Protein AF-A0AAW1BPX9-F1 (afdb_monomer)

Solvent-accessible surface area (backbone atoms only — not comparable to full-atom values): 22161 Å² total; per-residue (Å²): 129,84,81,80,60,75,76,47,54,71,71,83,64,81,52,61,73,59,30,77,48,71,52,81,85,52,36,34,40,36,27,14,49,63,5,38,34,37,35,29,34,58,86,75,47,42,78,75,45,79,39,86,69,39,95,27,29,25,38,22,58,24,65,33,71,86,65,45,40,34,40,38,28,12,66,64,17,35,40,36,34,30,33,58,80,83,67,44,79,72,47,77,46,79,65,88,46,56,37,56,42,42,42,52,23,76,74,51,56,38,35,37,40,31,40,64,34,34,36,40,33,30,36,62,89,77,72,41,76,78,46,71,52,77,51,94,54,46,59,52,36,76,45,61,78,45,68,51,35,35,39,43,30,14,69,39,33,44,42,37,32,30,35,64,84,80,68,42,77,52,27,74,41,78,77,46,95,36,31,32,37,24,64,44,71,51,76,53,99,89,43,36,38,40,37,43,30,17,52,76,10,39,39,37,34,28,44,45,53,78,96,53,45,67,51,74,61,48,78,73,49,76,47,79,68,87,43,72,45,71,74,67,84,87,85,77,90,72,86,75,81,80,82,82,75,90,82,83,87,81,90,85,88,82,90,78,90,83,84,90,81,85,92,70,95,67,76,76,53,83,54,75,80,86,81,88,68,83,85,80,49,79,50,56,57,34,47,49,50,16,52,50,38,29,49,51,9,50,51,44,22,77,75,66,71,36,61,68,43,31,54,48,15,48,51,55,14,48,53,40,34,50,54,30,48,75,71,42,88,60,81,79,61,52,59,62,55,51,51,58,51,48,52,53,52,49,58,55,48,60,57,49,74,76,60,82,73,91,71,79,56,64,59,55,53,47,50,52,53,51,50,51,52,53,53,55,53,59,58,71,73,52,80,87,79,126

Radius of gyration: 31.34 Å; Cα contacts (8 Å, |Δi|>4): 703; chains: 1; bounding box: 91×61×62 Å

InterPro domains:
  IPR001680 WD40 repeat [PF00400] (10-41)
  IPR001680 WD40 repeat [PF00400] (45-83)
  IPR001680 WD40 repeat [PF00400] (168-207)
  IPR001680 WD40 repeat [PS50082] (10-50)
  IPR001680 WD40 repeat [PS50082] (51-92)
  IPR001680 WD40 repeat [SM00320] (3-41)
  IPR001680 WD40 repeat [SM00320] (44-83)
  IPR001680 WD40 repeat [SM00320] (126-163)
  IPR001680 WD40 repeat [SM00320] (166-207)
  IPR005349 TMEM14 family [PF03647] (285-373)
  IPR015943 WD40/YVTN repeat-like-containing domain superfamily [G3DSA:2.130.10.10] (2-98)
  IPR015943 WD40/YVTN repeat-like-containing domain superfamily [G3DSA:2.130.10.10] (99-257)
  IPR019775 WD40 repeat, conserved site [PS00678] (70-84)
  IPR019775 WD40 repeat, conserved site [PS00678] (194-208)
  IPR036322 WD40-repeat-containing domain superfamily [SSF50978] (10-208)
  IPR044890 TMEM14 superfamily [G3DSA:1.10.10.1740] (268-384)
  IPR051959 PAK1 Kinase Regulator [PTHR44675] (1-264)

Mean predicted aligned error: 17.83 Å

Nearest PDB structures (foldseek):
  8ova-assembly1_A7  TM=8.352E-01  e=1.140E-14  Trypanosoma brucei brucei
  4aow-assembly3_C  TM=8.154E-01  e=1.416E-14  Homo sapiens
  4aow-assembly2_B  TM=8.249E-01  e=2.870E-14  Homo sapiens
  8b2l-assembly1_Q1  TM=8.430E-01  e=6.355E-13  Nicotiana tabacum
  8r57-assembly1_g  TM=8.385E-01  e=1.601E-12  Triticum aestivum

Foldseek 3Di:
DPDFDFQDWPFPDPADFQEWDDDPQFWIWTFGQCQKIFIAGNNNRDTPDIDNHDPGGWQEKEAANVNQWIWTFGPNQKIWIAGPVVRGTDDIDRNVAGWRYKYAANVRQWIWTHGFQKIFIAGPVVRDTQDIAGDPGGWQDKDDLHNFWIWTFHQDQWIWIAGNNVRDTLEIDRNGPGGWHEKDWDDDPNWIKIWTAAQQQKIWIWTADPVRNSDDTHTPDMDGRVHGDHYDDDDDDDPDPDDDDDDDDDDDDDDDDDDDDDDDDTDIDTDGDDDDDPDPDPLVVLLVVLVVLQVQLVVCCVVPVDPVSNVRSLVVSLVSNVVSVVVDPDPVSVVVSVVSLVVVLVVVVVVVVVVPDDDDCVVVSVVSVVVVVVVVVVVVPDDPPD

Secondary structure (DSSP, 8-state):
--------B----SS-EEEEEEETTTEEEEEETTSEEEEEETTTTEEEEEEE--SS-EEEEEE-TTSSEEEEEETTSEEEEEETTTTEEEEEEE-SS-EEEEEE-SSSSEEEEEETTEEEEEETTT-SEEEEEE-SSPEEEEEESSSSEEEEEESSSEEEEEETTT--EEEEEE--SS-EEEEEEEEETTEEEEEEEETTSEEEEEEE-GGGTTSPPEEEEEEE-SS--------------------------------------PPP-B-----------HHHHHHHHHHHHHHHHHHHHHHH--HHHHHHHHHHHHHHHHHHHHH---GGGHHHHHHHHHHHHHHHHHHHHTT----SHHHHHHHHHHHHHHHHHHHHSS----

Organism: Crotalus adamanteus (NCBI:txid8729)

pLDDT: mean 74.21, std 21.33, range [24.06, 95.44]

Sequence (386 aa):
MKKKVEHGALVHHNGTVTCLEFYGSAHLLSGAEDGLICIWNTKKWECLKSIQAHKGHVTSLSIHPSGKLALSVGTDKTLRTWNLVEGRSAFIKNIKQNAHLVKWSPSGEIYVVAIANKVDIYDLETASISGTIATEKRISSIKFITASILAITGDEEFVRLFDCESQKCLCEFKAHENRIKALYNFKMEGLHILVTASSDGYIKAWNLDIDKIENAPSLLCEVNTKARLTCLAVWLKRDFETEQIPVEATTSSSQVHEAEQPSLKKKKIYLCNCSCIREMGLDWIGFGYAALVASGGIIGYAKAGSVPSLAAGLLFGGIAGLGAYQLSQDPKNIWLSLIASGTLAGIMGMRFYNSGKIMPAGLIAGASLMMVGRLGLKMYDKPHNG

Structure (mmCIF, N/CA/C/O backbone):
data_AF-A0AAW1BPX9-F1
#
_entry.id   AF-A0AAW1BPX9-F1
#
loop_
_atom_site.group_PDB
_atom_site.id
_atom_site.type_symbol
_atom_site.label_atom_id
_atom_site.label_alt_id
_atom_site.label_comp_id
_atom_site.label_asym_id
_atom_site.label_entity_id
_atom_site.label_seq_id
_atom_site.pdbx_PDB_ins_code
_atom_site.Cartn_x
_atom_site.Cartn_y
_atom_site.Cartn_z
_atom_site.occupancy
_atom_site.B_iso_or_equiv
_atom_site.auth_seq_id
_atom_site.auth_comp_id
_atom_site.auth_asym_id
_atom_site.auth_atom_id
_atom_site.pdbx_PDB_model_num
ATOM 1 N N . MET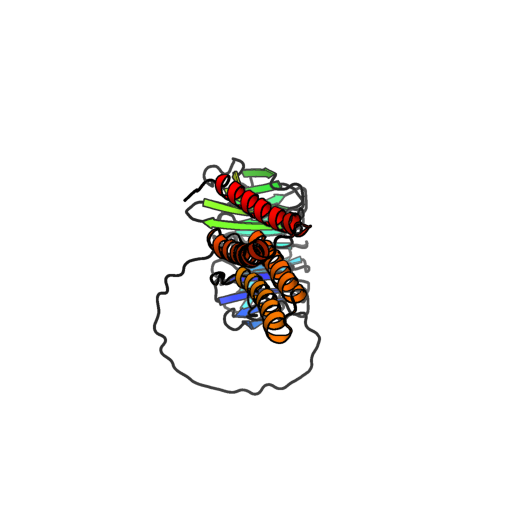 A 1 1 ? -25.949 -15.698 -5.576 1.00 45.28 1 MET A N 1
ATOM 2 C CA . MET A 1 1 ? -24.476 -15.526 -5.624 1.00 45.28 1 MET A CA 1
ATOM 3 C C . MET A 1 1 ? -24.144 -14.590 -6.773 1.00 45.28 1 MET A C 1
ATOM 5 O O . MET A 1 1 ? -24.598 -14.848 -7.881 1.00 45.28 1 MET A O 1
ATOM 9 N N . LYS A 1 2 ? -23.429 -13.487 -6.514 1.00 54.00 2 LYS A N 1
ATOM 10 C CA . LYS A 1 2 ? -23.003 -12.543 -7.560 1.00 54.00 2 LYS A CA 1
ATOM 11 C C . LYS A 1 2 ? -22.206 -13.302 -8.621 1.00 54.00 2 LYS A C 1
ATOM 13 O O . LYS A 1 2 ? -21.286 -14.043 -8.273 1.00 54.00 2 LYS A O 1
ATOM 18 N N . LYS A 1 3 ? -22.575 -13.144 -9.895 1.00 50.31 3 LYS A N 1
ATOM 19 C CA . LYS A 1 3 ? -21.809 -13.700 -11.012 1.00 50.31 3 LYS A CA 1
ATOM 20 C C . LYS A 1 3 ? -20.440 -13.025 -10.970 1.00 50.31 3 LYS A C 1
ATOM 22 O O . LYS A 1 3 ? -20.345 -11.826 -11.213 1.00 50.31 3 LYS A O 1
ATOM 27 N N . LYS A 1 4 ? -19.405 -13.766 -10.566 1.00 60.31 4 LYS A N 1
ATOM 28 C CA . LYS A 1 4 ? -18.024 -13.290 -10.661 1.00 60.31 4 LYS A CA 1
ATOM 29 C C . LYS A 1 4 ? -17.745 -13.095 -12.145 1.00 60.31 4 LYS A C 1
ATOM 31 O O . LYS A 1 4 ? -17.754 -14.064 -12.898 1.00 60.31 4 LYS A O 1
ATOM 36 N N . VAL A 1 5 ? -17.606 -11.843 -12.561 1.00 68.56 5 VAL A N 1
ATOM 37 C CA . VAL A 1 5 ? -17.165 -11.512 -13.912 1.00 68.56 5 VAL A CA 1
ATOM 38 C C . VAL A 1 5 ? -15.663 -11.314 -13.824 1.00 68.56 5 VAL A C 1
ATOM 40 O O . VAL A 1 5 ? -15.184 -10.393 -13.166 1.00 68.56 5 VAL A O 1
ATOM 43 N N . GLU A 1 6 ? -14.928 -12.240 -14.425 1.00 68.88 6 GLU A N 1
ATOM 44 C CA . GLU A 1 6 ? -13.486 -12.121 -14.583 1.00 68.88 6 GLU A CA 1
ATOM 45 C C . GLU A 1 6 ? -13.222 -11.131 -15.714 1.00 68.88 6 GLU A C 1
ATOM 47 O O . GLU A 1 6 ? -13.611 -11.366 -16.856 1.00 68.88 6 GLU A O 1
ATOM 52 N N . HIS A 1 7 ? -12.599 -9.999 -15.390 1.00 66.75 7 HIS A N 1
ATOM 53 C CA . HIS A 1 7 ? -12.263 -8.989 -16.394 1.00 66.75 7 HIS A CA 1
ATOM 54 C C . HIS A 1 7 ? -10.943 -9.286 -17.114 1.00 66.75 7 HIS A C 1
ATOM 56 O O . HIS A 1 7 ? -10.757 -8.852 -18.245 1.00 66.75 7 HIS A O 1
ATOM 62 N N . GLY A 1 8 ? -10.036 -10.031 -16.477 1.00 68.81 8 GLY A N 1
ATOM 63 C CA . GLY A 1 8 ? -8.743 -10.383 -17.048 1.00 68.81 8 GLY A CA 1
ATOM 64 C C . GLY A 1 8 ? -7.849 -11.124 -16.058 1.00 68.81 8 GLY A C 1
ATOM 65 O O . GLY A 1 8 ? -8.150 -11.208 -14.864 1.00 68.81 8 GLY A O 1
ATOM 66 N N . ALA A 1 9 ? -6.740 -11.659 -16.568 1.00 73.88 9 ALA A N 1
ATOM 67 C CA . ALA A 1 9 ? -5.716 -12.334 -15.782 1.00 73.88 9 ALA A CA 1
ATOM 68 C C . ALA A 1 9 ? -4.321 -11.838 -16.186 1.00 73.88 9 ALA A C 1
ATOM 70 O O . ALA A 1 9 ? -4.004 -11.727 -17.369 1.00 73.88 9 ALA A O 1
ATOM 71 N N . LEU A 1 10 ? -3.464 -11.588 -15.195 1.00 79.62 10 LEU A N 1
ATOM 72 C CA . LEU A 1 10 ? -2.087 -11.136 -15.406 1.00 79.62 10 LEU A CA 1
ATOM 73 C C . LEU A 1 10 ? -1.172 -12.353 -15.619 1.00 79.62 10 LEU A C 1
ATOM 75 O O . LEU A 1 10 ? -0.554 -12.845 -14.679 1.00 79.62 10 LEU A O 1
ATOM 79 N N . VAL A 1 11 ? -1.118 -12.887 -16.842 1.00 78.06 11 VAL A N 1
ATOM 80 C CA . VAL A 1 11 ? -0.435 -14.169 -17.143 1.00 78.06 11 VAL A CA 1
ATOM 81 C C . VAL A 1 11 ? 0.934 -13.992 -17.830 1.00 78.06 11 VAL A C 1
ATOM 83 O O . VAL A 1 11 ? 1.431 -14.897 -18.501 1.00 78.06 11 VAL A O 1
ATOM 86 N N . HIS A 1 12 ? 1.557 -12.818 -17.718 1.00 81.19 12 HIS A N 1
ATOM 87 C CA . HIS A 1 12 ? 2.850 -12.560 -18.368 1.00 81.19 12 HIS A CA 1
ATOM 88 C C . HIS A 1 12 ? 4.053 -12.925 -17.485 1.00 81.19 12 HIS A C 1
ATOM 90 O O . HIS A 1 12 ? 5.090 -13.317 -18.009 1.00 81.19 12 HIS A O 1
ATOM 96 N N . HIS A 1 13 ? 3.901 -12.866 -16.160 1.00 83.69 13 HIS A N 1
ATOM 97 C CA . HIS A 1 13 ? 4.993 -13.116 -15.220 1.00 83.69 13 HIS A CA 1
ATOM 98 C C . HIS A 1 13 ? 5.325 -14.602 -15.049 1.00 83.69 13 HIS A C 1
ATOM 100 O O . HIS A 1 13 ? 4.438 -15.461 -15.028 1.00 83.69 13 HIS A O 1
ATOM 106 N N . ASN A 1 14 ? 6.613 -14.890 -14.862 1.00 83.62 14 ASN A N 1
ATOM 107 C CA . ASN A 1 14 ? 7.152 -16.215 -14.554 1.00 83.62 14 ASN A CA 1
ATOM 108 C C . ASN A 1 14 ? 7.578 -16.307 -13.076 1.00 83.62 14 ASN A C 1
ATOM 110 O O . ASN A 1 14 ? 8.709 -16.652 -12.749 1.00 83.62 14 ASN A O 1
ATOM 114 N N . GLY A 1 15 ? 6.670 -15.938 -12.172 1.00 83.75 15 GLY A N 1
ATOM 115 C CA . GLY A 1 15 ? 6.912 -15.870 -10.730 1.00 83.75 15 GLY A CA 1
ATOM 116 C C . GLY A 1 15 ? 5.669 -15.396 -9.984 1.00 83.75 15 GLY A C 1
ATOM 117 O O . GLY A 1 15 ? 4.621 -15.174 -10.601 1.00 83.75 15 GLY A O 1
ATOM 118 N N . THR A 1 16 ? 5.748 -15.253 -8.659 1.00 88.62 16 THR A N 1
ATOM 119 C CA . THR A 1 16 ? 4.649 -14.612 -7.928 1.00 88.62 16 THR A CA 1
ATOM 120 C C . THR A 1 16 ? 4.703 -13.097 -8.115 1.00 88.62 16 THR A C 1
ATOM 122 O O . THR A 1 16 ? 5.776 -12.494 -8.147 1.00 88.62 16 THR A O 1
ATOM 125 N N . VAL A 1 17 ? 3.530 -12.485 -8.294 1.00 90.94 17 VAL A N 1
ATOM 126 C CA . VAL A 1 17 ? 3.399 -11.027 -8.359 1.00 90.94 17 VAL A CA 1
ATOM 127 C C . VAL A 1 17 ? 3.481 -10.497 -6.935 1.00 90.94 17 VAL A C 1
ATOM 129 O O . VAL A 1 17 ? 2.647 -10.831 -6.094 1.00 90.94 17 VAL A O 1
ATOM 132 N N . THR A 1 18 ? 4.500 -9.695 -6.669 1.00 90.62 18 THR A N 1
ATOM 133 C CA . THR A 1 18 ? 4.816 -9.168 -5.339 1.00 90.62 18 THR A CA 1
ATOM 134 C C . THR A 1 18 ? 4.149 -7.821 -5.099 1.00 90.62 18 THR A C 1
ATOM 136 O O . THR A 1 18 ? 3.750 -7.521 -3.975 1.00 90.62 18 THR A O 1
ATOM 139 N N . CYS A 1 19 ? 3.996 -7.010 -6.147 1.00 89.69 19 CYS A N 1
ATOM 140 C CA . CYS A 1 19 ? 3.431 -5.674 -6.052 1.00 89.69 19 CYS A CA 1
ATOM 141 C C . CYS A 1 19 ? 2.568 -5.320 -7.268 1.00 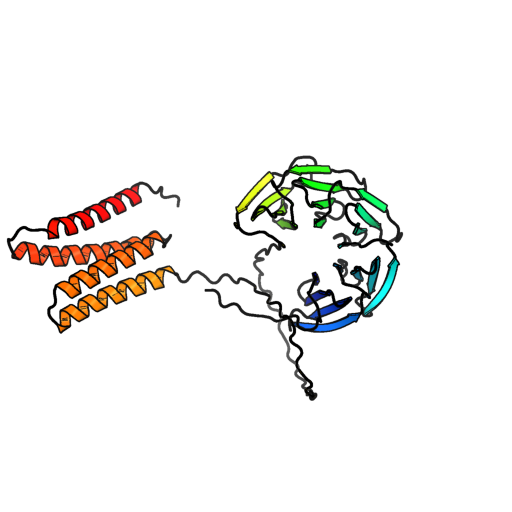89.69 19 CYS A C 1
ATOM 143 O O . CYS A 1 19 ? 2.812 -5.750 -8.397 1.00 89.69 19 CYS A O 1
ATOM 145 N N . LEU A 1 20 ? 1.533 -4.523 -7.005 1.00 92.69 20 LEU A N 1
ATOM 146 C CA . LEU A 1 20 ? 0.581 -4.016 -7.986 1.00 92.69 20 LEU A CA 1
ATOM 147 C C . LEU A 1 20 ? 0.293 -2.553 -7.680 1.00 92.69 20 LEU A C 1
ATOM 149 O O . LEU A 1 20 ? 0.054 -2.200 -6.522 1.00 92.69 20 LEU A O 1
ATOM 153 N N . GLU A 1 21 ? 0.276 -1.717 -8.711 1.00 92.00 21 GLU A N 1
ATOM 154 C CA . GLU A 1 21 ? -0.088 -0.316 -8.557 1.00 92.00 21 GLU A CA 1
ATOM 155 C C . GLU A 1 21 ? -0.784 0.246 -9.788 1.00 92.00 21 GLU A C 1
ATOM 157 O O . GLU A 1 21 ? -0.287 0.168 -10.911 1.00 92.00 21 GLU A O 1
ATOM 162 N N . PHE A 1 22 ? -1.959 0.820 -9.555 1.00 90.69 22 PHE A N 1
ATOM 163 C CA . PHE A 1 22 ? -2.747 1.469 -10.588 1.00 90.69 22 PHE A CA 1
ATOM 164 C C . PHE A 1 22 ? -2.294 2.913 -10.781 1.00 90.69 22 PHE A C 1
ATOM 166 O O . PHE A 1 22 ? -2.054 3.633 -9.813 1.00 90.69 22 PHE A O 1
ATOM 173 N N . TYR A 1 23 ? -2.270 3.345 -12.037 1.00 89.12 23 TYR A N 1
ATOM 174 C CA . TYR A 1 23 ? -2.193 4.746 -12.413 1.00 89.12 23 TYR A CA 1
ATOM 175 C C . TYR A 1 23 ? -3.489 5.153 -13.114 1.00 89.12 23 TYR A C 1
ATOM 177 O O . TYR A 1 23 ? -3.772 4.758 -14.252 1.00 89.12 23 TYR A O 1
ATOM 185 N N . GLY A 1 24 ? -4.300 5.928 -12.394 1.00 85.31 24 GLY A N 1
ATOM 186 C CA . GLY A 1 24 ? -5.636 6.306 -12.837 1.00 85.31 24 GLY A CA 1
ATOM 187 C C . GLY A 1 24 ? -6.516 5.086 -13.123 1.00 85.31 24 GLY A C 1
ATOM 188 O O . GLY A 1 24 ? -6.440 4.063 -12.444 1.00 85.31 24 GLY A O 1
ATOM 189 N N . SER A 1 25 ? -7.367 5.205 -14.140 1.00 82.62 25 SER A N 1
ATOM 190 C CA . SER A 1 25 ? -8.276 4.138 -14.566 1.00 82.62 25 SER A CA 1
ATOM 191 C C . SER A 1 25 ? -7.754 3.313 -15.738 1.00 82.62 25 SER A C 1
ATOM 193 O O . SER A 1 25 ? -8.426 2.351 -16.095 1.00 82.62 25 SER A O 1
ATOM 195 N N . ALA A 1 26 ? -6.615 3.681 -16.342 1.00 85.19 26 ALA A N 1
ATOM 196 C CA . ALA A 1 26 ? -6.167 3.179 -17.648 1.00 85.19 26 ALA A CA 1
ATOM 197 C C . ALA A 1 26 ? -4.941 2.253 -17.588 1.00 85.19 26 ALA A C 1
ATOM 199 O O . ALA A 1 26 ? -4.795 1.376 -18.443 1.00 85.19 26 ALA A O 1
ATOM 200 N N . HIS A 1 27 ? -4.066 2.436 -16.596 1.00 89.94 27 HIS A N 1
ATOM 201 C CA . HIS A 1 27 ? -2.799 1.715 -16.523 1.00 89.94 27 HIS A CA 1
ATOM 202 C C . HIS A 1 27 ? -2.617 1.016 -15.179 1.00 89.94 27 HIS A C 1
ATOM 204 O O . HIS A 1 27 ? -2.964 1.546 -14.124 1.00 89.94 27 HIS A O 1
ATOM 210 N N . LEU A 1 28 ? -2.046 -0.182 -15.227 1.00 92.06 28 LEU A N 1
ATOM 211 C CA . LEU A 1 28 ? -1.626 -0.946 -14.058 1.00 92.06 28 LEU A CA 1
ATOM 212 C C . LEU A 1 28 ? -0.174 -1.367 -14.253 1.00 92.06 28 LEU A C 1
ATOM 214 O O . LEU A 1 28 ? 0.184 -1.876 -15.312 1.00 92.06 28 LEU A O 1
ATOM 218 N N . LEU A 1 29 ? 0.650 -1.193 -13.229 1.00 93.12 29 LEU A N 1
ATOM 219 C CA . LEU A 1 29 ? 1.997 -1.742 -13.183 1.00 93.12 29 LEU A CA 1
ATOM 220 C C . LEU A 1 29 ? 2.025 -2.924 -12.220 1.00 93.12 29 LEU A C 1
ATOM 222 O O . LEU A 1 29 ? 1.485 -2.858 -11.114 1.00 93.12 29 LEU A O 1
ATOM 226 N N . SER A 1 30 ? 2.672 -4.003 -12.642 1.00 93.69 30 SER A N 1
ATOM 227 C CA . SER A 1 30 ? 2.916 -5.181 -11.815 1.00 93.69 30 SER A CA 1
ATOM 228 C C . SER A 1 30 ? 4.402 -5.479 -11.739 1.00 93.69 30 SER A C 1
ATOM 230 O O . SER A 1 30 ? 5.089 -5.458 -12.758 1.00 93.69 30 SER A O 1
ATOM 232 N N . GLY A 1 31 ? 4.887 -5.774 -10.538 1.00 93.19 31 GLY A N 1
ATOM 233 C CA . GLY A 1 31 ? 6.228 -6.300 -10.304 1.00 93.19 31 GLY A CA 1
ATOM 234 C C . GLY A 1 31 ? 6.151 -7.718 -9.756 1.00 93.19 31 GLY A C 1
ATOM 235 O O . GLY A 1 31 ? 5.226 -8.056 -9.012 1.00 93.19 31 GLY A O 1
ATOM 236 N N . ALA A 1 32 ? 7.108 -8.558 -10.138 1.00 93.56 32 ALA A N 1
ATOM 237 C CA . ALA A 1 32 ? 7.127 -9.956 -9.730 1.00 93.56 32 ALA A CA 1
ATOM 238 C C . ALA A 1 32 ? 8.528 -10.452 -9.349 1.00 93.56 32 ALA A C 1
ATOM 240 O O . ALA A 1 32 ? 9.547 -9.763 -9.480 1.00 93.56 32 ALA A O 1
ATOM 241 N N . GLU A 1 33 ? 8.569 -11.685 -8.848 1.00 93.19 33 GLU A N 1
ATOM 242 C CA . GLU A 1 33 ? 9.803 -12.382 -8.470 1.00 93.19 33 GLU A CA 1
ATOM 243 C C . GLU A 1 33 ? 10.730 -12.680 -9.656 1.00 93.19 33 GLU A C 1
ATOM 245 O O . GLU A 1 33 ? 11.930 -12.847 -9.459 1.00 93.19 33 GLU A O 1
ATOM 250 N N . ASP A 1 34 ? 10.216 -12.691 -10.884 1.00 90.69 34 ASP A N 1
ATOM 251 C CA . ASP A 1 34 ? 11.021 -12.839 -12.105 1.00 90.69 34 ASP A CA 1
ATOM 252 C C . ASP A 1 34 ? 11.902 -11.608 -12.414 1.00 90.69 34 ASP A C 1
ATOM 254 O O . ASP A 1 34 ? 12.701 -11.626 -13.352 1.00 90.69 34 ASP A O 1
ATOM 258 N N . GLY A 1 35 ? 11.777 -10.536 -11.624 1.00 91.19 35 GLY A N 1
ATOM 259 C CA . GLY A 1 35 ? 12.506 -9.285 -11.827 1.00 91.19 35 GLY A CA 1
ATOM 260 C C . GLY A 1 35 ? 11.918 -8.410 -12.935 1.00 91.19 35 GLY A C 1
ATOM 261 O O . GLY A 1 35 ? 12.483 -7.354 -13.242 1.00 91.19 35 GLY A O 1
ATOM 262 N N . LEU A 1 36 ? 10.790 -8.817 -13.526 1.00 93.12 36 LEU A N 1
ATOM 263 C CA . LEU A 1 36 ? 10.079 -8.055 -14.542 1.00 93.12 36 LEU A CA 1
ATOM 264 C C . LEU A 1 36 ? 9.118 -7.057 -13.900 1.00 93.12 36 LEU A C 1
ATOM 266 O O . LEU A 1 36 ? 8.450 -7.341 -12.902 1.00 93.12 36 LEU A O 1
ATOM 270 N N . ILE A 1 37 ? 8.997 -5.902 -14.547 1.00 93.50 37 ILE A N 1
ATOM 271 C CA . ILE A 1 37 ? 7.864 -4.995 -14.383 1.00 93.50 37 ILE A CA 1
ATOM 272 C C . ILE A 1 37 ? 7.052 -5.045 -15.671 1.00 93.50 37 ILE A C 1
ATOM 274 O O . ILE A 1 37 ? 7.592 -4.810 -16.753 1.00 93.50 37 ILE A O 1
ATOM 278 N N . CYS A 1 38 ? 5.762 -5.347 -15.562 1.00 91.81 38 CYS A N 1
ATOM 279 C CA . CYS A 1 38 ? 4.840 -5.309 -16.692 1.00 91.81 38 CYS A CA 1
ATOM 280 C C . CYS A 1 38 ? 3.884 -4.124 -16.558 1.00 91.81 38 CYS A C 1
ATOM 282 O O . CYS A 1 38 ? 3.359 -3.850 -15.478 1.00 91.81 38 CYS A O 1
ATOM 284 N N . ILE A 1 39 ? 3.658 -3.433 -17.672 1.00 91.94 39 ILE A N 1
ATOM 285 C CA . ILE A 1 39 ? 2.689 -2.349 -17.810 1.00 91.94 39 ILE A CA 1
ATOM 286 C C . ILE A 1 39 ? 1.475 -2.909 -18.541 1.00 91.94 39 ILE A C 1
ATOM 288 O O . ILE A 1 39 ? 1.597 -3.451 -19.638 1.00 91.94 39 ILE A O 1
ATOM 292 N N . TRP A 1 40 ? 0.302 -2.739 -17.950 1.00 91.25 40 TRP A N 1
ATOM 293 C CA . TRP A 1 40 ? -0.959 -3.283 -18.431 1.00 91.25 40 TRP A CA 1
ATOM 294 C C . TRP A 1 40 ? -1.932 -2.170 -18.787 1.00 91.25 40 TRP A C 1
ATOM 296 O O . TRP A 1 40 ? -1.989 -1.137 -18.114 1.00 91.25 40 TRP A O 1
ATOM 306 N N . ASN A 1 41 ? -2.736 -2.406 -19.818 1.00 89.50 41 ASN A N 1
ATOM 307 C CA . ASN A 1 41 ? -3.921 -1.609 -20.106 1.00 89.50 41 ASN A CA 1
ATOM 308 C C . ASN A 1 41 ? -5.111 -2.187 -19.334 1.00 89.50 41 ASN A C 1
ATOM 310 O O . ASN A 1 41 ? -5.493 -3.328 -19.566 1.00 89.50 41 ASN A O 1
ATOM 314 N N . THR A 1 42 ? -5.735 -1.419 -18.451 1.00 87.25 42 THR A N 1
ATOM 315 C CA . THR A 1 42 ? -6.857 -1.881 -17.607 1.00 87.25 42 THR A CA 1
ATOM 316 C C . THR A 1 42 ? -8.174 -2.060 -18.368 1.00 87.25 42 THR A C 1
ATOM 318 O O . THR A 1 42 ? -9.074 -2.727 -17.863 1.00 87.25 42 THR A O 1
ATOM 321 N N . LYS A 1 43 ? -8.321 -1.481 -19.570 1.00 85.62 43 LYS A N 1
ATOM 322 C CA . LYS A 1 43 ? -9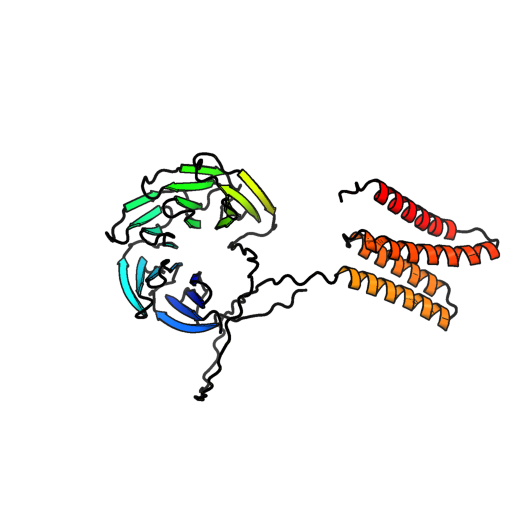.541 -1.635 -20.383 1.00 85.62 43 LYS A CA 1
ATOM 323 C C . LYS A 1 43 ? -9.614 -3.015 -21.033 1.00 85.62 43 LYS A C 1
ATOM 325 O O . LYS A 1 43 ? -10.671 -3.635 -21.027 1.00 85.62 43 LYS A O 1
ATOM 330 N N . LYS A 1 44 ? -8.492 -3.474 -21.597 1.00 84.31 44 LYS A N 1
ATOM 331 C CA . LYS A 1 44 ? -8.385 -4.761 -22.307 1.00 84.31 44 LYS A CA 1
ATOM 332 C C . LYS A 1 44 ? -7.641 -5.845 -21.520 1.00 84.31 44 LYS A C 1
ATOM 334 O O . LYS A 1 44 ? -7.656 -6.998 -21.922 1.00 84.31 44 LYS A O 1
ATOM 339 N N . TRP A 1 45 ? -6.997 -5.480 -20.410 1.00 85.88 45 TRP A N 1
ATOM 340 C CA . TRP A 1 45 ? -6.111 -6.344 -19.617 1.00 85.88 45 TRP A CA 1
ATOM 341 C C . TRP A 1 45 ? -4.959 -6.960 -20.419 1.00 85.88 45 TRP A C 1
ATOM 343 O O . TRP A 1 45 ? -4.476 -8.049 -20.120 1.00 85.88 45 TRP A O 1
ATOM 353 N N . GLU A 1 46 ? -4.481 -6.220 -21.416 1.00 86.62 46 GLU A N 1
ATOM 354 C CA . GLU A 1 46 ? -3.353 -6.599 -22.263 1.00 86.62 46 GLU A CA 1
ATOM 355 C C . GLU A 1 46 ? -2.043 -6.038 -21.695 1.00 86.62 46 GLU A C 1
ATOM 357 O O . GLU A 1 46 ? -1.998 -4.909 -21.190 1.00 86.62 46 GLU A O 1
ATOM 362 N N . CYS A 1 47 ? -0.970 -6.829 -21.781 1.00 89.19 47 CYS A N 1
ATOM 363 C CA . CYS A 1 47 ? 0.375 -6.378 -21.434 1.00 89.19 47 CYS A CA 1
ATOM 364 C C . CYS A 1 47 ? 0.890 -5.481 -22.563 1.00 89.19 47 CYS A C 1
ATOM 366 O O . CYS A 1 47 ? 1.110 -5.947 -23.677 1.00 89.19 47 CYS A O 1
ATOM 368 N N . LEU A 1 48 ? 1.071 -4.195 -22.273 1.00 88.31 48 LEU A N 1
ATOM 369 C CA . LEU A 1 48 ? 1.593 -3.218 -23.226 1.00 88.31 48 LEU A CA 1
ATOM 370 C C . LEU A 1 48 ? 3.110 -3.330 -23.357 1.00 88.31 48 LEU A C 1
ATOM 372 O O . LEU A 1 48 ? 3.661 -3.193 -24.447 1.00 88.31 48 LEU A O 1
ATOM 376 N N . LYS A 1 49 ? 3.797 -3.529 -22.229 1.00 88.31 49 LYS A N 1
ATOM 377 C CA . LYS A 1 49 ? 5.257 -3.568 -22.183 1.00 88.31 49 LYS A CA 1
ATOM 378 C C . LYS A 1 49 ? 5.736 -4.389 -20.997 1.0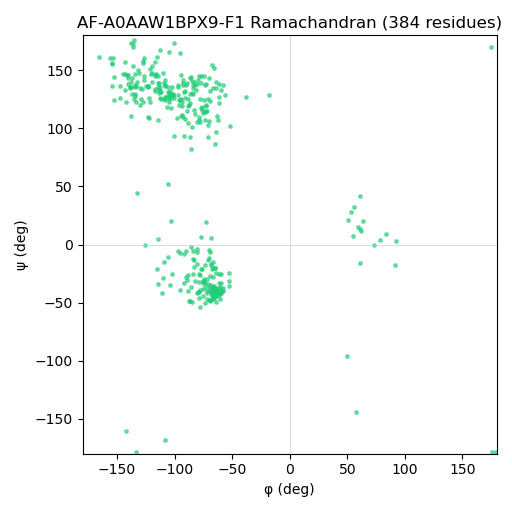0 88.31 49 LYS A C 1
ATOM 380 O O . LYS A 1 49 ? 5.252 -4.197 -19.883 1.00 88.31 49 LYS A O 1
ATOM 385 N N . SER A 1 50 ? 6.732 -5.236 -21.225 1.00 90.69 50 SER A N 1
ATOM 386 C CA . SER A 1 50 ? 7.509 -5.889 -20.175 1.00 90.69 50 SER A CA 1
ATOM 387 C C . SER A 1 50 ? 8.913 -5.291 -20.130 1.00 90.69 50 SER A C 1
ATOM 389 O O . SER A 1 50 ? 9.533 -5.005 -21.155 1.00 90.69 50 SER A O 1
ATOM 391 N N . ILE A 1 51 ? 9.395 -5.022 -18.921 1.00 90.69 51 ILE A N 1
ATOM 392 C CA . ILE A 1 51 ? 10.670 -4.355 -18.670 1.00 90.69 51 ILE A CA 1
ATOM 393 C C . ILE A 1 51 ? 11.462 -5.227 -17.701 1.00 90.69 51 ILE A C 1
ATOM 395 O O . ILE A 1 51 ? 10.997 -5.487 -16.590 1.00 90.69 51 ILE A O 1
ATOM 399 N N . GLN A 1 52 ? 12.669 -5.652 -18.094 1.00 90.56 52 GLN A N 1
ATOM 400 C CA . GLN A 1 52 ? 13.600 -6.309 -17.174 1.00 90.56 52 GLN A CA 1
ATOM 401 C C . GLN A 1 52 ? 14.136 -5.277 -16.190 1.00 90.56 52 GLN A C 1
ATOM 403 O O . GLN A 1 52 ? 15.112 -4.570 -16.455 1.00 90.56 52 GLN A O 1
ATOM 408 N N . ALA A 1 53 ? 13.450 -5.169 -15.059 1.00 89.38 53 ALA A N 1
ATOM 409 C CA . ALA A 1 53 ? 13.687 -4.099 -14.124 1.00 89.38 53 ALA A CA 1
ATOM 410 C C . ALA A 1 53 ? 14.836 -4.422 -13.185 1.00 89.38 53 ALA A C 1
ATOM 412 O O . ALA A 1 53 ? 15.748 -3.617 -13.042 1.00 89.38 53 ALA A O 1
ATOM 413 N N . HIS A 1 54 ? 14.818 -5.605 -12.586 1.00 92.12 54 HIS A N 1
ATOM 414 C CA . HIS A 1 54 ? 15.795 -6.027 -11.592 1.00 92.12 54 HIS A CA 1
ATOM 415 C C . HIS A 1 54 ? 16.411 -7.371 -11.979 1.00 92.12 54 HIS A C 1
ATOM 417 O O . HIS A 1 54 ? 15.836 -8.140 -12.751 1.00 92.12 54 HIS A O 1
ATOM 423 N N . LYS A 1 55 ? 17.617 -7.643 -11.465 1.00 91.56 55 LYS A N 1
ATOM 424 C CA . LYS A 1 55 ? 18.232 -8.982 -11.583 1.00 91.56 55 LYS A CA 1
ATOM 425 C C . LYS A 1 55 ? 17.646 -9.967 -10.568 1.00 91.56 55 LYS A C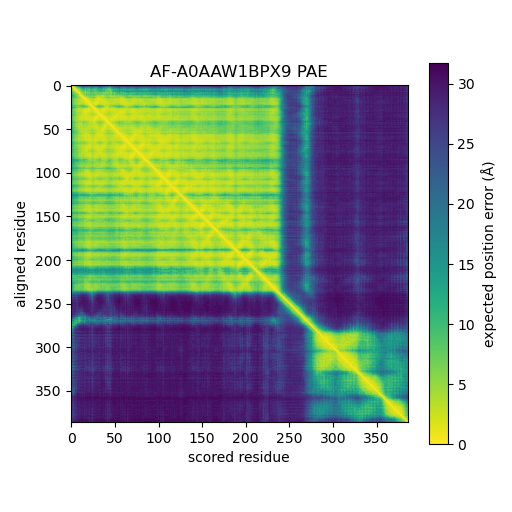 1
ATOM 427 O O . LYS A 1 55 ? 17.704 -11.170 -10.782 1.00 91.56 55 LYS A O 1
ATOM 432 N N . GLY A 1 56 ? 17.137 -9.443 -9.455 1.00 90.81 56 GLY A N 1
ATOM 433 C CA . GLY A 1 56 ? 16.409 -10.190 -8.435 1.00 90.81 56 GLY A CA 1
ATOM 434 C C . GLY A 1 56 ? 14.919 -9.858 -8.446 1.00 90.81 56 GLY A C 1
ATOM 435 O O . GLY A 1 56 ? 14.426 -9.179 -9.343 1.00 90.81 56 GLY A O 1
ATOM 436 N N . HIS A 1 57 ? 14.218 -10.303 -7.408 1.00 93.06 57 HIS A N 1
ATOM 437 C CA . HIS A 1 57 ? 12.784 -10.086 -7.235 1.00 93.06 57 HIS A CA 1
ATOM 438 C C . HIS A 1 57 ? 12.481 -8.598 -7.084 1.00 93.06 57 HIS A C 1
ATOM 440 O O . HIS A 1 57 ? 13.135 -7.919 -6.286 1.00 93.06 57 HIS A O 1
ATOM 446 N N . VAL A 1 58 ? 11.463 -8.106 -7.788 1.00 94.81 58 VAL A N 1
ATOM 447 C CA . VAL A 1 58 ? 10.901 -6.780 -7.508 1.00 94.81 58 VAL A CA 1
ATOM 448 C C . VAL A 1 58 ? 10.148 -6.885 -6.186 1.00 94.81 58 VAL A C 1
ATOM 450 O O . VAL A 1 58 ? 9.300 -7.757 -6.032 1.00 94.81 58 VAL A O 1
ATOM 453 N N . THR A 1 59 ? 10.463 -6.048 -5.204 1.00 93.88 59 THR A N 1
ATOM 454 C CA . THR A 1 59 ? 9.805 -6.082 -3.887 1.00 93.88 59 THR A CA 1
ATOM 455 C C . THR A 1 59 ? 8.657 -5.089 -3.815 1.00 93.88 59 THR A C 1
ATOM 457 O O . THR A 1 59 ? 7.611 -5.385 -3.244 1.00 93.88 59 THR A O 1
ATOM 460 N N . SER A 1 60 ? 8.830 -3.910 -4.409 1.00 94.62 60 SER A N 1
ATOM 461 C CA . SER A 1 60 ? 7.845 -2.839 -4.352 1.00 94.62 60 SER A CA 1
ATOM 462 C C . SER A 1 60 ? 7.965 -1.905 -5.547 1.00 94.62 60 SER A C 1
ATOM 464 O O . SER A 1 60 ? 9.023 -1.794 -6.173 1.00 94.62 60 SER A O 1
ATOM 466 N N . LEU A 1 61 ? 6.851 -1.249 -5.853 1.00 95.44 61 LEU A N 1
ATOM 467 C CA . LEU A 1 61 ? 6.699 -0.325 -6.962 1.00 95.44 61 LEU A CA 1
ATOM 468 C C . LEU A 1 61 ? 5.896 0.896 -6.493 1.00 95.44 61 LEU A C 1
ATOM 470 O O . LEU A 1 61 ? 4.959 0.765 -5.690 1.00 95.44 61 LEU A O 1
ATOM 474 N N . SER A 1 62 ? 6.317 2.072 -6.960 1.00 95.38 62 SER A N 1
ATOM 475 C CA . SER A 1 62 ? 5.602 3.330 -6.770 1.00 95.38 62 SER A CA 1
ATOM 476 C C . SER A 1 62 ? 5.579 4.158 -8.052 1.00 95.38 62 SER A C 1
ATOM 478 O O . SER A 1 62 ? 6.631 4.460 -8.608 1.00 95.38 62 SER A O 1
ATOM 480 N N . ILE A 1 63 ? 4.410 4.620 -8.473 1.00 94.75 63 ILE A N 1
ATOM 481 C CA . ILE A 1 63 ? 4.234 5.530 -9.609 1.00 94.75 63 ILE A CA 1
ATOM 482 C C . ILE A 1 63 ? 4.228 6.972 -9.100 1.00 94.75 63 ILE A C 1
ATOM 484 O O . ILE A 1 63 ? 3.640 7.267 -8.061 1.00 94.75 63 ILE A O 1
ATOM 488 N N . HIS A 1 64 ? 4.910 7.863 -9.817 1.00 93.94 64 HIS A N 1
ATOM 489 C CA . HIS A 1 64 ? 4.885 9.296 -9.531 1.00 93.94 64 HIS A CA 1
ATOM 490 C C . HIS A 1 64 ? 3.503 9.877 -9.876 1.00 93.94 64 HIS A C 1
ATOM 492 O O . HIS A 1 64 ? 2.936 9.477 -10.896 1.00 93.94 64 HIS A O 1
ATOM 498 N N . PRO A 1 65 ? 2.965 10.844 -9.111 1.00 91.12 65 PRO A N 1
ATOM 499 C CA . PRO A 1 65 ? 1.664 11.460 -9.400 1.00 91.12 65 PRO A CA 1
ATOM 500 C C . PRO A 1 65 ? 1.518 12.009 -10.832 1.00 91.12 65 PRO A C 1
ATOM 502 O O . PRO A 1 65 ? 0.435 11.946 -11.412 1.00 91.12 65 PRO A O 1
ATOM 505 N N . SER A 1 66 ? 2.611 12.472 -11.451 1.00 90.44 66 SER A N 1
ATOM 506 C CA . SER A 1 66 ? 2.626 12.932 -12.850 1.00 90.44 66 SER A CA 1
ATOM 507 C C . SER A 1 66 ? 2.413 11.820 -13.882 1.00 90.44 66 SER A C 1
ATOM 509 O O . SER A 1 66 ? 2.152 12.119 -15.044 1.00 90.44 66 SER A O 1
ATOM 511 N N . GLY A 1 67 ? 2.581 10.550 -13.502 1.00 88.56 67 GLY A N 1
ATOM 512 C CA . GLY A 1 67 ? 2.523 9.394 -14.403 1.00 88.56 67 GLY A CA 1
ATOM 513 C C . GLY A 1 67 ? 3.722 9.232 -15.332 1.00 88.56 67 GLY A C 1
ATOM 514 O O . GLY A 1 67 ? 3.765 8.283 -16.109 1.00 88.56 67 GLY A O 1
ATOM 515 N N . LYS A 1 68 ? 4.706 10.134 -15.274 1.00 90.69 68 LYS A N 1
ATOM 516 C CA . LYS A 1 68 ? 5.884 10.098 -16.156 1.00 90.69 68 LYS A CA 1
ATOM 517 C C . LYS A 1 68 ? 7.017 9.249 -15.596 1.00 90.69 68 LYS A C 1
ATOM 519 O O . LYS A 1 68 ? 7.828 8.733 -16.360 1.00 90.69 68 LYS A O 1
ATOM 524 N N . LEU A 1 69 ? 7.077 9.111 -14.274 1.00 92.81 69 LEU A N 1
ATOM 525 C CA . LEU A 1 69 ? 8.127 8.384 -13.572 1.00 92.81 69 LEU A CA 1
ATOM 526 C C . LEU A 1 69 ? 7.541 7.235 -12.752 1.00 92.81 69 LEU A C 1
ATOM 528 O O . LEU A 1 69 ? 6.456 7.350 -12.183 1.00 92.81 69 LEU A O 1
ATOM 532 N N . ALA A 1 70 ? 8.294 6.147 -12.643 1.00 94.38 70 ALA A N 1
ATOM 533 C CA . ALA A 1 70 ? 8.041 5.086 -11.676 1.00 94.38 70 ALA A CA 1
ATOM 534 C C . ALA A 1 70 ? 9.323 4.740 -10.921 1.00 94.38 70 ALA A C 1
ATOM 536 O O . ALA A 1 70 ? 10.421 4.810 -11.468 1.00 94.38 70 ALA A O 1
ATOM 537 N N . LEU A 1 71 ? 9.174 4.344 -9.665 1.00 95.12 71 LEU A N 1
ATOM 538 C CA . LEU A 1 71 ? 10.231 3.802 -8.831 1.00 95.12 71 LEU A CA 1
ATOM 539 C C . LEU A 1 71 ? 9.996 2.319 -8.612 1.00 95.12 71 LEU A C 1
ATOM 541 O O . LEU A 1 71 ? 8.874 1.880 -8.351 1.00 95.12 71 LEU A O 1
ATOM 545 N N . SER A 1 72 ? 11.077 1.558 -8.665 1.00 95.12 72 SER A N 1
ATOM 546 C CA . SER A 1 72 ? 11.078 0.155 -8.298 1.00 95.12 72 SER A CA 1
ATOM 547 C C . SER A 1 72 ? 12.267 -0.175 -7.422 1.00 95.12 72 SER A C 1
ATOM 549 O O . SER A 1 72 ? 13.360 0.382 -7.558 1.00 95.12 72 SER A O 1
ATOM 551 N N . VAL A 1 73 ? 12.038 -1.117 -6.522 1.00 95.06 73 VAL A N 1
ATOM 552 C CA . VAL A 1 73 ? 13.057 -1.659 -5.636 1.00 95.06 73 VAL A CA 1
ATOM 553 C C . VAL A 1 73 ? 13.060 -3.170 -5.779 1.00 95.06 73 VAL A C 1
ATOM 555 O O . VAL A 1 73 ? 12.002 -3.782 -5.947 1.00 95.06 73 VAL A O 1
ATOM 558 N N . GLY A 1 74 ? 14.244 -3.771 -5.687 1.00 93.56 74 GLY A N 1
ATOM 559 C CA . GLY A 1 74 ? 14.390 -5.218 -5.724 1.00 93.56 74 GLY A CA 1
ATOM 560 C C . GLY A 1 74 ? 15.358 -5.784 -4.692 1.00 93.56 74 GLY A C 1
ATOM 561 O O . GLY A 1 74 ? 16.096 -5.072 -4.007 1.00 93.56 74 GLY A O 1
ATOM 562 N N . THR A 1 75 ? 15.388 -7.114 -4.615 1.00 93.12 75 THR A N 1
ATOM 563 C CA . THR A 1 75 ? 16.344 -7.868 -3.785 1.00 93.12 75 THR A CA 1
ATOM 564 C C . THR A 1 75 ? 17.784 -7.780 -4.295 1.00 93.12 75 THR A C 1
ATOM 566 O O . THR A 1 75 ? 18.708 -8.205 -3.606 1.00 93.12 75 THR A O 1
ATOM 569 N N . ASP A 1 76 ? 17.994 -7.170 -5.466 1.00 91.75 76 ASP A N 1
ATOM 570 C CA . ASP A 1 76 ? 19.312 -6.829 -6.005 1.00 91.75 76 ASP A CA 1
ATOM 571 C C . ASP A 1 76 ? 19.944 -5.587 -5.349 1.00 91.75 76 ASP A C 1
ATOM 573 O O . ASP A 1 76 ? 21.013 -5.152 -5.776 1.00 91.75 76 ASP A O 1
ATOM 577 N N . LYS A 1 77 ? 19.313 -5.043 -4.294 1.00 93.31 77 LYS A N 1
ATOM 578 C CA . LYS A 1 77 ? 19.777 -3.883 -3.510 1.00 93.31 77 LYS A CA 1
ATOM 579 C C . LYS A 1 77 ? 19.845 -2.595 -4.330 1.00 93.31 77 LYS A C 1
ATOM 581 O O . LYS A 1 77 ? 20.545 -1.654 -3.950 1.00 93.31 77 LYS A O 1
ATOM 586 N N . THR A 1 78 ? 19.124 -2.542 -5.449 1.00 94.19 78 THR A N 1
ATOM 587 C CA . THR A 1 78 ? 19.033 -1.346 -6.283 1.00 94.19 78 THR A CA 1
ATOM 588 C C . THR A 1 78 ? 17.661 -0.694 -6.170 1.00 94.19 78 THR A C 1
ATOM 590 O O . THR A 1 78 ? 16.633 -1.369 -6.103 1.00 94.19 78 THR A O 1
ATOM 593 N N . LEU A 1 79 ? 17.663 0.635 -6.160 1.00 94.44 79 LEU A N 1
ATOM 594 C CA . LEU A 1 79 ? 16.506 1.470 -6.449 1.00 94.44 79 LEU A CA 1
ATOM 595 C C . LEU A 1 79 ? 16.658 1.973 -7.875 1.00 94.44 79 LEU A C 1
ATOM 597 O O . LEU A 1 79 ? 17.712 2.498 -8.246 1.00 94.44 79 LEU A O 1
ATOM 601 N N . ARG A 1 80 ? 15.614 1.796 -8.675 1.00 94.06 80 ARG A N 1
ATOM 602 C CA . ARG A 1 80 ? 15.601 2.201 -10.075 1.00 94.06 80 ARG A CA 1
ATOM 603 C C . ARG A 1 80 ? 14.455 3.156 -10.331 1.00 94.06 80 ARG A C 1
ATOM 605 O O . ARG A 1 80 ? 13.330 2.911 -9.899 1.00 94.06 80 ARG A O 1
ATOM 612 N N . THR A 1 81 ? 14.757 4.206 -11.078 1.00 93.50 81 THR A N 1
ATOM 613 C CA . THR A 1 81 ? 13.783 5.155 -11.603 1.00 93.50 81 THR A CA 1
ATOM 614 C C . THR A 1 81 ? 13.579 4.872 -13.080 1.00 93.50 81 THR A C 1
ATOM 616 O O . THR A 1 81 ? 14.540 4.746 -13.841 1.00 93.50 81 THR A O 1
ATOM 619 N N . TRP A 1 82 ? 12.324 4.795 -13.494 1.00 93.62 82 TRP A N 1
ATOM 620 C CA . TRP A 1 82 ? 11.899 4.505 -14.854 1.00 93.62 82 TRP A CA 1
ATOM 621 C C . TRP A 1 82 ? 11.214 5.722 -15.441 1.00 93.62 82 TRP A C 1
ATOM 623 O O . TRP A 1 82 ? 10.294 6.261 -14.829 1.00 93.62 82 TRP A O 1
ATOM 633 N N . ASN A 1 83 ? 11.629 6.118 -16.639 1.00 92.00 83 ASN A N 1
ATOM 634 C CA . ASN A 1 83 ? 10.865 7.042 -17.458 1.00 92.00 83 ASN A CA 1
ATOM 635 C C . ASN A 1 83 ? 9.795 6.230 -18.195 1.00 92.00 83 ASN A C 1
ATOM 637 O O . ASN A 1 83 ? 10.125 5.398 -19.042 1.00 92.00 83 ASN A O 1
ATOM 641 N N . LEU A 1 84 ? 8.525 6.442 -17.854 1.00 88.44 84 LEU A N 1
ATOM 642 C CA . LEU A 1 84 ? 7.385 5.737 -18.445 1.00 88.44 84 LEU A CA 1
ATOM 643 C C . LEU A 1 84 ? 7.027 6.258 -19.844 1.00 88.44 84 LEU A C 1
ATOM 645 O O . LEU A 1 84 ? 6.425 5.517 -20.614 1.00 88.44 84 LEU A O 1
ATOM 649 N N . VAL A 1 85 ? 7.436 7.483 -20.196 1.00 87.00 85 VAL A N 1
ATOM 650 C CA . VAL A 1 85 ? 7.200 8.077 -21.524 1.00 87.00 85 VAL A CA 1
ATOM 651 C C . VAL A 1 85 ? 8.115 7.434 -22.565 1.00 87.00 85 VAL A C 1
ATOM 653 O O . VAL A 1 85 ? 7.658 6.953 -23.595 1.00 87.00 85 VAL A O 1
ATOM 656 N N . GLU A 1 86 ? 9.414 7.366 -22.272 1.00 84.31 86 GLU A N 1
ATOM 657 C CA . GLU A 1 86 ? 10.400 6.714 -23.149 1.00 84.31 86 GLU A CA 1
ATOM 658 C C . GLU A 1 86 ? 10.452 5.192 -22.935 1.00 84.31 86 GLU A C 1
ATOM 660 O O . GLU A 1 86 ? 10.950 4.427 -23.766 1.00 84.31 86 GLU A O 1
ATOM 665 N N . GLY A 1 87 ? 9.951 4.736 -21.786 1.00 82.25 87 GLY A N 1
ATOM 666 C CA . GLY A 1 87 ? 9.985 3.349 -21.347 1.00 82.25 87 GLY A CA 1
ATOM 667 C C . GLY A 1 87 ? 11.408 2.813 -21.184 1.00 82.25 87 GLY A C 1
ATOM 668 O O . GLY A 1 87 ? 11.671 1.685 -21.615 1.00 82.25 87 GLY A O 1
ATOM 669 N N . ARG A 1 88 ? 12.309 3.621 -20.610 1.00 87.44 88 ARG A N 1
ATOM 670 C CA . ARG A 1 88 ? 13.720 3.303 -20.319 1.00 87.44 88 ARG A CA 1
ATOM 671 C C . ARG A 1 88 ? 14.051 3.588 -18.850 1.00 87.44 88 ARG A C 1
ATOM 673 O O . ARG A 1 88 ? 13.370 4.374 -18.191 1.00 87.44 88 ARG A O 1
ATOM 680 N N . SER A 1 89 ? 15.098 2.947 -18.327 1.00 90.38 89 SER A N 1
ATOM 681 C CA . SER A 1 89 ? 15.627 3.267 -16.995 1.00 90.38 89 SER A CA 1
ATOM 682 C C . SER A 1 89 ? 16.292 4.642 -17.025 1.00 90.38 89 SER A C 1
ATOM 684 O O . SER A 1 89 ? 17.211 4.848 -17.814 1.00 90.38 89 SER A O 1
ATOM 686 N N . ALA A 1 90 ? 15.848 5.553 -16.165 1.00 89.00 90 ALA A N 1
ATOM 687 C CA . ALA A 1 90 ? 16.411 6.893 -16.042 1.00 89.00 90 ALA A CA 1
ATOM 688 C C . ALA A 1 90 ? 17.604 6.912 -15.077 1.00 89.00 90 ALA A C 1
ATOM 690 O O . ALA A 1 90 ? 18.667 7.423 -15.410 1.00 89.00 90 ALA A O 1
ATOM 691 N N . PHE A 1 91 ? 17.446 6.322 -13.889 1.00 90.12 91 PHE A N 1
ATOM 692 C CA . PHE A 1 91 ? 18.463 6.368 -12.838 1.00 90.12 91 PHE A CA 1
ATOM 693 C C . PHE A 1 91 ? 18.512 5.064 -12.042 1.00 90.12 91 PHE A C 1
ATOM 695 O O . PHE A 1 91 ? 17.487 4.409 -11.847 1.00 90.12 91 PHE A O 1
ATOM 702 N N . ILE A 1 92 ? 19.705 4.679 -11.582 1.00 92.25 92 ILE A N 1
ATOM 703 C CA . ILE A 1 92 ? 19.929 3.471 -10.781 1.00 92.25 92 ILE A CA 1
ATOM 704 C C . ILE A 1 92 ? 20.821 3.836 -9.596 1.00 92.25 92 ILE A C 1
ATOM 706 O O . ILE A 1 92 ? 21.952 4.284 -9.777 1.00 92.25 92 ILE A O 1
ATOM 710 N N . LYS A 1 93 ? 20.332 3.589 -8.380 1.00 91.44 93 LYS A N 1
ATOM 711 C CA . LYS A 1 93 ? 21.058 3.810 -7.125 1.00 91.44 93 LYS A CA 1
ATOM 712 C C . LYS A 1 93 ? 21.254 2.491 -6.394 1.00 91.44 93 LYS A C 1
ATOM 714 O O . LYS A 1 93 ? 20.308 1.724 -6.222 1.00 91.44 93 LYS A O 1
ATOM 719 N N . ASN A 1 94 ? 22.474 2.226 -5.935 1.00 91.94 94 ASN A N 1
ATOM 720 C CA . ASN A 1 94 ? 22.762 1.067 -5.096 1.00 91.94 94 ASN A CA 1
ATOM 721 C C . ASN A 1 94 ? 22.580 1.439 -3.618 1.00 91.94 94 ASN A C 1
ATOM 723 O O . ASN A 1 94 ? 23.320 2.266 -3.088 1.00 91.94 94 ASN A O 1
ATOM 727 N N . ILE A 1 95 ? 21.601 0.816 -2.966 1.00 88.75 95 ILE A N 1
ATOM 728 C CA . ILE A 1 95 ? 21.215 1.071 -1.571 1.00 88.75 95 ILE A CA 1
ATOM 729 C C . ILE A 1 95 ? 21.993 0.161 -0.599 1.00 88.75 95 ILE A C 1
ATOM 731 O O . ILE A 1 95 ? 21.914 0.321 0.615 1.00 88.75 95 ILE A O 1
ATOM 735 N N . LYS A 1 96 ? 22.805 -0.785 -1.103 1.00 88.75 96 LYS A N 1
ATOM 736 C CA . LYS A 1 96 ? 23.624 -1.765 -0.348 1.00 88.75 96 LYS A CA 1
ATOM 737 C C . LYS A 1 96 ? 22.837 -2.738 0.547 1.00 88.75 96 LYS A C 1
ATOM 739 O O . LYS A 1 96 ? 23.376 -3.778 0.933 1.00 88.75 96 LYS A O 1
ATOM 744 N N . GLN A 1 97 ? 21.573 -2.451 0.837 1.00 89.31 97 GLN A N 1
ATOM 745 C CA . GLN A 1 97 ? 20.650 -3.273 1.612 1.00 89.31 97 GLN A CA 1
ATOM 746 C C . GLN A 1 97 ? 19.351 -3.518 0.838 1.00 89.31 97 GLN A C 1
ATOM 748 O O . GLN A 1 97 ? 19.027 -2.807 -0.113 1.00 89.31 97 GLN A O 1
ATOM 753 N N . ASN A 1 98 ? 18.612 -4.550 1.247 1.00 90.00 98 ASN A N 1
ATOM 754 C CA . ASN A 1 98 ? 17.350 -4.908 0.612 1.00 90.00 98 ASN A CA 1
ATOM 755 C C . ASN A 1 98 ? 16.253 -3.964 1.105 1.00 90.00 98 ASN A C 1
ATOM 757 O O . ASN A 1 98 ? 15.790 -4.075 2.245 1.00 90.00 98 ASN A O 1
ATOM 761 N N . ALA A 1 99 ? 15.817 -3.058 0.237 1.00 92.19 99 ALA A N 1
ATOM 762 C CA . ALA A 1 99 ? 14.614 -2.286 0.481 1.00 92.19 99 ALA A CA 1
ATOM 763 C C . ALA A 1 99 ? 13.371 -3.127 0.130 1.00 92.19 99 ALA A C 1
ATOM 765 O O . ALA A 1 99 ? 13.364 -3.934 -0.805 1.00 92.19 99 ALA A O 1
ATOM 766 N N . HIS A 1 100 ? 12.326 -2.986 0.939 1.00 91.31 100 HIS A N 1
ATOM 767 C CA . HIS A 1 100 ? 11.119 -3.813 0.846 1.00 91.31 100 HIS A CA 1
ATOM 768 C C . HIS A 1 100 ? 9.878 -3.012 0.461 1.00 91.31 100 HIS A C 1
ATOM 770 O O . HIS A 1 100 ? 8.926 -3.598 -0.043 1.00 91.31 100 HIS A O 1
ATOM 776 N N . LEU A 1 101 ? 9.886 -1.692 0.659 1.00 93.75 101 LEU A N 1
ATOM 777 C CA . LEU A 1 101 ? 8.808 -0.796 0.253 1.00 93.75 101 LEU A CA 1
ATOM 778 C C . LEU A 1 101 ? 9.390 0.470 -0.364 1.00 93.75 101 LEU A C 1
ATOM 780 O O . LEU A 1 101 ? 10.407 0.984 0.104 1.00 93.75 101 LEU A O 1
ATOM 784 N N . VAL A 1 102 ? 8.711 0.979 -1.386 1.00 95.25 102 VAL A N 1
ATOM 785 C CA . VAL A 1 102 ? 8.941 2.314 -1.933 1.00 95.25 102 VAL A CA 1
ATOM 786 C C . VAL A 1 102 ? 7.600 2.995 -2.154 1.00 95.25 102 VAL A C 1
ATOM 788 O O . VAL A 1 102 ? 6.664 2.361 -2.654 1.00 95.25 102 VAL A O 1
ATOM 791 N N . LYS A 1 103 ? 7.490 4.268 -1.766 1.00 95.06 103 LYS A N 1
ATOM 792 C CA . LYS A 1 103 ? 6.303 5.086 -2.031 1.00 95.06 103 LYS A CA 1
ATOM 793 C C . LYS A 1 103 ? 6.649 6.533 -2.353 1.00 95.06 103 LYS A C 1
ATOM 795 O O . LYS A 1 103 ? 7.418 7.161 -1.639 1.00 95.06 103 LYS A O 1
ATOM 800 N N . TRP A 1 104 ? 6.044 7.047 -3.415 1.00 95.00 104 TRP A N 1
ATOM 801 C CA . TRP A 1 104 ? 6.013 8.464 -3.754 1.00 95.00 104 TRP A CA 1
ATOM 802 C C . TRP A 1 104 ? 5.062 9.219 -2.835 1.00 95.00 104 TRP A C 1
ATOM 804 O O . TRP A 1 104 ? 4.008 8.688 -2.466 1.00 95.00 104 TRP A O 1
ATOM 814 N N . SER A 1 105 ? 5.413 10.463 -2.510 1.00 93.94 105 SER A N 1
ATOM 815 C CA . SER A 1 105 ? 4.451 11.385 -1.923 1.00 93.94 105 SER A CA 1
ATOM 816 C C . SER A 1 105 ? 3.365 11.747 -2.943 1.00 93.94 105 SER A C 1
ATOM 818 O O . SER A 1 105 ? 3.608 11.733 -4.154 1.00 93.94 105 SER A O 1
ATOM 820 N N . PRO A 1 106 ? 2.164 12.121 -2.475 1.00 90.69 106 PRO A N 1
ATOM 821 C CA . PRO A 1 106 ? 1.118 12.654 -3.338 1.00 90.69 106 PRO A CA 1
ATOM 822 C C . PRO A 1 106 ? 1.508 13.958 -4.051 1.00 90.69 106 PRO A C 1
ATOM 824 O O . PRO A 1 106 ? 0.958 14.225 -5.115 1.00 90.69 106 PRO A O 1
ATOM 827 N N . SER A 1 107 ? 2.439 14.751 -3.495 1.00 91.00 107 SER A N 1
ATOM 828 C CA . SER A 1 107 ? 2.984 15.944 -4.168 1.00 91.00 107 SER A CA 1
ATOM 829 C C . SER A 1 107 ? 3.966 15.580 -5.282 1.00 91.00 107 SER A C 1
ATOM 831 O O . SER A 1 107 ? 4.030 16.259 -6.301 1.00 91.00 107 SER A O 1
ATOM 833 N N . GLY A 1 108 ? 4.692 14.468 -5.128 1.00 90.25 108 GLY A N 1
ATOM 834 C CA . GLY A 1 108 ? 5.697 14.014 -6.083 1.00 90.25 108 GLY A CA 1
ATOM 835 C C . GLY A 1 108 ? 7.070 14.672 -5.918 1.00 90.25 108 GLY A C 1
ATOM 836 O O . GLY A 1 108 ? 7.926 14.472 -6.776 1.00 90.25 108 GLY A O 1
ATOM 837 N N . GLU A 1 109 ? 7.283 15.436 -4.850 1.00 91.06 109 GLU A N 1
ATOM 838 C CA . GLU A 1 109 ? 8.571 16.073 -4.528 1.00 91.06 109 GLU A CA 1
ATOM 839 C C . GLU A 1 109 ? 9.486 15.121 -3.755 1.00 91.06 109 GLU A C 1
ATOM 841 O O . GLU A 1 109 ? 10.685 15.060 -4.000 1.00 91.06 109 GLU A O 1
ATOM 846 N N . ILE A 1 110 ? 8.904 14.304 -2.873 1.00 93.50 110 ILE A N 1
ATOM 847 C CA . ILE A 1 110 ? 9.644 13.356 -2.042 1.00 93.50 110 ILE A CA 1
ATOM 848 C C . ILE A 1 110 ? 9.199 11.924 -2.314 1.00 93.50 110 ILE A C 1
ATOM 850 O O . ILE A 1 110 ? 8.056 11.641 -2.691 1.00 93.50 110 ILE A O 1
ATOM 854 N N . TYR A 1 111 ? 10.099 10.987 -2.065 1.00 94.25 111 TYR A N 1
ATOM 855 C CA . TYR A 1 111 ? 9.778 9.570 -2.030 1.00 94.25 111 TYR A CA 1
ATOM 856 C C . TYR A 1 111 ? 10.452 8.903 -0.844 1.00 94.25 111 TYR A C 1
ATOM 858 O O . TYR A 1 111 ? 11.488 9.325 -0.340 1.00 94.25 111 TYR A O 1
ATOM 866 N N . VAL A 1 112 ? 9.833 7.827 -0.392 1.00 95.25 112 VAL A N 1
ATOM 867 C CA . VAL A 1 112 ? 10.221 7.109 0.808 1.00 95.25 112 VAL A CA 1
ATOM 868 C C . VAL A 1 112 ? 10.640 5.701 0.437 1.00 95.25 112 VAL A C 1
ATOM 870 O O . VAL A 1 112 ? 9.938 5.009 -0.307 1.00 95.25 112 VAL A O 1
ATOM 873 N N . VAL A 1 113 ? 11.769 5.262 0.987 1.00 95.06 113 VAL A N 1
ATOM 874 C CA . VAL A 1 113 ? 12.290 3.905 0.830 1.00 95.06 113 VAL A CA 1
ATOM 875 C C . VAL A 1 113 ? 12.429 3.258 2.201 1.00 95.06 113 VAL A C 1
ATOM 877 O O . VAL A 1 113 ? 13.141 3.756 3.068 1.00 95.06 113 VAL A O 1
ATOM 880 N N . ALA A 1 114 ? 11.776 2.114 2.393 1.00 94.69 114 ALA A N 1
ATOM 881 C CA . ALA A 1 114 ? 11.870 1.356 3.635 1.00 94.69 114 ALA A CA 1
ATOM 882 C C . ALA A 1 114 ? 12.916 0.242 3.525 1.00 94.69 114 ALA A C 1
ATOM 884 O O . ALA A 1 114 ? 12.821 -0.652 2.672 1.00 94.69 114 ALA A O 1
ATOM 885 N N . ILE A 1 115 ? 13.879 0.248 4.442 1.00 93.12 115 ILE A N 1
ATOM 886 C CA . ILE A 1 115 ? 14.961 -0.729 4.567 1.00 93.12 115 ILE A CA 1
ATOM 887 C C . ILE A 1 115 ? 14.880 -1.343 5.965 1.00 93.12 115 ILE A C 1
ATOM 889 O O . ILE A 1 115 ? 15.193 -0.695 6.955 1.00 93.12 115 ILE A O 1
ATOM 893 N N . ALA A 1 116 ? 14.465 -2.609 6.053 1.00 89.31 116 ALA A N 1
ATOM 894 C CA . ALA A 1 116 ? 14.221 -3.317 7.314 1.00 89.31 116 ALA A CA 1
ATOM 895 C C . ALA A 1 116 ? 13.324 -2.545 8.316 1.00 89.31 116 ALA A C 1
ATOM 897 O O . ALA A 1 116 ? 12.100 -2.640 8.234 1.00 89.31 116 ALA A O 1
ATOM 898 N N . ASN A 1 117 ? 13.923 -1.822 9.262 1.00 90.94 117 ASN A N 1
ATOM 899 C CA . ASN A 1 117 ? 13.268 -1.014 10.295 1.00 90.94 117 ASN A CA 1
ATOM 900 C C . ASN A 1 117 ? 13.533 0.498 10.151 1.00 90.94 117 ASN A C 1
ATOM 902 O O . ASN A 1 117 ? 13.141 1.285 11.011 1.00 90.94 117 ASN A O 1
ATOM 906 N N . LYS A 1 118 ? 14.214 0.909 9.081 1.00 93.25 118 LYS A N 1
ATOM 907 C CA . LYS A 1 118 ? 14.513 2.303 8.757 1.00 93.25 118 LYS A CA 1
ATOM 908 C C . LYS A 1 118 ? 13.720 2.746 7.539 1.00 93.25 118 LYS A C 1
ATOM 910 O O . LYS A 1 118 ? 13.470 1.960 6.623 1.00 93.25 118 LYS A O 1
ATOM 915 N N . VAL A 1 119 ? 13.356 4.014 7.533 1.00 94.94 119 VAL A N 1
ATOM 916 C CA . VAL A 1 119 ? 12.666 4.689 6.444 1.00 94.94 119 VAL A CA 1
ATOM 917 C C . VAL A 1 119 ? 13.512 5.874 6.037 1.00 94.94 119 VAL A C 1
ATOM 919 O O . VAL A 1 119 ? 13.617 6.839 6.788 1.00 94.94 119 VAL A O 1
ATOM 922 N N . ASP A 1 120 ? 14.116 5.789 4.861 1.00 94.06 120 ASP A N 1
ATOM 923 C CA . ASP A 1 120 ? 14.872 6.891 4.285 1.00 94.06 120 ASP A CA 1
ATOM 924 C C . ASP A 1 120 ? 13.930 7.733 3.424 1.00 94.06 120 ASP A C 1
ATOM 926 O O . ASP A 1 120 ? 13.248 7.215 2.530 1.00 94.06 120 ASP A O 1
ATOM 930 N N . ILE A 1 121 ? 13.893 9.028 3.710 1.00 94.56 121 ILE A N 1
ATOM 931 C CA . ILE A 1 121 ? 13.168 10.032 2.941 1.00 94.56 121 ILE A CA 1
ATOM 932 C C . ILE A 1 121 ? 14.160 10.631 1.953 1.00 94.56 121 ILE A C 1
ATOM 934 O O . ILE A 1 121 ? 15.239 11.093 2.329 1.00 94.56 121 ILE A O 1
ATOM 938 N N . TYR A 1 122 ? 13.798 10.593 0.682 1.00 92.81 122 TYR A N 1
ATOM 939 C CA . TYR A 1 122 ? 14.575 11.167 -0.396 1.00 92.81 122 TYR A CA 1
ATOM 940 C C . TYR A 1 122 ? 13.823 12.332 -1.001 1.00 92.81 122 TYR A C 1
ATOM 942 O O . TYR A 1 122 ? 12.621 12.249 -1.261 1.00 92.81 122 TYR A O 1
ATOM 950 N N . ASP A 1 123 ? 14.578 13.375 -1.286 1.00 91.38 123 ASP A N 1
ATOM 951 C CA . ASP A 1 123 ? 14.116 14.492 -2.082 1.00 91.38 123 ASP A CA 1
ATOM 952 C C . ASP A 1 123 ? 14.476 14.265 -3.562 1.00 91.38 123 ASP A C 1
ATOM 954 O O . ASP A 1 123 ? 15.543 13.725 -3.894 1.00 91.38 123 ASP A O 1
ATOM 958 N N . LEU A 1 124 ? 13.551 14.608 -4.457 1.00 87.62 124 LEU A N 1
ATOM 959 C CA . LEU A 1 124 ? 13.720 14.444 -5.897 1.00 87.62 124 LEU A CA 1
ATOM 960 C C . LEU A 1 124 ? 14.719 15.454 -6.464 1.00 87.62 124 LEU A C 1
ATOM 962 O O . LEU A 1 124 ? 15.517 15.071 -7.320 1.00 87.62 124 LEU A O 1
ATOM 966 N N . GLU A 1 125 ? 14.697 16.704 -5.998 1.00 85.75 125 GLU A N 1
ATOM 967 C CA . GLU A 1 125 ? 15.540 17.770 -6.551 1.00 85.75 125 GLU A CA 1
ATOM 968 C C . GLU A 1 125 ? 17.015 17.541 -6.225 1.00 85.75 125 GLU A C 1
ATOM 970 O O . GLU A 1 125 ? 17.876 17.564 -7.106 1.00 85.75 125 GLU A O 1
ATOM 975 N N . THR A 1 126 ? 17.311 17.252 -4.959 1.00 82.56 126 THR A N 1
ATOM 976 C CA . THR A 1 126 ? 18.689 17.030 -4.499 1.00 82.56 126 THR A CA 1
ATOM 977 C C . THR A 1 126 ? 19.191 15.602 -4.727 1.00 82.56 126 THR A C 1
ATOM 979 O O . THR A 1 126 ? 20.385 15.337 -4.567 1.00 82.56 126 THR A O 1
ATOM 982 N N . ALA A 1 127 ? 18.305 14.655 -5.065 1.00 80.38 127 ALA A N 1
ATOM 983 C CA . ALA A 1 127 ? 18.585 13.214 -5.165 1.00 80.38 127 ALA A CA 1
ATOM 984 C C . ALA A 1 127 ? 19.291 12.613 -3.922 1.00 80.38 127 ALA A C 1
ATOM 986 O O . ALA A 1 127 ? 19.924 11.539 -3.973 1.00 80.38 127 ALA A O 1
ATOM 987 N N . SER A 1 128 ? 19.171 13.304 -2.788 1.00 87.12 128 SER A N 1
ATOM 988 C CA . SER A 1 128 ? 19.855 13.029 -1.530 1.00 87.12 128 SER A CA 1
ATOM 989 C C . SER A 1 128 ? 18.862 12.576 -0.456 1.00 87.12 128 SER A C 1
ATOM 991 O O . SER A 1 128 ? 17.649 12.616 -0.657 1.00 87.12 128 SER A O 1
ATOM 993 N N . ILE A 1 129 ? 19.384 12.048 0.652 1.00 89.56 129 ILE A N 1
ATOM 994 C CA . ILE A 1 129 ? 18.558 11.644 1.794 1.00 89.56 129 ILE A CA 1
ATOM 995 C C . ILE A 1 129 ? 18.298 12.905 2.616 1.00 89.56 129 ILE A C 1
ATOM 997 O O . ILE A 1 129 ? 19.248 13.475 3.150 1.00 89.56 129 ILE A O 1
ATOM 1001 N N . SER A 1 130 ? 17.039 13.331 2.713 1.00 89.62 130 SER A N 1
ATOM 1002 C CA . SER A 1 130 ? 16.637 14.467 3.550 1.00 89.62 130 SER A CA 1
ATOM 1003 C C . SER A 1 130 ? 16.529 14.071 5.024 1.00 89.62 130 SER A C 1
ATOM 1005 O O . SER A 1 130 ? 16.832 14.867 5.911 1.00 89.62 130 SER A O 1
ATOM 1007 N N . GLY A 1 131 ? 16.152 12.820 5.295 1.00 89.06 131 GLY A N 1
ATOM 1008 C CA . GLY A 1 131 ? 15.994 12.303 6.647 1.00 89.06 131 GLY A CA 1
ATOM 1009 C C . GLY A 1 131 ? 15.889 10.789 6.714 1.00 89.06 131 GLY A C 1
ATOM 1010 O O . GLY A 1 131 ? 15.550 10.131 5.730 1.00 89.06 131 GLY A O 1
ATOM 1011 N N . THR A 1 132 ? 16.137 10.239 7.902 1.00 93.06 132 THR A N 1
ATOM 1012 C CA . THR A 1 132 ? 15.950 8.811 8.184 1.00 93.06 132 THR A CA 1
ATOM 1013 C C . THR A 1 132 ? 15.138 8.649 9.461 1.00 93.06 132 THR A C 1
ATOM 1015 O O . THR A 1 132 ? 15.573 9.043 10.540 1.00 93.06 132 THR A O 1
ATOM 1018 N N . ILE A 1 133 ? 13.982 7.998 9.351 1.00 93.06 133 ILE A N 1
ATOM 1019 C CA . ILE A 1 133 ? 13.144 7.617 10.490 1.00 93.06 133 ILE A CA 1
ATOM 1020 C C . ILE A 1 133 ? 13.469 6.166 10.848 1.00 93.06 133 ILE A C 1
ATOM 1022 O O . ILE A 1 133 ? 13.319 5.262 10.024 1.00 93.06 133 ILE A O 1
ATOM 1026 N N . ALA A 1 134 ? 13.925 5.926 12.075 1.00 91.81 134 ALA A N 1
ATOM 1027 C CA . ALA A 1 134 ? 14.191 4.584 12.583 1.00 91.81 134 ALA A CA 1
ATOM 1028 C C . ALA A 1 134 ? 13.055 4.122 13.503 1.00 91.81 134 ALA A C 1
ATOM 1030 O O . ALA A 1 134 ? 12.601 4.863 14.369 1.00 91.81 134 ALA A O 1
ATOM 1031 N N . THR A 1 135 ? 12.619 2.879 13.319 1.00 89.44 135 THR A N 1
ATOM 1032 C CA . THR A 1 135 ? 11.630 2.202 14.169 1.00 89.44 135 THR A CA 1
ATOM 1033 C C . THR A 1 135 ? 12.262 0.985 14.844 1.00 89.44 135 THR A C 1
ATOM 1035 O O . THR A 1 135 ? 13.279 0.465 14.374 1.00 89.44 135 THR A O 1
ATOM 1038 N N . GLU A 1 136 ? 11.701 0.538 15.967 1.00 86.62 136 GLU A N 1
ATOM 1039 C CA . GLU A 1 136 ? 12.267 -0.583 16.727 1.00 86.62 136 GLU A CA 1
ATOM 1040 C C . GLU A 1 136 ? 12.060 -1.915 16.007 1.00 86.62 136 GLU A C 1
ATOM 1042 O O . GLU A 1 136 ? 13.002 -2.699 15.853 1.00 86.62 136 GLU 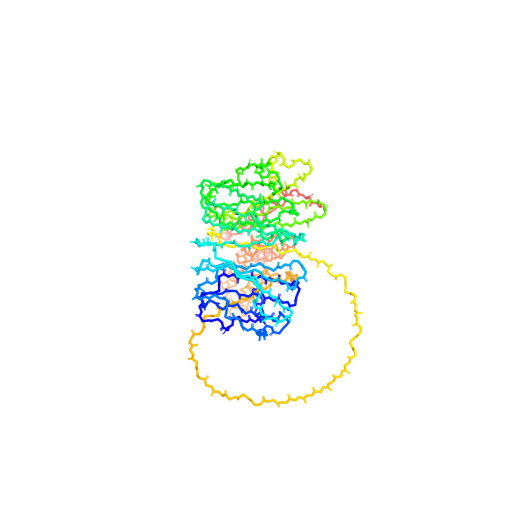A O 1
ATOM 1047 N N . LYS A 1 137 ? 10.841 -2.170 15.519 1.00 91.00 137 LYS A N 1
ATOM 1048 C CA . LYS A 1 137 ? 10.523 -3.395 14.780 1.00 91.00 137 LYS A CA 1
ATOM 1049 C C . LYS A 1 137 ? 10.488 -3.182 13.271 1.00 91.00 137 LYS A C 1
ATOM 1051 O O . LYS A 1 137 ? 10.594 -2.085 12.733 1.00 91.00 137 LYS A O 1
ATOM 1056 N N . ARG A 1 138 ? 10.343 -4.301 12.560 1.00 90.69 138 ARG A N 1
ATOM 1057 C CA . ARG A 1 138 ? 10.234 -4.329 11.104 1.00 90.69 138 ARG A CA 1
ATOM 1058 C C . ARG A 1 138 ? 8.968 -3.620 10.632 1.00 90.69 138 ARG A C 1
ATOM 1060 O O . ARG A 1 138 ? 7.886 -3.834 11.177 1.00 90.69 138 ARG A O 1
ATOM 1067 N N . ILE A 1 139 ? 9.108 -2.874 9.545 1.00 93.69 139 ILE A N 1
ATOM 1068 C CA . ILE A 1 139 ? 8.019 -2.144 8.905 1.00 93.69 139 ILE A CA 1
ATOM 1069 C C . ILE A 1 139 ? 7.246 -3.080 7.971 1.00 93.69 139 ILE A C 1
ATOM 1071 O O . ILE A 1 139 ? 7.819 -3.933 7.286 1.00 93.69 139 ILE A O 1
ATOM 1075 N N . SER A 1 140 ? 5.924 -2.947 7.973 1.00 91.62 140 SER A N 1
ATOM 1076 C CA . SER A 1 140 ? 5.005 -3.767 7.184 1.00 91.62 140 SER A CA 1
ATOM 1077 C C . SER A 1 140 ? 4.340 -2.965 6.073 1.00 91.62 140 SER A C 1
ATOM 1079 O O . SER A 1 140 ? 4.234 -3.467 4.956 1.00 91.62 140 SER A O 1
ATOM 1081 N N . SER A 1 141 ? 3.920 -1.728 6.350 1.00 91.44 141 SER A N 1
ATOM 1082 C CA . SER A 1 141 ? 3.253 -0.855 5.385 1.00 91.44 141 SER A CA 1
ATOM 1083 C C . SER A 1 141 ? 3.490 0.618 5.712 1.00 91.44 141 SER A C 1
ATOM 1085 O O . SER A 1 141 ? 3.509 1.020 6.876 1.00 91.44 141 SER A O 1
ATOM 1087 N N . ILE A 1 142 ? 3.613 1.423 4.656 1.00 94.25 142 ILE A N 1
ATOM 1088 C CA . ILE A 1 142 ? 3.786 2.876 4.710 1.00 94.25 142 ILE A CA 1
ATOM 1089 C C . ILE A 1 142 ? 2.765 3.517 3.768 1.00 94.25 142 ILE A C 1
ATOM 1091 O O . ILE A 1 142 ? 2.612 3.066 2.626 1.00 94.25 142 ILE A O 1
ATOM 1095 N N . LYS A 1 143 ? 2.083 4.574 4.220 1.00 94.12 143 LYS A N 1
ATOM 1096 C CA . LYS A 1 143 ? 1.243 5.423 3.361 1.00 94.12 143 LYS A CA 1
ATOM 1097 C C . LYS A 1 143 ? 1.372 6.886 3.736 1.00 94.12 143 LYS A C 1
ATOM 1099 O O . LYS A 1 143 ? 1.415 7.232 4.908 1.00 94.12 143 LYS A O 1
ATOM 1104 N N . PHE A 1 144 ? 1.342 7.733 2.722 1.00 93.56 144 PHE A N 1
ATOM 1105 C CA . PHE A 1 144 ? 1.185 9.165 2.901 1.00 93.56 144 PHE A CA 1
ATOM 1106 C C . PHE A 1 144 ? -0.278 9.499 3.175 1.00 93.56 144 PHE A C 1
ATOM 1108 O O . PHE A 1 144 ? -1.148 9.132 2.382 1.00 93.56 144 PHE A O 1
ATOM 1115 N N . ILE A 1 145 ? -0.542 10.192 4.282 1.00 90.56 145 ILE A N 1
ATOM 1116 C CA . ILE A 1 145 ? -1.863 10.770 4.569 1.00 90.56 145 ILE A CA 1
ATOM 1117 C C . ILE A 1 145 ? -2.029 12.065 3.774 1.00 90.56 145 ILE A C 1
ATOM 1119 O O . ILE A 1 145 ? -3.049 12.256 3.111 1.00 90.56 145 ILE A O 1
ATOM 1123 N N . THR A 1 146 ? -0.986 12.894 3.805 1.00 87.75 146 THR A N 1
ATOM 1124 C CA . THR A 1 146 ? -0.869 14.188 3.118 1.00 87.75 146 THR A CA 1
ATOM 1125 C C . THR A 1 146 ? 0.504 14.246 2.428 1.00 87.75 146 THR A C 1
ATOM 1127 O O . THR A 1 146 ? 1.256 13.275 2.482 1.00 87.75 146 THR A O 1
ATOM 1130 N N . ALA A 1 147 ? 0.851 15.349 1.759 1.00 86.94 147 ALA A N 1
ATOM 1131 C CA . ALA A 1 147 ? 2.161 15.522 1.122 1.00 86.94 147 ALA A CA 1
ATOM 1132 C C . ALA A 1 147 ? 3.344 15.385 2.107 1.00 86.94 147 ALA A C 1
ATOM 1134 O O . ALA A 1 147 ? 4.348 14.778 1.748 1.00 86.94 147 ALA A O 1
ATOM 1135 N N . SER A 1 148 ? 3.188 15.880 3.340 1.00 87.06 148 SER A N 1
ATOM 1136 C CA . SER A 1 148 ? 4.219 15.875 4.389 1.00 87.06 148 SER A CA 1
ATOM 1137 C C . SER A 1 148 ? 4.029 14.794 5.457 1.00 87.06 148 SER A C 1
ATOM 1139 O O . SER A 1 148 ? 4.995 14.370 6.080 1.00 87.06 148 SER A O 1
ATOM 1141 N N . ILE A 1 149 ? 2.797 14.324 5.680 1.00 91.69 149 ILE A N 1
ATOM 1142 C CA . ILE A 1 149 ? 2.489 13.406 6.785 1.00 91.69 149 ILE A CA 1
ATOM 1143 C C . ILE A 1 149 ? 2.525 11.953 6.312 1.00 91.69 149 ILE A C 1
ATOM 1145 O O . ILE A 1 149 ? 1.767 11.540 5.423 1.00 91.69 149 ILE A O 1
ATOM 1149 N N . LEU A 1 150 ? 3.343 11.154 6.991 1.00 94.12 150 LEU A N 1
ATOM 1150 C CA . LEU A 1 150 ? 3.578 9.745 6.724 1.00 94.12 150 LEU A CA 1
ATOM 1151 C C . LEU A 1 150 ? 3.022 8.865 7.847 1.00 94.12 150 LEU A C 1
ATOM 1153 O O . LEU A 1 150 ? 3.407 8.999 9.003 1.00 94.12 150 LEU A O 1
ATOM 1157 N N . ALA A 1 151 ? 2.172 7.902 7.504 1.00 93.94 151 ALA A N 1
ATOM 1158 C CA . ALA A 1 151 ? 1.751 6.838 8.406 1.00 93.94 151 ALA A CA 1
ATOM 1159 C C . ALA A 1 151 ? 2.645 5.606 8.227 1.00 93.94 151 ALA A C 1
ATOM 1161 O O . ALA A 1 151 ? 2.728 5.034 7.132 1.00 93.94 151 ALA A O 1
ATOM 1162 N N . ILE A 1 152 ? 3.281 5.173 9.315 1.00 94.56 152 ILE A N 1
ATOM 1163 C CA . ILE A 1 152 ? 4.137 3.988 9.368 1.00 94.56 152 ILE A CA 1
ATOM 1164 C C . ILE A 1 152 ? 3.483 2.942 10.266 1.00 94.56 152 ILE A C 1
ATOM 1166 O O . ILE A 1 152 ? 3.046 3.221 11.384 1.00 94.56 152 ILE A O 1
ATOM 1170 N N . THR A 1 153 ? 3.448 1.710 9.765 1.00 93.50 153 THR A N 1
ATOM 1171 C CA . THR A 1 153 ? 3.003 0.530 10.510 1.00 93.50 153 THR A CA 1
ATOM 1172 C C . THR A 1 153 ? 4.002 -0.601 10.355 1.00 93.50 153 THR A C 1
ATOM 1174 O O . THR A 1 153 ? 4.695 -0.704 9.339 1.00 93.50 153 THR A O 1
ATOM 1177 N N . GLY A 1 154 ? 4.086 -1.451 11.372 1.00 90.62 154 GLY A N 1
ATOM 1178 C CA . GLY A 1 154 ? 5.071 -2.521 11.427 1.00 90.62 154 GLY A CA 1
ATOM 1179 C C . GLY A 1 154 ? 4.537 -3.801 12.038 1.00 90.62 154 GLY A C 1
ATOM 1180 O O . GLY A 1 154 ? 3.334 -4.019 12.168 1.00 90.62 154 GLY A O 1
ATOM 1181 N N . ASP A 1 155 ? 5.468 -4.639 12.481 1.00 91.00 155 ASP A N 1
ATOM 1182 C CA . ASP A 1 155 ? 5.173 -5.792 13.330 1.00 91.00 155 ASP A CA 1
ATOM 1183 C C . ASP A 1 155 ? 4.811 -5.386 14.788 1.00 91.00 155 ASP A C 1
ATOM 1185 O O . ASP A 1 155 ? 4.874 -6.196 15.713 1.00 91.00 155 ASP A O 1
ATOM 1189 N N . GLU A 1 156 ? 4.425 -4.124 14.987 1.00 91.06 156 GLU A N 1
ATOM 1190 C CA . GLU A 1 156 ? 3.958 -3.523 16.236 1.00 91.06 156 GLU A CA 1
ATOM 1191 C C . GLU A 1 156 ? 2.437 -3.328 16.227 1.00 91.06 156 GLU A C 1
ATOM 1193 O O . GLU A 1 156 ? 1.774 -3.401 15.192 1.00 91.06 156 GLU A O 1
ATOM 1198 N N . GLU A 1 157 ? 1.912 -3.071 17.421 1.00 92.69 157 GLU A N 1
ATOM 1199 C CA . GLU A 1 157 ? 0.506 -2.772 17.720 1.00 92.69 157 GLU A CA 1
ATOM 1200 C C . GLU A 1 157 ? 0.127 -1.311 17.425 1.00 92.69 157 GLU A C 1
ATOM 1202 O O . GLU A 1 157 ? -1.054 -0.957 17.326 1.00 92.69 157 GLU A O 1
ATOM 1207 N N . PHE A 1 158 ? 1.146 -0.462 17.289 1.00 92.75 158 PHE A N 1
ATOM 1208 C CA . PHE A 1 158 ? 1.017 0.977 17.144 1.00 92.75 158 PHE A CA 1
ATOM 1209 C C . PHE A 1 158 ? 1.012 1.404 15.680 1.00 92.75 158 PHE A C 1
ATOM 1211 O O . PHE A 1 158 ? 1.714 0.849 14.828 1.00 92.75 158 PHE A O 1
ATOM 1218 N N . VAL A 1 159 ? 0.236 2.447 15.411 1.00 94.12 159 VAL A N 1
ATOM 1219 C CA . VAL A 1 159 ? 0.362 3.262 14.206 1.00 94.12 159 VAL A CA 1
ATOM 1220 C C . VAL A 1 159 ? 1.091 4.532 14.611 1.00 94.12 159 VAL A C 1
ATOM 1222 O O . VAL A 1 159 ? 0.693 5.190 15.574 1.00 94.12 159 VAL A O 1
ATOM 1225 N N . ARG A 1 160 ? 2.147 4.875 13.873 1.00 93.31 160 ARG A N 1
ATOM 1226 C CA . ARG A 1 160 ? 2.898 6.115 14.081 1.00 93.31 160 ARG A CA 1
ATOM 1227 C C . ARG A 1 160 ? 2.718 7.042 12.894 1.00 93.31 160 ARG A C 1
ATOM 1229 O O . ARG A 1 160 ? 2.868 6.615 11.746 1.00 93.31 160 ARG A O 1
ATOM 1236 N N . LEU A 1 161 ? 2.416 8.300 13.177 1.00 93.75 161 LEU A N 1
ATOM 1237 C CA . LEU A 1 161 ? 2.344 9.372 12.196 1.00 93.75 161 LEU A CA 1
ATOM 1238 C C . LEU A 1 161 ? 3.583 10.242 12.347 1.00 93.75 161 LEU A C 1
ATOM 1240 O O . LEU A 1 161 ? 3.866 10.741 13.433 1.00 93.75 161 LEU A O 1
ATOM 1244 N N . PHE A 1 162 ? 4.314 10.417 11.258 1.00 93.00 162 PHE A N 1
ATOM 1245 C CA . PHE A 1 162 ? 5.515 11.232 11.200 1.00 93.00 162 PHE A CA 1
ATOM 1246 C C . PHE A 1 162 ? 5.310 12.402 10.259 1.00 93.00 162 PHE A C 1
ATOM 1248 O O . PHE A 1 162 ? 4.648 12.273 9.229 1.00 93.00 162 PHE A O 1
ATOM 1255 N N . ASP A 1 163 ? 5.932 13.518 10.599 1.00 91.69 163 ASP A N 1
ATOM 1256 C CA . ASP A 1 163 ? 6.154 14.602 9.658 1.00 91.69 163 ASP A CA 1
ATOM 1257 C C . ASP A 1 163 ? 7.460 14.363 8.888 1.00 91.69 163 ASP A C 1
ATOM 1259 O O . ASP A 1 163 ? 8.502 14.083 9.486 1.00 91.69 163 ASP A O 1
ATOM 1263 N N . CYS A 1 164 ? 7.413 14.446 7.560 1.00 87.81 164 CYS A N 1
ATOM 1264 C CA . CYS A 1 164 ? 8.572 14.228 6.700 1.00 87.81 164 CYS A CA 1
ATOM 1265 C C . CYS A 1 164 ? 9.595 15.367 6.774 1.00 87.81 164 CYS A C 1
ATOM 1267 O O . CYS A 1 164 ? 10.782 15.101 6.598 1.00 87.81 164 CYS A O 1
ATOM 1269 N N . GLU A 1 165 ? 9.163 16.602 7.039 1.00 86.62 165 GLU A N 1
ATOM 1270 C CA . GLU A 1 165 ? 10.062 17.761 7.110 1.00 86.62 165 GLU A CA 1
ATOM 1271 C C . GLU A 1 165 ? 10.820 17.787 8.438 1.00 86.62 165 GLU A C 1
ATOM 1273 O O . GLU A 1 165 ? 12.052 17.802 8.465 1.00 86.62 165 GLU A O 1
ATOM 1278 N N . SER A 1 166 ? 10.091 17.737 9.556 1.00 84.44 166 SER A N 1
ATOM 1279 C CA . SER A 1 166 ? 10.695 17.795 10.890 1.00 84.44 166 SER A CA 1
ATOM 1280 C C . SER A 1 166 ? 11.217 16.453 11.406 1.00 84.44 166 SER A C 1
ATOM 1282 O O . SER A 1 166 ? 11.941 16.433 12.402 1.00 84.44 166 SER A O 1
ATOM 1284 N N . GLN A 1 167 ? 10.855 15.335 10.764 1.00 85.81 167 GLN A N 1
ATOM 1285 C CA . GLN A 1 167 ? 11.196 13.959 11.168 1.00 85.81 167 GLN A CA 1
ATOM 1286 C C . GLN A 1 167 ? 10.687 13.587 12.571 1.00 85.81 167 GLN A C 1
ATOM 1288 O O . GLN A 1 167 ? 11.111 12.587 13.157 1.00 85.81 167 GLN A O 1
ATOM 1293 N N . LYS A 1 168 ? 9.766 14.380 13.126 1.00 87.94 168 LYS A N 1
ATOM 1294 C CA . LYS A 1 168 ? 9.181 14.145 14.444 1.00 87.94 168 LYS A CA 1
ATOM 1295 C C . LYS A 1 168 ? 7.989 13.203 14.337 1.00 87.94 168 LYS A C 1
ATOM 1297 O O . LYS A 1 168 ? 7.210 13.257 13.385 1.00 87.94 168 LYS A O 1
ATOM 1302 N N . CYS A 1 169 ? 7.848 12.344 15.345 1.00 89.25 169 CYS A N 1
ATOM 1303 C CA . CYS A 1 169 ? 6.621 11.585 15.551 1.00 89.25 169 CYS A CA 1
ATOM 1304 C C . CYS A 1 169 ? 5.550 12.562 16.043 1.00 89.25 169 CYS A C 1
ATOM 1306 O O . CYS A 1 169 ? 5.702 13.147 17.113 1.00 89.25 169 CYS A O 1
ATOM 1308 N N . LEU A 1 170 ? 4.512 12.768 15.238 1.00 89.56 170 LEU A N 1
ATOM 1309 C CA . LEU A 1 170 ? 3.384 13.635 15.563 1.00 89.56 170 LEU A CA 1
ATOM 1310 C C . LEU A 1 170 ? 2.385 12.918 16.469 1.00 89.56 170 LEU A C 1
ATOM 1312 O O . LEU A 1 170 ? 1.860 13.504 17.407 1.00 89.56 170 LEU A O 1
ATOM 1316 N N . CYS A 1 171 ? 2.115 11.647 16.170 1.00 89.06 171 CYS A N 1
ATOM 1317 C CA . CYS A 1 171 ? 1.107 10.858 16.861 1.00 89.06 171 CYS A CA 1
ATOM 1318 C C . CYS A 1 171 ? 1.530 9.398 16.925 1.00 89.06 171 CYS A C 1
ATOM 1320 O O . CYS A 1 171 ? 1.949 8.815 15.922 1.00 89.06 171 CYS A O 1
ATOM 1322 N N . GLU A 1 172 ? 1.352 8.793 18.090 1.00 92.31 172 GLU A N 1
ATOM 1323 C CA . GLU A 1 172 ? 1.461 7.357 18.289 1.00 92.31 172 GLU A CA 1
ATOM 1324 C C . GLU A 1 172 ? 0.211 6.882 19.022 1.00 92.31 172 GLU A C 1
ATOM 1326 O O . GLU A 1 172 ? -0.129 7.386 20.092 1.00 92.31 172 GLU A O 1
ATOM 1331 N N . PHE A 1 173 ? -0.484 5.901 18.451 1.00 93.56 173 PHE A N 1
ATOM 1332 C CA . PHE A 1 173 ? -1.651 5.311 19.095 1.00 93.56 173 PHE A CA 1
ATOM 1333 C C . PHE A 1 173 ? -1.708 3.804 18.867 1.00 93.56 173 PHE A C 1
ATOM 1335 O O . PHE A 1 173 ? -1.310 3.281 17.820 1.00 93.56 173 PHE A O 1
ATOM 1342 N N . LYS A 1 174 ? -2.205 3.089 19.880 1.00 92.88 174 LYS A N 1
ATOM 1343 C CA . LYS A 1 174 ? -2.383 1.638 19.834 1.00 92.88 174 LYS A CA 1
ATOM 1344 C C . LYS A 1 174 ? -3.633 1.307 19.024 1.00 92.88 174 LYS A C 1
ATOM 1346 O O . LYS A 1 174 ? -4.749 1.485 19.506 1.00 92.88 174 LYS A O 1
ATOM 1351 N N . ALA A 1 175 ? -3.451 0.815 17.803 1.00 90.69 175 ALA A N 1
ATOM 1352 C CA . ALA A 1 175 ? -4.573 0.477 16.933 1.00 90.69 175 ALA A CA 1
ATOM 1353 C C . ALA A 1 175 ? -5.062 -0.964 17.155 1.00 90.69 175 ALA A C 1
ATOM 1355 O O . ALA A 1 175 ? -6.267 -1.234 17.174 1.00 90.69 175 ALA A O 1
ATOM 1356 N N . HIS A 1 176 ? -4.130 -1.899 17.341 1.00 91.88 176 HIS A N 1
ATOM 1357 C CA . HIS A 1 176 ? -4.399 -3.337 17.385 1.00 91.88 176 HIS A CA 1
ATOM 1358 C C . HIS A 1 176 ? -3.651 -4.021 18.535 1.00 91.88 176 HIS A C 1
ATOM 1360 O O . HIS A 1 176 ? -2.807 -3.411 19.176 1.00 91.88 176 HIS A O 1
ATOM 1366 N N . GLU A 1 177 ? -3.971 -5.287 18.809 1.00 90.00 177 GLU A N 1
ATOM 1367 C CA . GLU A 1 177 ? -3.247 -6.124 19.791 1.00 90.00 177 GLU A CA 1
ATOM 1368 C C . GLU A 1 177 ? -2.165 -6.991 19.139 1.00 90.00 177 GLU A C 1
ATOM 1370 O O . GLU A 1 177 ? -1.383 -7.661 19.804 1.00 90.00 177 GLU A O 1
ATOM 1375 N N . ASN A 1 178 ? -2.127 -7.000 17.810 1.00 91.19 178 ASN A N 1
ATOM 1376 C CA . ASN A 1 178 ? -1.144 -7.725 17.031 1.00 91.19 178 ASN A CA 1
ATOM 1377 C C . ASN A 1 178 ? -0.627 -6.826 15.907 1.00 91.19 178 ASN A C 1
ATOM 1379 O O . ASN A 1 178 ? -1.102 -5.710 15.696 1.00 91.19 178 ASN A O 1
ATOM 1383 N N . ARG A 1 179 ? 0.344 -7.337 15.155 1.00 91.88 179 ARG A N 1
ATOM 1384 C CA . ARG A 1 179 ? 0.955 -6.622 14.041 1.00 91.88 179 ARG A CA 1
ATOM 1385 C C . ARG A 1 179 ? -0.035 -6.196 12.966 1.00 91.88 179 ARG A C 1
ATOM 1387 O O . ARG A 1 179 ? -0.827 -6.998 12.451 1.00 91.88 179 ARG A O 1
ATOM 1394 N N . ILE A 1 180 ? 0.150 -4.970 12.513 1.00 94.00 180 ILE A N 1
ATOM 1395 C CA . ILE A 1 180 ? -0.602 -4.375 11.417 1.00 94.00 180 ILE A CA 1
ATOM 1396 C C . ILE A 1 180 ? 0.066 -4.777 10.101 1.00 94.00 180 ILE A C 1
ATOM 1398 O O . ILE A 1 180 ? 1.284 -4.685 9.953 1.00 94.00 180 ILE A O 1
ATOM 1402 N N . LYS A 1 181 ? -0.704 -5.285 9.135 1.00 91.69 181 LYS A N 1
ATOM 1403 C CA . LYS A 1 181 ? -0.168 -5.741 7.839 1.00 91.69 181 LYS A CA 1
ATOM 1404 C C . LYS A 1 181 ? -0.427 -4.789 6.696 1.00 91.69 181 LYS A C 1
ATOM 1406 O O . LYS A 1 181 ? 0.422 -4.683 5.817 1.00 91.69 181 LYS A O 1
ATOM 1411 N N . ALA A 1 182 ? -1.564 -4.113 6.704 1.00 90.75 182 ALA A N 1
ATOM 1412 C CA . ALA A 1 182 ? -1.903 -3.183 5.650 1.00 90.75 182 ALA A CA 1
ATOM 1413 C C . ALA A 1 182 ? -2.574 -1.948 6.230 1.00 90.75 182 ALA A C 1
ATOM 1415 O O . ALA A 1 182 ? -3.316 -2.015 7.211 1.00 90.75 182 ALA A O 1
ATOM 1416 N N . LEU A 1 183 ? -2.297 -0.826 5.582 1.00 93.62 183 LEU A N 1
ATOM 1417 C CA . LEU A 1 183 ? -2.835 0.472 5.926 1.00 93.62 183 LEU A CA 1
ATOM 1418 C C . LEU A 1 183 ? -3.308 1.146 4.641 1.00 93.62 183 LEU A C 1
ATOM 1420 O O . LEU A 1 183 ? -2.647 1.074 3.598 1.00 93.62 183 LEU A O 1
ATOM 1424 N N . TYR A 1 184 ? -4.477 1.764 4.713 1.00 92.62 184 TYR A N 1
ATOM 1425 C CA . TYR A 1 184 ? -5.092 2.468 3.601 1.00 92.62 184 TYR A CA 1
ATOM 1426 C C . TYR A 1 184 ? -5.700 3.767 4.110 1.00 92.62 184 TYR A C 1
ATOM 1428 O O . TYR A 1 184 ? -6.371 3.770 5.135 1.00 92.62 184 TYR A O 1
ATOM 1436 N N . ASN A 1 185 ? -5.483 4.864 3.399 1.00 92.19 185 ASN A N 1
ATOM 1437 C CA . ASN A 1 185 ? -6.052 6.160 3.733 1.00 92.19 185 ASN A CA 1
ATOM 1438 C C . ASN A 1 185 ? -6.926 6.663 2.585 1.00 92.19 185 ASN A C 1
ATOM 1440 O O . ASN A 1 185 ? -6.646 6.409 1.412 1.00 92.19 185 ASN A O 1
ATOM 1444 N N . PHE A 1 186 ? -7.975 7.398 2.924 1.00 89.50 186 PHE A N 1
ATOM 1445 C CA . PHE A 1 186 ? -8.773 8.139 1.957 1.00 89.50 186 PHE A CA 1
ATOM 1446 C C . PHE A 1 186 ? -9.431 9.346 2.624 1.00 89.50 186 PHE A C 1
ATOM 1448 O O . PHE A 1 186 ? -9.569 9.407 3.844 1.00 89.50 186 PHE A O 1
ATOM 1455 N N . LYS A 1 187 ? -9.844 10.311 1.805 1.00 87.62 187 LYS A N 1
ATOM 1456 C CA . LYS A 1 187 ? -10.594 11.486 2.248 1.00 87.62 187 LYS A CA 1
ATOM 1457 C C . LYS A 1 187 ? -12.055 11.342 1.828 1.00 87.62 187 LYS A C 1
ATOM 1459 O O . LYS A 1 187 ? -12.317 11.030 0.665 1.00 87.62 187 LYS A O 1
ATOM 1464 N N . MET A 1 188 ? -12.985 11.572 2.747 1.00 82.62 188 MET A N 1
ATOM 1465 C CA . MET A 1 188 ? -14.428 11.625 2.487 1.00 82.62 188 MET A CA 1
ATOM 1466 C C . MET A 1 188 ? -15.016 12.841 3.189 1.00 82.62 188 MET A C 1
ATOM 1468 O O . MET A 1 188 ? -14.783 13.011 4.375 1.00 82.62 188 MET A O 1
ATOM 1472 N N . GLU A 1 189 ? -15.751 13.688 2.464 1.00 80.75 189 GLU A N 1
ATOM 1473 C CA . GLU A 1 189 ? -16.510 14.812 3.052 1.00 80.75 189 GLU A CA 1
ATOM 1474 C C . GLU A 1 189 ? -15.675 15.759 3.945 1.00 80.75 189 GLU A C 1
ATOM 1476 O O . GLU A 1 189 ? -16.181 16.376 4.871 1.00 80.75 189 GLU A O 1
ATOM 1481 N N . GLY A 1 190 ? -14.369 15.876 3.677 1.00 78.00 190 GLY A N 1
ATOM 1482 C CA . GLY A 1 190 ? -13.447 16.676 4.494 1.00 78.00 190 GLY A CA 1
ATOM 1483 C C . GLY A 1 190 ? -12.764 15.907 5.629 1.00 78.00 190 GLY A C 1
ATOM 1484 O O . GLY A 1 190 ? -11.701 16.334 6.069 1.00 78.00 190 GLY A O 1
ATOM 1485 N N . LEU A 1 191 ? -13.282 14.741 6.014 1.00 83.31 191 LEU A N 1
ATOM 1486 C CA . LEU A 1 191 ? -12.695 13.840 7.007 1.00 83.31 191 LEU A CA 1
ATOM 1487 C C . LEU A 1 191 ? -11.584 12.992 6.381 1.00 83.31 191 LEU A C 1
ATOM 1489 O O . LEU A 1 191 ? -11.719 12.472 5.265 1.00 83.31 191 LEU A O 1
ATOM 1493 N N . HIS A 1 192 ? -10.483 12.827 7.110 1.00 89.31 192 HIS A N 1
ATOM 1494 C CA . HIS A 1 192 ? -9.392 11.944 6.716 1.00 89.31 192 HIS A CA 1
ATOM 1495 C C . HIS A 1 192 ? -9.548 10.614 7.443 1.00 89.31 192 HIS A C 1
ATOM 1497 O O . HIS A 1 192 ? -9.349 10.519 8.648 1.00 89.31 192 HIS A O 1
ATOM 1503 N N . ILE A 1 193 ? -9.908 9.567 6.704 1.00 91.69 193 ILE A N 1
ATOM 1504 C CA . ILE A 1 193 ? -10.142 8.247 7.281 1.00 91.69 193 ILE A CA 1
ATOM 1505 C C . ILE A 1 193 ? -8.928 7.365 7.025 1.00 91.69 193 ILE A C 1
ATOM 1507 O O . ILE A 1 193 ? -8.452 7.213 5.894 1.00 91.69 193 ILE A O 1
ATOM 1511 N N . LEU A 1 194 ? -8.449 6.751 8.099 1.00 93.62 194 LEU A N 1
ATOM 1512 C CA . LEU A 1 194 ? -7.398 5.754 8.080 1.00 93.62 194 LEU A CA 1
ATOM 1513 C C . LEU A 1 194 ? -7.993 4.388 8.378 1.00 93.62 194 LEU A C 1
ATOM 1515 O O . LEU A 1 194 ? -8.650 4.200 9.393 1.00 93.62 194 LEU A O 1
ATOM 1519 N N . VAL A 1 195 ? -7.730 3.412 7.522 1.00 94.44 195 VAL A N 1
ATOM 1520 C CA . VAL A 1 195 ? -8.152 2.031 7.728 1.00 94.44 195 VAL A CA 1
ATOM 1521 C C . VAL A 1 195 ? -6.924 1.167 7.953 1.00 94.44 195 VAL A C 1
ATOM 1523 O O . VAL A 1 195 ? -5.990 1.154 7.145 1.00 94.44 195 VAL A O 1
ATOM 1526 N N . THR A 1 196 ? -6.934 0.437 9.059 1.00 94.75 196 THR A N 1
ATOM 1527 C CA . THR A 1 196 ? -5.864 -0.461 9.483 1.00 94.75 196 THR A CA 1
ATOM 1528 C C . THR A 1 196 ? -6.362 -1.898 9.461 1.00 94.75 196 THR A C 1
ATOM 1530 O O . THR A 1 196 ? -7.472 -2.196 9.899 1.00 94.75 196 THR A O 1
ATOM 1533 N N . ALA A 1 197 ? -5.539 -2.801 8.932 1.00 94.06 197 ALA A N 1
ATOM 1534 C CA . ALA A 1 197 ? -5.809 -4.233 8.907 1.00 94.06 197 ALA A CA 1
ATOM 1535 C C . ALA A 1 197 ? -4.685 -4.988 9.615 1.00 94.06 197 ALA A C 1
ATOM 1537 O O . ALA A 1 197 ? -3.507 -4.856 9.257 1.00 94.06 197 ALA A O 1
ATOM 1538 N N . SER A 1 198 ? -5.051 -5.807 10.595 1.00 93.75 198 SER A N 1
ATOM 1539 C CA . SER A 1 198 ? -4.108 -6.525 11.450 1.00 93.75 198 SER A CA 1
ATOM 1540 C C . SER A 1 198 ? -4.195 -8.041 11.280 1.00 93.75 198 SER A C 1
ATOM 1542 O O . SER A 1 198 ? -5.150 -8.603 10.736 1.00 93.75 198 SER A O 1
ATOM 1544 N N . SER A 1 199 ? -3.133 -8.724 11.713 1.00 90.88 199 SER A N 1
ATOM 1545 C CA . SER A 1 199 ? -3.084 -10.190 11.747 1.00 90.88 199 SER A CA 1
ATOM 1546 C C . SER A 1 199 ? -3.993 -10.805 12.817 1.00 90.88 199 SER A C 1
ATOM 1548 O O . SER A 1 199 ? -4.195 -12.016 12.776 1.00 90.88 199 SER A O 1
ATOM 1550 N N . ASP A 1 200 ? -4.527 -10.001 13.739 1.00 88.88 200 ASP A N 1
ATOM 1551 C CA . ASP A 1 200 ? -5.574 -10.394 14.698 1.00 88.88 200 ASP A CA 1
ATOM 1552 C C . ASP A 1 200 ? -6.930 -10.701 14.021 1.00 88.88 200 ASP A C 1
ATOM 1554 O O . ASP A 1 200 ? -7.793 -11.336 14.623 1.00 88.88 200 ASP A O 1
ATOM 1558 N N . GLY A 1 201 ? -7.097 -10.295 12.758 1.00 89.62 201 GLY A N 1
ATOM 1559 C CA . GLY A 1 201 ? -8.316 -10.462 11.970 1.00 89.62 201 GLY A CA 1
ATOM 1560 C C . GLY A 1 201 ? -9.290 -9.290 12.045 1.00 89.62 201 GLY A C 1
ATOM 1561 O O . GLY A 1 201 ? -10.349 -9.345 11.411 1.00 89.62 201 GLY A O 1
ATOM 1562 N N . TYR A 1 202 ? -8.926 -8.220 12.747 1.00 93.38 202 TYR A N 1
ATOM 1563 C CA . TYR A 1 202 ? -9.683 -6.981 12.807 1.00 93.38 202 TYR A CA 1
ATOM 1564 C C . TYR A 1 202 ? -9.274 -6.014 11.695 1.00 93.38 202 TYR A C 1
ATOM 1566 O O . TYR A 1 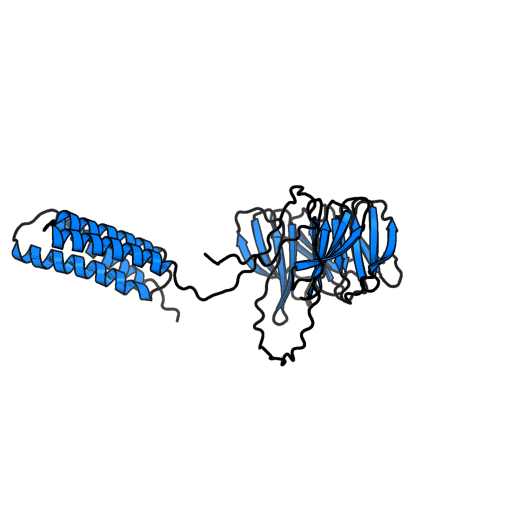202 ? -8.092 -5.806 11.394 1.00 93.38 202 TYR A O 1
ATOM 1574 N N . ILE A 1 203 ? -10.290 -5.372 11.128 1.00 94.88 203 ILE A N 1
ATOM 1575 C CA . ILE A 1 203 ? -10.173 -4.155 10.330 1.00 94.88 203 ILE A CA 1
ATOM 1576 C C . ILE A 1 203 ? -10.759 -3.031 11.172 1.00 94.88 203 ILE A C 1
ATOM 1578 O O . ILE A 1 203 ? -11.904 -3.136 11.610 1.00 94.88 203 ILE A O 1
ATOM 1582 N N . LYS A 1 204 ? -9.985 -1.974 11.402 1.00 94.50 204 LYS A N 1
ATOM 1583 C CA . LYS A 1 204 ? -10.430 -0.789 12.138 1.00 94.50 204 LYS A CA 1
ATOM 1584 C C . LYS A 1 204 ? -10.347 0.439 11.248 1.00 94.50 204 LYS A C 1
ATOM 1586 O O . LYS A 1 204 ? -9.394 0.574 10.480 1.00 94.50 204 LYS A O 1
ATOM 1591 N N . ALA A 1 205 ? -11.342 1.313 11.337 1.00 93.94 205 ALA A N 1
ATOM 1592 C CA . ALA A 1 205 ? -11.343 2.610 10.676 1.00 93.94 205 ALA A CA 1
ATOM 1593 C C . ALA A 1 205 ? -11.263 3.723 11.719 1.00 93.94 205 ALA A C 1
ATOM 1595 O O . ALA A 1 205 ? -11.979 3.699 12.719 1.00 93.94 205 ALA A O 1
ATOM 1596 N N . TRP A 1 206 ? -10.414 4.703 11.456 1.00 93.19 206 TRP A N 1
ATOM 1597 C CA . TRP A 1 206 ? -10.070 5.793 12.354 1.00 93.19 206 TRP A CA 1
ATOM 1598 C C . TRP A 1 206 ? -10.330 7.118 11.651 1.00 93.19 206 TRP A C 1
ATOM 1600 O O . TRP A 1 206 ? -9.963 7.268 10.484 1.00 93.19 206 TRP A O 1
ATOM 1610 N N . ASN A 1 207 ? -10.930 8.075 12.351 1.00 91.06 207 ASN A N 1
ATOM 1611 C CA . ASN A 1 207 ? -11.005 9.453 11.889 1.00 91.06 207 ASN A CA 1
ATOM 1612 C C . ASN A 1 207 ? -9.769 10.224 12.364 1.00 91.06 207 ASN A C 1
ATOM 1614 O O . ASN A 1 207 ? -9.467 10.248 13.560 1.00 91.06 207 ASN A O 1
ATOM 1618 N N . LEU A 1 208 ? -9.072 10.842 11.416 1.00 89.12 208 LEU A N 1
ATOM 1619 C CA . LEU A 1 208 ? -7.917 11.697 11.638 1.00 89.12 208 LEU A CA 1
ATOM 1620 C C . LEU A 1 208 ? -8.306 13.153 11.407 1.00 89.12 208 LEU A C 1
ATOM 1622 O O . LEU A 1 208 ? -8.611 13.557 10.283 1.00 89.12 208 LEU A O 1
ATOM 1626 N N . ASP A 1 209 ? -8.187 13.953 12.458 1.00 84.50 209 ASP A N 1
ATOM 1627 C CA . ASP A 1 209 ? -8.304 15.401 12.358 1.00 84.50 209 ASP A CA 1
ATOM 1628 C C . ASP A 1 209 ? -6.907 15.984 12.106 1.00 84.50 209 ASP A C 1
ATOM 1630 O O . ASP A 1 209 ? -6.056 15.990 12.995 1.00 84.50 209 ASP A O 1
ATOM 1634 N N . ILE A 1 210 ? -6.648 16.459 10.882 1.00 81.62 210 ILE A N 1
ATOM 1635 C CA . ILE A 1 210 ? -5.321 16.976 10.492 1.00 81.62 210 ILE A CA 1
ATOM 1636 C C . ILE A 1 210 ? -4.913 18.180 11.348 1.00 81.62 210 ILE A C 1
ATOM 1638 O O . ILE A 1 210 ? -3.754 18.283 11.741 1.00 81.62 210 ILE A O 1
ATOM 1642 N N . ASP A 1 211 ? -5.866 19.046 11.695 1.00 77.62 211 ASP A N 1
ATOM 1643 C CA . ASP A 1 211 ? -5.607 20.253 12.488 1.00 77.62 211 ASP A CA 1
ATOM 1644 C C . ASP A 1 211 ? -5.215 19.939 13.943 1.00 77.62 211 ASP A C 1
ATOM 1646 O O . ASP A 1 211 ? -4.669 20.789 14.643 1.00 77.62 211 ASP A O 1
ATOM 1650 N N . LYS A 1 212 ? -5.499 18.719 14.418 1.00 79.81 212 LYS A N 1
ATOM 1651 C CA . LYS A 1 212 ? -5.211 18.251 15.782 1.00 79.81 212 LYS A CA 1
ATOM 1652 C C . LYS A 1 212 ? -4.553 16.878 15.768 1.00 79.81 212 LYS A C 1
ATOM 1654 O O . LYS A 1 212 ? -4.916 15.999 16.549 1.00 79.81 212 LYS A O 1
ATOM 1659 N N . ILE A 1 213 ? -3.584 16.699 14.878 1.00 81.12 213 ILE A N 1
ATOM 1660 C CA . ILE A 1 213 ? -2.989 15.387 14.626 1.00 81.12 213 ILE A CA 1
ATOM 1661 C C . ILE A 1 213 ? -2.226 14.811 15.826 1.00 81.12 213 ILE A C 1
ATOM 1663 O O . ILE A 1 213 ? -2.053 13.602 15.895 1.00 81.12 213 ILE A O 1
ATOM 1667 N N . GLU A 1 214 ? -1.810 15.649 16.781 1.00 77.62 214 GLU A N 1
ATOM 1668 C CA . GLU A 1 214 ? -1.174 15.216 18.036 1.00 77.62 214 GLU A CA 1
ATOM 1669 C C . GLU A 1 214 ? -2.114 14.378 18.917 1.00 77.62 214 GLU A C 1
ATOM 1671 O O . GLU A 1 214 ? -1.663 13.555 19.714 1.00 77.62 214 GLU A O 1
ATOM 1676 N N . ASN A 1 215 ? -3.431 14.546 18.763 1.00 81.00 215 ASN A N 1
ATOM 1677 C CA . ASN A 1 215 ? -4.404 13.752 19.498 1.00 81.00 215 ASN A CA 1
ATOM 1678 C C . ASN A 1 215 ? -4.572 12.370 18.863 1.00 81.00 215 ASN A C 1
ATOM 1680 O O . ASN A 1 215 ? -4.551 12.212 17.642 1.00 81.00 215 ASN A O 1
ATOM 1684 N N . ALA A 1 216 ? -4.804 11.362 19.707 1.00 80.12 216 ALA A N 1
ATOM 1685 C CA . ALA A 1 216 ? -5.127 10.027 19.225 1.00 80.12 216 ALA A CA 1
ATOM 1686 C C . ALA A 1 216 ? -6.414 10.069 18.374 1.00 80.12 216 ALA A C 1
ATOM 1688 O O . ALA A 1 216 ? -7.406 10.676 18.796 1.00 80.12 216 ALA A O 1
ATOM 1689 N N . PRO A 1 217 ? -6.426 9.427 17.192 1.00 87.12 217 PRO A N 1
ATOM 1690 C CA . PRO A 1 217 ? -7.592 9.436 16.325 1.00 87.12 217 PRO A CA 1
ATOM 1691 C C . PRO A 1 217 ? -8.772 8.705 16.954 1.00 87.12 217 PRO A C 1
ATOM 1693 O O . PRO A 1 217 ? -8.614 7.752 17.722 1.00 87.12 217 PRO A O 1
ATOM 1696 N N . SER A 1 218 ? -9.977 9.116 16.570 1.00 86.50 218 SER A N 1
ATOM 1697 C CA . SER A 1 218 ? -11.202 8.474 17.042 1.00 86.50 218 SER A CA 1
ATOM 1698 C C . SER A 1 218 ? -11.501 7.215 16.231 1.00 86.50 218 SER A C 1
ATOM 1700 O O . SER A 1 218 ? -11.442 7.213 15.000 1.00 86.50 218 SER A O 1
ATOM 1702 N N . LEU A 1 219 ? -11.816 6.118 16.922 1.00 91.38 219 LEU A N 1
ATOM 1703 C CA . LEU A 1 219 ? -12.250 4.879 16.282 1.00 91.38 219 LEU A CA 1
ATOM 1704 C C . LEU A 1 219 ? -13.675 5.065 15.745 1.00 91.38 219 LEU A C 1
ATOM 1706 O O . LEU A 1 219 ? -14.595 5.331 16.513 1.00 91.38 219 LEU A O 1
ATOM 1710 N N . LEU A 1 220 ? -13.855 4.903 14.436 1.00 89.44 220 LEU A N 1
ATOM 1711 C CA . LEU A 1 220 ? -15.161 4.983 13.780 1.00 89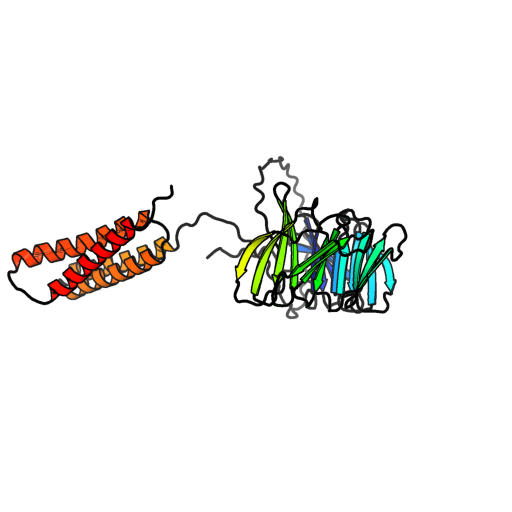.44 220 LEU A CA 1
ATOM 1712 C C . LEU A 1 220 ? -15.866 3.631 13.774 1.00 89.44 220 LEU A C 1
ATOM 1714 O O . LEU A 1 220 ? -17.045 3.530 14.102 1.00 89.44 220 LEU A O 1
ATOM 1718 N N . CYS A 1 221 ? -15.151 2.584 13.364 1.00 90.25 221 CYS A N 1
ATOM 1719 C CA . CYS A 1 221 ? -15.704 1.241 13.316 1.00 90.25 221 CYS A CA 1
ATOM 1720 C C . CYS A 1 221 ? -14.624 0.170 13.435 1.00 90.25 221 CYS A C 1
ATOM 1722 O O . CYS A 1 221 ? -13.458 0.377 13.089 1.00 90.25 221 CYS A O 1
ATOM 1724 N N . GLU A 1 222 ? -15.049 -1.002 13.893 1.00 93.75 222 GLU A N 1
ATOM 1725 C CA . GLU A 1 222 ? -14.243 -2.210 13.913 1.00 93.75 222 GLU A CA 1
ATOM 1726 C C . GLU A 1 222 ? -15.037 -3.389 13.355 1.00 93.75 222 GLU A C 1
ATOM 1728 O O . GLU A 1 222 ? -16.235 -3.536 13.595 1.00 93.75 222 GLU A O 1
ATOM 1733 N N . VAL A 1 223 ? -14.367 -4.228 12.570 1.00 92.88 223 VAL A N 1
ATOM 1734 C CA . VAL A 1 223 ? -14.960 -5.415 11.956 1.00 92.88 223 VAL A CA 1
ATOM 1735 C C . VAL A 1 223 ? -14.007 -6.585 12.126 1.00 92.88 223 VAL A C 1
ATOM 1737 O O . VAL A 1 223 ? -12.854 -6.522 11.701 1.00 92.88 223 VAL A O 1
ATOM 1740 N N . ASN A 1 224 ? -14.499 -7.677 12.710 1.00 92.50 224 ASN A N 1
ATOM 1741 C CA . ASN A 1 224 ? -13.744 -8.917 12.837 1.00 92.50 224 ASN A CA 1
ATOM 1742 C C . ASN A 1 224 ? -14.051 -9.858 11.665 1.00 92.50 224 ASN A C 1
ATOM 1744 O O . ASN A 1 224 ? -15.184 -10.300 11.476 1.00 92.50 224 ASN A O 1
ATOM 1748 N N . THR A 1 225 ? -13.022 -10.197 10.897 1.00 89.31 225 THR A N 1
ATOM 1749 C CA . THR A 1 225 ? -13.118 -11.109 9.749 1.00 89.31 225 THR A CA 1
ATOM 1750 C C . THR A 1 225 ? -12.849 -12.574 10.111 1.00 89.31 225 THR A C 1
ATOM 1752 O O . THR A 1 225 ? -13.042 -13.450 9.270 1.00 89.31 225 THR A O 1
ATOM 1755 N N . LYS A 1 226 ? -12.394 -12.858 11.343 1.00 87.62 226 LYS A N 1
ATOM 1756 C CA . LYS A 1 226 ? -11.906 -14.163 11.844 1.00 87.62 226 LYS A CA 1
ATOM 1757 C C . LYS A 1 226 ? -10.775 -14.785 11.014 1.00 87.62 226 LYS A C 1
ATOM 1759 O O . LYS A 1 226 ? -10.396 -15.930 11.247 1.00 87.62 226 LYS A O 1
ATOM 1764 N N . ALA A 1 227 ? -10.241 -14.050 10.045 1.00 87.81 227 ALA A N 1
ATOM 1765 C CA . ALA A 1 227 ? -9.216 -14.498 9.123 1.00 87.81 227 ALA A CA 1
ATOM 1766 C C . ALA A 1 227 ? -7.989 -13.603 9.246 1.00 87.81 227 ALA A C 1
ATOM 1768 O O . ALA A 1 227 ? -8.087 -12.417 9.543 1.00 87.81 227 ALA A O 1
ATOM 1769 N N . ARG A 1 228 ? -6.812 -14.163 8.976 1.00 88.38 228 ARG A N 1
ATOM 1770 C CA . ARG A 1 228 ? -5.580 -13.381 8.979 1.00 88.38 228 ARG A CA 1
ATOM 1771 C C . ARG A 1 228 ? -5.490 -12.532 7.714 1.00 88.38 228 ARG A C 1
ATOM 1773 O O . ARG A 1 228 ? -5.398 -13.068 6.611 1.00 88.38 228 ARG A O 1
ATOM 1780 N N . LEU A 1 229 ? -5.461 -11.217 7.888 1.00 88.62 229 LEU A N 1
ATOM 1781 C CA . LEU A 1 229 ? -5.420 -10.267 6.782 1.00 88.62 229 LEU A CA 1
ATOM 1782 C C . LEU A 1 229 ? -3.987 -10.057 6.285 1.00 88.62 229 LEU A C 1
ATOM 1784 O O . LEU A 1 229 ? -3.041 -9.944 7.069 1.00 88.62 229 LEU A O 1
ATOM 1788 N N . THR A 1 230 ? -3.826 -10.017 4.963 1.00 85.88 230 THR A N 1
ATOM 1789 C CA . THR A 1 230 ? -2.529 -9.834 4.289 1.00 85.88 230 THR A CA 1
ATOM 1790 C C . THR A 1 230 ? -2.450 -8.522 3.520 1.00 85.88 230 THR A C 1
ATOM 1792 O O . THR A 1 230 ? -1.388 -7.912 3.466 1.00 85.88 230 THR A O 1
ATOM 1795 N N . CYS A 1 231 ? -3.566 -8.075 2.951 1.00 85.50 231 CYS A N 1
ATOM 1796 C CA . CYS A 1 231 ? -3.675 -6.841 2.190 1.00 85.50 231 CYS A CA 1
ATOM 1797 C C . CYS A 1 231 ? -5.028 -6.176 2.447 1.00 85.50 231 CYS A C 1
ATOM 1799 O O . CYS A 1 231 ? -6.002 -6.837 2.808 1.00 85.50 231 CYS A O 1
ATOM 1801 N N . LEU A 1 232 ? -5.084 -4.869 2.217 1.00 90.44 232 LEU A N 1
ATOM 1802 C CA . LEU A 1 232 ? -6.283 -4.060 2.369 1.00 90.44 232 LEU A CA 1
ATOM 1803 C C . LEU A 1 232 ? -6.366 -3.076 1.203 1.00 90.44 232 LEU A C 1
ATOM 1805 O O . LEU A 1 232 ? -5.378 -2.427 0.859 1.00 90.44 232 LEU A O 1
ATOM 1809 N N . ALA A 1 233 ? -7.555 -2.951 0.628 1.00 87.19 233 ALA A N 1
ATOM 1810 C CA . ALA A 1 233 ? -7.908 -1.886 -0.295 1.00 87.19 233 ALA A CA 1
ATOM 1811 C C . ALA A 1 233 ? -9.341 -1.455 0.014 1.00 87.19 233 ALA A C 1
ATOM 1813 O O . ALA A 1 233 ? -10.199 -2.303 0.266 1.00 87.19 233 ALA A O 1
ATOM 1814 N N . VAL A 1 234 ? -9.594 -0.148 0.005 1.00 87.62 234 VAL A N 1
ATOM 1815 C CA . VAL A 1 234 ? -10.933 0.400 0.229 1.00 87.62 234 VAL A CA 1
ATOM 1816 C C . VAL A 1 234 ? -11.496 0.863 -1.104 1.00 87.62 234 VAL A C 1
ATOM 1818 O O . VAL A 1 234 ? -10.853 1.616 -1.834 1.00 87.62 234 VAL A O 1
ATOM 1821 N N . TRP A 1 235 ? -12.705 0.408 -1.415 1.00 85.25 235 TRP A N 1
ATOM 1822 C CA . TRP A 1 235 ? -13.460 0.874 -2.567 1.00 85.25 235 TRP A CA 1
ATOM 1823 C C . TRP A 1 235 ? -14.578 1.796 -2.095 1.00 85.25 235 TRP A C 1
ATOM 1825 O O . TRP A 1 235 ? -15.418 1.403 -1.288 1.00 85.25 235 TRP A O 1
ATOM 1835 N N . LEU A 1 236 ? -14.574 3.021 -2.612 1.00 82.25 236 LEU A N 1
ATOM 1836 C CA . LEU A 1 236 ? -15.629 3.997 -2.386 1.00 82.25 236 LEU A CA 1
ATOM 1837 C C . LEU A 1 236 ? -16.538 4.004 -3.608 1.00 82.25 236 LEU A C 1
ATOM 1839 O O . LEU A 1 236 ? -16.070 4.196 -4.735 1.00 82.25 236 LEU A O 1
ATOM 1843 N N . LYS A 1 237 ? -17.838 3.809 -3.389 1.00 77.25 237 LYS A N 1
ATOM 1844 C CA . LYS A 1 237 ? -18.825 3.992 -4.447 1.00 77.25 237 LYS A CA 1
ATOM 1845 C C . LYS A 1 237 ? -18.911 5.489 -4.739 1.00 77.25 237 LYS A C 1
ATOM 1847 O O . LYS A 1 237 ? -19.425 6.248 -3.929 1.00 77.25 237 LYS A O 1
ATOM 1852 N N . ARG A 1 238 ? -18.361 5.910 -5.876 1.00 66.75 238 ARG A N 1
ATOM 1853 C CA . ARG A 1 238 ? -18.621 7.237 -6.433 1.00 66.75 238 ARG A CA 1
ATOM 1854 C C . ARG A 1 238 ? -19.853 7.110 -7.312 1.00 66.75 238 ARG A C 1
ATOM 1856 O O . ARG A 1 238 ? -19.840 6.311 -8.250 1.00 66.75 238 ARG A O 1
ATOM 1863 N N . ASP A 1 239 ? -20.911 7.836 -6.986 1.00 42.44 239 ASP A N 1
ATOM 1864 C CA . ASP A 1 239 ? -22.042 7.977 -7.892 1.00 42.44 239 ASP A CA 1
ATOM 1865 C C . ASP A 1 239 ? -21.570 8.866 -9.051 1.00 42.44 239 ASP A C 1
ATOM 1867 O O . ASP A 1 239 ? -21.341 10.059 -8.889 1.00 42.44 239 ASP A O 1
ATOM 1871 N N . PHE A 1 240 ? -21.278 8.251 -10.197 1.00 41.06 240 PHE A N 1
ATOM 1872 C CA . PHE A 1 240 ? -20.925 8.983 -11.408 1.00 41.06 240 PHE A CA 1
ATOM 1873 C C . PHE A 1 240 ? -22.214 9.503 -12.048 1.00 41.06 240 PHE A C 1
ATOM 1875 O O . PHE A 1 240 ? -22.987 8.719 -12.604 1.00 41.06 240 PHE A O 1
ATOM 1882 N N . GLU A 1 241 ? -22.431 10.817 -12.010 1.00 33.41 241 GLU A N 1
ATOM 1883 C CA . GLU A 1 241 ? -23.287 11.471 -12.998 1.00 33.41 241 GLU A CA 1
ATOM 1884 C C . GLU A 1 241 ? -22.653 11.249 -14.374 1.00 33.41 241 GLU A C 1
ATOM 1886 O O . GLU A 1 241 ? -21.469 11.501 -14.604 1.00 33.41 241 GLU A O 1
ATOM 1891 N N . THR A 1 242 ? -23.415 10.624 -15.264 1.00 33.34 242 THR A N 1
ATOM 1892 C CA . THR A 1 242 ? -22.924 10.173 -16.563 1.00 33.34 242 THR A CA 1
ATOM 1893 C C . THR A 1 242 ? -23.043 11.325 -17.553 1.00 33.34 242 THR A C 1
ATOM 1895 O O . THR A 1 242 ? -24.082 11.473 -18.191 1.00 33.34 242 THR A O 1
ATOM 1898 N N . GLU A 1 243 ? -21.999 12.136 -17.713 1.00 30.02 243 GLU A N 1
ATOM 1899 C CA . GLU A 1 243 ? -21.892 12.991 -18.899 1.00 30.02 243 GLU A CA 1
ATOM 1900 C C . GLU A 1 243 ? -21.534 12.112 -20.105 1.00 30.02 243 GLU A C 1
ATOM 1902 O O . GLU A 1 243 ? -20.435 11.564 -20.223 1.00 30.02 243 GLU A O 1
ATOM 1907 N N . GLN A 1 244 ? -22.518 11.908 -20.981 1.00 28.00 244 GLN A N 1
ATOM 1908 C CA . GLN A 1 244 ? -22.351 11.208 -22.249 1.00 28.00 244 GLN A CA 1
ATOM 1909 C C . GLN A 1 244 ? -21.589 12.108 -23.228 1.00 28.00 244 GLN A C 1
ATOM 1911 O O . GLN A 1 244 ? -22.110 13.129 -23.669 1.00 28.00 244 GLN A O 1
ATOM 1916 N N . ILE A 1 245 ? -20.373 11.714 -23.604 1.00 29.55 245 ILE A N 1
ATOM 1917 C CA . ILE A 1 245 ? -19.661 12.296 -24.749 1.00 29.55 245 ILE A CA 1
ATOM 1918 C C . ILE A 1 245 ? -20.004 11.449 -25.993 1.00 29.55 245 ILE A C 1
ATOM 1920 O O . ILE A 1 245 ? -19.912 10.218 -25.907 1.00 29.55 245 ILE A O 1
ATOM 1924 N N . PRO A 1 246 ? -20.392 12.041 -27.142 1.00 29.64 246 PRO A N 1
ATOM 1925 C CA . PRO A 1 246 ? -20.727 11.287 -28.347 1.00 29.64 246 PRO A CA 1
ATOM 1926 C C . PRO A 1 246 ? -19.479 10.638 -28.955 1.00 29.64 246 PRO A C 1
ATOM 1928 O O . PRO A 1 246 ? -18.449 11.287 -29.132 1.00 29.64 246 PRO A O 1
ATOM 1931 N N . VAL A 1 247 ? -19.581 9.352 -29.288 1.00 31.00 247 VAL A N 1
ATOM 1932 C CA . VAL A 1 247 ? -18.546 8.584 -29.990 1.00 31.00 247 VAL A CA 1
ATOM 1933 C C . VAL A 1 247 ? -18.840 8.636 -31.488 1.00 31.00 247 VAL A C 1
ATOM 1935 O O . VAL A 1 247 ? -19.805 8.025 -31.942 1.00 31.00 247 VAL A O 1
ATOM 1938 N N . GLU A 1 248 ? -17.994 9.320 -32.257 1.00 27.38 248 GLU A N 1
ATOM 1939 C CA . GLU A 1 248 ? -17.904 9.114 -33.703 1.00 27.38 248 GLU A CA 1
ATOM 1940 C C . GLU A 1 248 ? -16.971 7.936 -34.001 1.00 27.38 248 GLU A C 1
ATOM 1942 O O . GLU A 1 248 ? -15.863 7.816 -33.474 1.00 27.38 248 GLU A O 1
ATOM 1947 N N . ALA A 1 249 ? -17.482 7.023 -34.821 1.00 27.03 249 ALA A N 1
ATOM 1948 C CA . ALA A 1 249 ? -16.842 5.786 -35.216 1.00 27.03 249 ALA A CA 1
ATOM 1949 C C . ALA A 1 249 ? -16.021 5.981 -36.494 1.00 27.03 249 ALA A C 1
ATOM 1951 O O . ALA A 1 249 ? -16.551 6.427 -37.506 1.00 27.03 249 ALA A O 1
ATOM 1952 N N . THR A 1 250 ? -14.775 5.510 -36.493 1.00 25.98 250 THR A N 1
ATOM 1953 C CA . THR A 1 250 ? -14.079 5.134 -37.729 1.00 25.98 250 THR A CA 1
ATOM 1954 C C . THR A 1 250 ? -13.314 3.837 -37.519 1.00 25.98 250 THR A C 1
ATOM 1956 O O . THR A 1 250 ? -12.333 3.758 -36.782 1.00 25.98 250 THR A O 1
ATOM 1959 N N . THR A 1 251 ? -13.829 2.809 -38.180 1.00 24.06 251 THR A N 1
ATOM 1960 C CA . THR A 1 251 ? -13.255 1.490 -38.427 1.00 24.06 251 THR A CA 1
ATOM 1961 C C . THR A 1 251 ? -12.031 1.561 -39.336 1.00 24.06 251 THR A C 1
ATOM 1963 O O . THR A 1 251 ? -12.114 2.126 -40.424 1.00 24.06 251 THR A O 1
ATOM 1966 N N . SER A 1 252 ? -10.959 0.854 -38.982 1.00 25.83 252 SER A N 1
ATOM 19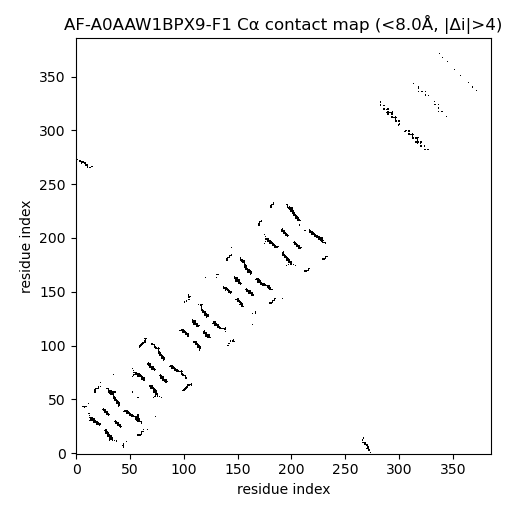67 C CA . SER A 1 252 ? -10.115 0.173 -39.969 1.00 25.83 252 SER A CA 1
ATOM 1968 C C . SER A 1 252 ? -9.427 -1.040 -39.338 1.00 25.83 252 SER A C 1
ATOM 1970 O O . SER A 1 252 ? -8.808 -0.982 -38.279 1.00 25.83 252 SER A O 1
ATOM 1972 N N . SER A 1 253 ? -9.646 -2.181 -39.981 1.00 24.22 253 SER A N 1
ATOM 1973 C CA . SER A 1 253 ? -9.184 -3.516 -39.622 1.00 24.22 253 SER A CA 1
ATOM 1974 C C . SER A 1 253 ? -7.830 -3.822 -40.255 1.00 24.22 253 SER A C 1
ATOM 1976 O O . SER A 1 253 ? -7.672 -3.636 -41.462 1.00 24.22 253 SER A O 1
ATOM 1978 N N . SER A 1 254 ? -6.913 -4.424 -39.502 1.00 26.55 254 SER A N 1
ATOM 1979 C CA . SER A 1 254 ? -5.826 -5.225 -40.071 1.00 26.55 254 SER A CA 1
ATOM 1980 C C . SER A 1 254 ? -5.553 -6.447 -39.192 1.00 26.55 254 SER A C 1
ATOM 1982 O O . SER A 1 254 ? -5.330 -6.351 -37.987 1.00 26.55 254 SER A O 1
ATOM 1984 N N . GLN A 1 255 ? -5.665 -7.619 -39.818 1.00 24.75 255 GLN A N 1
ATOM 1985 C CA . GLN A 1 255 ? -5.381 -8.935 -39.253 1.00 24.75 255 GLN A CA 1
ATOM 1986 C C . GLN A 1 255 ? -3.873 -9.202 -39.329 1.00 24.75 255 GLN A C 1
ATOM 1988 O O . GLN A 1 255 ? -3.267 -8.958 -40.371 1.00 24.75 255 GLN A O 1
ATOM 1993 N N . VAL A 1 256 ? -3.280 -9.752 -38.267 1.00 26.61 256 VAL A N 1
ATOM 1994 C CA . VAL A 1 256 ? -1.952 -10.381 -38.324 1.00 26.61 256 VAL A CA 1
ATOM 1995 C C . VAL A 1 256 ? -2.012 -11.718 -37.589 1.00 26.61 256 VAL A C 1
ATOM 1997 O O . VAL A 1 256 ? -2.528 -11.807 -36.478 1.00 26.61 256 VAL A O 1
ATOM 2000 N N . HIS A 1 257 ? -1.519 -12.747 -38.276 1.00 25.88 257 HIS A N 1
ATOM 2001 C CA . HIS A 1 257 ? -1.460 -14.148 -37.877 1.00 25.88 257 HIS A CA 1
ATOM 2002 C C . HIS A 1 257 ? -0.613 -14.384 -36.617 1.00 25.88 257 HIS A C 1
ATOM 2004 O O . HIS A 1 257 ? 0.494 -13.861 -36.501 1.00 25.88 257 HIS A O 1
ATOM 2010 N N . GLU A 1 258 ? -1.106 -15.246 -35.726 1.00 27.80 258 GLU A N 1
ATOM 2011 C CA . GLU A 1 258 ? -0.413 -15.715 -34.524 1.00 27.80 258 GLU A CA 1
ATOM 2012 C C . GLU A 1 258 ? 0.015 -17.180 -34.729 1.00 27.80 258 GLU A C 1
ATOM 2014 O O . GLU A 1 258 ? -0.791 -18.024 -35.123 1.00 27.80 258 GLU A O 1
ATOM 2019 N N . ALA A 1 259 ? 1.304 -17.464 -34.523 1.00 24.27 259 ALA A N 1
ATOM 2020 C CA . ALA A 1 259 ? 1.883 -18.804 -34.577 1.00 24.27 259 ALA A CA 1
ATOM 2021 C C . ALA A 1 259 ? 1.994 -19.382 -33.155 1.00 24.27 259 ALA A C 1
ATOM 2023 O O . ALA A 1 259 ? 2.545 -18.742 -32.260 1.00 24.27 259 ALA A O 1
ATOM 2024 N N . GLU A 1 260 ? 1.473 -20.594 -32.956 1.00 27.47 260 GLU A N 1
ATOM 2025 C CA . GLU A 1 260 ? 1.477 -21.327 -31.684 1.00 27.47 260 GLU A CA 1
ATOM 2026 C C . GLU A 1 260 ? 2.857 -21.892 -31.317 1.00 27.47 260 GLU A C 1
ATOM 2028 O O . GLU A 1 260 ? 3.497 -22.527 -32.152 1.00 27.47 260 GLU A O 1
ATOM 2033 N N . GLN A 1 261 ? 3.252 -21.768 -30.039 1.00 26.86 261 GLN A N 1
ATOM 2034 C CA . GLN A 1 261 ? 4.231 -22.630 -29.347 1.00 26.86 261 GLN A CA 1
ATOM 2035 C C . GLN A 1 261 ? 4.025 -22.612 -27.803 1.00 26.86 261 GLN A C 1
ATOM 2037 O O . GLN A 1 261 ? 3.328 -21.737 -27.287 1.00 26.86 261 GLN A O 1
ATOM 2042 N N . PRO A 1 262 ? 4.537 -23.616 -27.051 1.00 29.88 262 PRO A N 1
ATOM 2043 C CA . PRO A 1 262 ? 3.720 -24.440 -26.152 1.00 29.88 262 PRO A CA 1
ATOM 2044 C C . PRO A 1 262 ? 3.669 -24.017 -24.670 1.00 29.88 262 PRO A C 1
ATOM 2046 O O . PRO A 1 262 ? 4.470 -23.243 -24.150 1.00 29.88 262 PRO A O 1
ATOM 2049 N N . SER A 1 263 ? 2.682 -24.588 -23.975 1.00 28.72 263 SER A N 1
ATOM 2050 C CA . SER A 1 263 ? 2.219 -24.257 -22.627 1.00 28.72 263 SER A CA 1
ATOM 2051 C C . SER A 1 263 ? 3.149 -24.695 -21.484 1.00 28.72 263 SER A C 1
ATOM 2053 O O . SER A 1 263 ? 3.244 -25.880 -21.162 1.00 28.72 263 SER A O 1
ATOM 2055 N N . LEU A 1 264 ? 3.708 -23.723 -20.761 1.00 32.94 264 LEU A N 1
ATOM 2056 C CA . LEU A 1 264 ? 4.180 -23.889 -19.380 1.00 32.94 264 LEU A CA 1
ATOM 2057 C C . LEU A 1 264 ? 3.097 -23.393 -18.409 1.00 32.94 264 LEU A C 1
ATOM 2059 O O . LEU A 1 264 ? 2.458 -22.369 -18.649 1.00 32.94 264 LEU A O 1
ATOM 2063 N N . LYS A 1 265 ? 2.846 -24.138 -17.325 1.00 34.00 265 LYS A N 1
ATOM 2064 C CA . LYS A 1 265 ? 1.773 -23.868 -16.347 1.00 34.00 265 LYS A CA 1
ATOM 2065 C C . LYS A 1 265 ? 2.008 -22.540 -15.613 1.00 34.00 265 LYS A C 1
ATOM 2067 O O . LYS A 1 265 ? 2.720 -22.492 -14.615 1.00 34.00 265 LYS A O 1
ATOM 2072 N N . LYS A 1 266 ? 1.369 -21.469 -16.088 1.00 36.38 266 LYS A N 1
ATOM 2073 C CA . LYS A 1 266 ? 1.396 -20.138 -15.466 1.00 36.38 266 LYS A CA 1
ATOM 2074 C C . LYS A 1 266 ? 0.351 -20.029 -14.351 1.00 36.38 266 LYS A C 1
ATOM 2076 O O . LYS A 1 266 ? -0.800 -20.435 -14.528 1.00 36.38 266 LYS A O 1
ATOM 2081 N N . LYS A 1 267 ? 0.740 -19.477 -13.197 1.00 39.38 267 LYS A N 1
ATOM 2082 C CA . LYS A 1 267 ? -0.177 -19.202 -12.078 1.00 39.38 267 LYS A CA 1
ATOM 2083 C C . LYS A 1 267 ? -1.037 -17.981 -12.424 1.00 39.38 267 LYS A C 1
ATOM 2085 O O . LYS A 1 267 ? -0.505 -16.931 -12.762 1.00 39.38 267 LYS A O 1
ATOM 2090 N N . LYS A 1 268 ? -2.362 -18.139 -12.369 1.00 37.78 268 LYS A N 1
ATOM 2091 C CA . LYS A 1 268 ? -3.348 -17.102 -12.716 1.00 37.78 268 LYS A CA 1
ATOM 2092 C C . LYS A 1 268 ? -3.830 -16.392 -11.452 1.00 37.78 268 LYS A C 1
ATOM 2094 O O . LYS A 1 268 ? -4.133 -17.052 -10.461 1.00 37.78 268 LYS A O 1
ATOM 2099 N N . ILE A 1 269 ? -3.919 -15.066 -11.503 1.00 40.97 269 ILE A N 1
ATOM 2100 C CA . ILE A 1 269 ? -4.527 -14.237 -10.454 1.00 40.97 269 ILE A CA 1
ATOM 2101 C C . ILE A 1 269 ? -5.814 -13.643 -11.026 1.00 40.97 269 ILE A C 1
ATOM 2103 O O . ILE A 1 269 ? -5.802 -13.109 -12.135 1.00 40.97 269 ILE A O 1
ATOM 2107 N N . TYR A 1 270 ? -6.904 -13.753 -10.266 1.00 42.91 270 TYR A N 1
ATOM 2108 C CA . TYR A 1 270 ? -8.237 -13.295 -10.650 1.00 42.91 270 TYR A CA 1
ATOM 2109 C C . TYR A 1 270 ? -8.586 -12.002 -9.909 1.00 42.91 270 TYR A C 1
ATOM 2111 O O . TYR A 1 270 ? -8.460 -11.935 -8.686 1.00 42.91 270 TYR A O 1
ATOM 2119 N N . LEU A 1 271 ? -9.052 -10.988 -10.639 1.00 39.69 271 LEU A N 1
ATOM 2120 C CA . LEU A 1 271 ? -9.558 -9.733 -10.077 1.00 39.69 271 LEU A CA 1
ATOM 2121 C C . LEU A 1 271 ? -11.091 -9.732 -10.164 1.00 39.69 271 LEU A C 1
ATOM 2123 O O . LEU A 1 271 ? -11.655 -9.972 -11.229 1.00 39.69 271 LEU A O 1
ATOM 2127 N N . CYS A 1 272 ? -11.771 -9.487 -9.042 1.00 31.44 272 CYS A N 1
ATOM 2128 C CA . CYS A 1 272 ? -13.234 -9.428 -8.951 1.00 31.44 272 CYS A CA 1
ATOM 2129 C C . CYS A 1 272 ? -13.663 -8.074 -8.378 1.00 31.44 272 CYS A C 1
ATOM 2131 O O . CYS A 1 272 ? -13.106 -7.643 -7.371 1.00 31.44 272 CYS A O 1
ATOM 2133 N N . ASN A 1 273 ? -14.689 -7.447 -8.961 1.00 35.59 273 ASN A N 1
ATOM 2134 C CA . ASN A 1 273 ? -15.371 -6.303 -8.356 1.00 35.59 273 ASN A CA 1
ATOM 2135 C C . ASN A 1 273 ? -16.838 -6.646 -8.047 1.00 35.59 273 ASN A C 1
ATOM 2137 O O . ASN A 1 273 ? -17.473 -7.439 -8.744 1.00 35.59 273 ASN A O 1
ATOM 2141 N N . CYS A 1 274 ? -17.367 -6.068 -6.972 1.00 30.11 274 CYS A N 1
ATOM 2142 C CA . CYS A 1 274 ? -18.689 -6.352 -6.429 1.00 30.11 274 CYS A CA 1
ATOM 2143 C C . CYS A 1 274 ? -19.666 -5.252 -6.861 1.00 30.11 274 CYS A C 1
ATOM 2145 O O . CYS A 1 274 ? -19.819 -4.255 -6.164 1.00 30.11 274 CYS A O 1
ATOM 2147 N N . SER A 1 275 ? -20.383 -5.431 -7.972 1.00 35.44 275 SER A N 1
ATOM 2148 C CA . SER A 1 275 ? -21.526 -4.563 -8.270 1.00 35.44 275 SER A CA 1
ATOM 2149 C C . SER A 1 275 ? -22.703 -4.897 -7.344 1.00 35.44 275 SER A C 1
ATOM 2151 O O . SER A 1 275 ? -22.962 -6.058 -6.998 1.00 35.44 275 SER A O 1
ATOM 2153 N N . CYS A 1 276 ? -23.366 -3.851 -6.852 1.00 30.06 276 CYS A N 1
ATOM 2154 C CA . CYS A 1 276 ? -24.581 -3.947 -6.058 1.00 30.06 276 CYS A CA 1
ATOM 2155 C C . CYS A 1 276 ? -25.767 -3.944 -7.025 1.00 30.06 276 CYS A C 1
ATOM 2157 O O . CYS A 1 276 ? -26.095 -2.914 -7.608 1.00 30.06 276 CYS A O 1
ATOM 2159 N N . ILE A 1 277 ? -26.360 -5.115 -7.238 1.00 33.97 277 ILE A N 1
ATOM 2160 C CA . ILE A 1 277 ? -27.679 -5.249 -7.852 1.00 33.97 277 ILE A CA 1
ATOM 2161 C C . ILE A 1 277 ? -28.623 -5.540 -6.691 1.00 33.97 277 ILE A C 1
ATOM 2163 O O . ILE A 1 277 ? -28.312 -6.411 -5.876 1.00 33.97 277 ILE A O 1
ATOM 2167 N N . ARG A 1 278 ? -29.715 -4.765 -6.608 1.00 36.34 278 ARG A N 1
ATOM 2168 C CA . ARG A 1 278 ? -30.788 -4.891 -5.611 1.00 36.34 278 ARG A CA 1
ATOM 2169 C C . ARG A 1 278 ? -31.073 -6.362 -5.318 1.00 36.34 278 ARG A C 1
ATOM 2171 O O . ARG A 1 278 ? -31.294 -7.140 -6.246 1.00 36.34 278 ARG A O 1
ATOM 2178 N N . GLU A 1 279 ? -31.033 -6.711 -4.035 1.00 40.94 279 GLU A N 1
ATOM 2179 C CA . GLU A 1 279 ? -31.388 -8.027 -3.518 1.00 40.94 279 GLU A CA 1
ATOM 2180 C C . GLU A 1 279 ? -32.771 -8.428 -4.026 1.00 40.94 279 GLU A C 1
ATOM 2182 O O . GLU A 1 279 ? -33.798 -7.975 -3.532 1.00 40.94 279 GLU A O 1
ATOM 2187 N N . MET A 1 280 ? -32.799 -9.300 -5.032 1.00 37.22 280 MET A N 1
ATOM 2188 C CA . MET A 1 280 ? -33.949 -10.158 -5.260 1.00 37.22 280 MET A CA 1
ATOM 2189 C C . MET A 1 280 ? -33.664 -11.452 -4.493 1.00 37.22 280 MET A C 1
ATOM 2191 O O . MET A 1 280 ? -32.902 -12.314 -4.930 1.00 37.22 280 MET A O 1
ATOM 2195 N N . GLY A 1 281 ? -34.192 -11.426 -3.267 1.00 45.03 281 GLY A N 1
ATOM 2196 C CA . GLY A 1 281 ? -34.079 -12.307 -2.105 1.00 45.03 281 GLY A CA 1
ATOM 2197 C C . GLY A 1 281 ? -33.564 -13.734 -2.276 1.00 45.03 281 GLY A C 1
ATOM 2198 O O . GLY A 1 281 ? -34.169 -14.562 -2.958 1.00 45.03 281 GLY A O 1
ATOM 2199 N N . LEU A 1 282 ? -32.564 -14.074 -1.451 1.00 49.59 282 LEU A N 1
ATOM 2200 C CA . LEU A 1 282 ? -32.434 -15.434 -0.908 1.00 49.59 282 LEU A CA 1
ATOM 2201 C C . LEU A 1 282 ? -33.738 -15.896 -0.221 1.00 49.59 282 LEU A C 1
ATOM 2203 O O . LEU A 1 282 ? -34.013 -17.094 -0.182 1.00 49.59 282 LEU A O 1
ATOM 2207 N N . ASP A 1 283 ? -34.562 -14.955 0.243 1.00 52.97 283 ASP A N 1
ATOM 2208 C CA . ASP A 1 283 ? -35.858 -15.201 0.880 1.00 52.97 283 ASP A CA 1
ATOM 2209 C C . ASP A 1 283 ? -36.817 -15.975 -0.037 1.00 52.97 283 ASP A C 1
ATOM 2211 O O . ASP A 1 283 ? -37.472 -16.926 0.392 1.00 52.97 283 ASP A O 1
ATOM 2215 N N . TRP A 1 284 ? -36.840 -15.653 -1.335 1.00 55.38 284 TRP A N 1
ATOM 2216 C CA . TRP A 1 284 ? -37.751 -16.284 -2.297 1.00 55.38 284 TRP A CA 1
ATOM 2217 C C . TRP A 1 284 ? -37.425 -17.752 -2.575 1.00 55.38 284 TRP A C 1
ATOM 2219 O O . TRP A 1 284 ? -38.324 -18.527 -2.892 1.00 55.38 284 TRP A O 1
ATOM 2229 N N . ILE A 1 285 ? -36.165 -18.163 -2.422 1.00 62.91 285 ILE A N 1
ATOM 2230 C CA . ILE A 1 285 ? -35.762 -19.564 -2.609 1.00 62.91 285 ILE A CA 1
ATOM 2231 C C . ILE A 1 285 ? -36.289 -20.416 -1.447 1.00 62.91 285 ILE A C 1
ATOM 2233 O O . ILE A 1 285 ? -36.822 -21.504 -1.671 1.00 62.91 285 ILE A O 1
ATOM 2237 N N . GLY A 1 286 ? -36.209 -19.901 -0.215 1.00 61.19 286 GLY A N 1
ATOM 2238 C CA . GLY A 1 286 ? -36.760 -20.559 0.972 1.00 61.19 286 GLY A CA 1
ATOM 2239 C C . GLY A 1 286 ? -38.288 -20.659 0.931 1.00 61.19 286 GLY A C 1
ATOM 2240 O O . GLY A 1 286 ? -38.844 -21.737 1.151 1.00 61.19 286 GLY A O 1
ATOM 2241 N N . PHE A 1 287 ? -38.972 -19.569 0.567 1.00 64.00 287 PHE A N 1
ATOM 2242 C CA . PHE A 1 287 ? -40.431 -19.572 0.405 1.00 64.00 287 PHE A CA 1
ATOM 2243 C C . PHE A 1 287 ? -40.894 -20.421 -0.791 1.00 64.00 287 PHE A C 1
ATOM 2245 O O . PHE A 1 287 ? -41.910 -21.110 -0.691 1.00 64.00 287 PHE A O 1
ATOM 2252 N N . GLY A 1 288 ? -40.127 -20.455 -1.885 1.00 65.38 288 GLY A N 1
ATOM 2253 C CA . GLY A 1 288 ? -40.383 -21.328 -3.033 1.00 65.38 288 GLY A CA 1
ATOM 2254 C C . GLY A 1 288 ? -40.295 -22.814 -2.675 1.00 65.38 288 GLY A C 1
ATOM 2255 O O . GLY A 1 288 ? -41.161 -23.596 -3.065 1.00 65.38 288 GLY A O 1
ATOM 2256 N N . TYR A 1 289 ? -39.307 -23.203 -1.863 1.00 68.19 289 TYR A N 1
ATOM 2257 C CA . TYR A 1 289 ? -39.186 -24.571 -1.354 1.00 68.19 289 TYR A CA 1
ATOM 2258 C C . TYR A 1 289 ? -40.347 -24.944 -0.418 1.00 68.19 289 TYR A C 1
ATOM 2260 O O . TYR A 1 289 ? -40.936 -26.017 -0.560 1.00 68.19 289 TYR A O 1
ATOM 2268 N N . ALA A 1 290 ? -40.742 -24.042 0.486 1.00 67.19 290 ALA A N 1
ATOM 2269 C CA . ALA A 1 290 ? -41.883 -24.255 1.378 1.00 67.19 290 ALA A CA 1
ATOM 2270 C C . ALA A 1 290 ? -43.206 -24.448 0.607 1.00 67.19 290 ALA A C 1
ATOM 2272 O O . ALA A 1 290 ? -43.979 -25.357 0.920 1.00 67.19 290 ALA A O 1
ATOM 2273 N N . ALA A 1 291 ? -43.442 -23.651 -0.441 1.00 68.06 291 ALA A N 1
ATOM 2274 C CA . ALA A 1 291 ? -44.618 -23.775 -1.305 1.00 68.06 291 ALA A CA 1
ATOM 2275 C C . ALA A 1 291 ? -44.631 -25.088 -2.110 1.00 68.06 291 ALA A C 1
ATOM 2277 O O . ALA A 1 291 ? -45.684 -25.710 -2.283 1.00 68.06 291 ALA A O 1
ATOM 2278 N N . LEU A 1 292 ? -43.467 -25.552 -2.570 1.00 70.25 292 LEU A N 1
ATOM 2279 C CA . LEU A 1 292 ? -43.338 -26.813 -3.302 1.00 70.25 292 LEU A CA 1
ATOM 2280 C C . LEU A 1 292 ? -43.642 -28.021 -2.401 1.00 70.25 292 LEU A C 1
ATOM 2282 O O . LEU A 1 292 ? -44.396 -28.913 -2.786 1.00 70.25 292 LEU A O 1
ATOM 2286 N N . VAL A 1 293 ? -43.137 -28.025 -1.166 1.00 71.12 293 VAL A N 1
ATOM 2287 C CA . VAL A 1 293 ? -43.420 -29.096 -0.191 1.00 71.12 293 VAL A CA 1
ATOM 2288 C C . VAL A 1 293 ? -44.904 -29.120 0.198 1.00 71.12 293 VAL A C 1
ATOM 2290 O O . VAL A 1 293 ? -45.517 -30.191 0.239 1.00 71.12 293 VAL A O 1
ATOM 2293 N N . ALA A 1 294 ? -45.512 -27.950 0.414 1.00 67.00 294 ALA A N 1
ATOM 2294 C CA . ALA A 1 294 ? -46.935 -27.848 0.732 1.00 67.00 294 ALA A CA 1
ATOM 2295 C C . ALA A 1 294 ? -47.828 -28.321 -0.432 1.00 67.00 294 ALA A C 1
ATOM 2297 O O . ALA A 1 294 ? -48.766 -29.093 -0.222 1.00 67.00 294 ALA A O 1
ATOM 2298 N N . SER A 1 295 ? -47.512 -27.923 -1.669 1.00 68.88 295 SER A N 1
ATOM 2299 C CA . SER A 1 295 ? -48.257 -28.355 -2.862 1.00 68.88 295 SER A CA 1
ATOM 2300 C C . SER A 1 295 ? -48.106 -29.853 -3.143 1.00 68.88 295 SER A C 1
ATOM 2302 O O . SER A 1 295 ? -49.095 -30.503 -3.481 1.00 68.88 295 SER A O 1
ATOM 2304 N N . GLY A 1 296 ? -46.932 -30.442 -2.898 1.00 68.56 296 GLY A N 1
ATOM 2305 C CA . GLY A 1 296 ? -46.727 -31.893 -2.971 1.00 68.56 296 GLY A CA 1
ATOM 2306 C C . GLY A 1 296 ? -47.632 -32.683 -2.015 1.00 68.56 296 GLY A C 1
ATOM 2307 O O . GLY A 1 296 ? -48.204 -33.702 -2.407 1.00 68.56 296 GLY A O 1
ATOM 2308 N N . GLY A 1 297 ? -47.842 -32.183 -0.791 1.00 66.12 297 GLY A N 1
ATOM 2309 C CA . GLY A 1 297 ? -48.778 -32.781 0.172 1.00 66.12 297 GLY A CA 1
ATOM 2310 C C . GLY A 1 297 ? -50.243 -32.708 -0.272 1.00 66.12 297 GLY A C 1
ATOM 2311 O O . GLY A 1 297 ? -50.987 -33.680 -0.118 1.00 66.12 297 GLY A O 1
ATOM 2312 N N . ILE A 1 298 ? -50.646 -31.584 -0.876 1.00 65.25 298 ILE A N 1
ATOM 2313 C CA . ILE A 1 298 ? -52.002 -31.379 -1.415 1.00 65.25 298 ILE A CA 1
ATOM 2314 C C . ILE A 1 298 ? -52.256 -32.295 -2.619 1.00 65.25 298 ILE A C 1
ATOM 2316 O O . ILE A 1 298 ? -53.308 -32.927 -2.699 1.00 65.25 298 ILE A O 1
ATOM 2320 N N . ILE A 1 299 ? -51.285 -32.431 -3.524 1.00 66.38 299 ILE A N 1
ATOM 2321 C CA . ILE A 1 299 ? -51.378 -33.329 -4.685 1.00 66.38 299 ILE A CA 1
ATOM 2322 C C . ILE A 1 299 ? -51.446 -34.794 -4.232 1.00 66.38 299 ILE A C 1
ATOM 2324 O O . ILE A 1 299 ? -52.257 -35.563 -4.752 1.00 66.38 299 ILE A O 1
ATOM 2328 N N . GLY A 1 300 ? -50.651 -35.180 -3.228 1.00 60.44 300 GLY A N 1
ATOM 2329 C CA . GLY A 1 300 ? -50.719 -36.512 -2.619 1.00 60.44 300 GLY A CA 1
ATOM 2330 C C . GLY A 1 300 ? -52.098 -36.825 -2.028 1.00 60.44 300 GLY A C 1
ATOM 2331 O O . GLY A 1 300 ? -52.620 -37.925 -2.212 1.00 60.44 300 GLY A O 1
ATOM 2332 N N . TYR A 1 301 ? -52.739 -35.839 -1.396 1.00 65.88 301 TYR A N 1
ATOM 2333 C CA . TYR A 1 301 ? -54.108 -35.968 -0.896 1.00 65.88 301 TYR A CA 1
ATOM 2334 C C . TYR A 1 301 ? -55.143 -36.072 -2.019 1.00 65.88 301 TYR A C 1
ATOM 2336 O O . TYR A 1 301 ? -55.978 -36.972 -1.992 1.00 65.88 301 TYR A O 1
ATOM 2344 N N . ALA A 1 302 ? -55.069 -35.200 -3.028 1.00 65.31 302 ALA A N 1
ATOM 2345 C CA . ALA A 1 302 ? -56.007 -35.195 -4.151 1.00 65.31 302 ALA A CA 1
ATOM 2346 C C . ALA A 1 302 ? -55.972 -36.506 -4.952 1.00 65.31 302 ALA A C 1
ATOM 2348 O O . ALA A 1 302 ? -56.999 -36.943 -5.465 1.00 65.31 302 ALA A O 1
ATOM 2349 N N . LYS A 1 303 ? -54.801 -37.148 -5.042 1.00 66.94 303 LYS A N 1
ATOM 2350 C CA . LYS A 1 303 ? -54.613 -38.369 -5.833 1.00 66.94 303 LYS A CA 1
ATOM 2351 C C . LYS A 1 303 ? -54.886 -39.663 -5.060 1.00 66.94 303 LYS A C 1
ATOM 2353 O O . LYS A 1 303 ? -55.288 -40.643 -5.676 1.00 66.94 303 LYS A O 1
ATOM 2358 N N . ALA A 1 304 ? -54.655 -39.687 -3.745 1.00 67.56 304 ALA A N 1
ATOM 2359 C CA . ALA A 1 304 ? -54.710 -40.917 -2.944 1.00 67.56 304 ALA A CA 1
ATOM 2360 C C . ALA A 1 304 ? -55.642 -40.854 -1.719 1.00 67.56 304 ALA A C 1
ATOM 2362 O O . ALA A 1 304 ? -55.713 -41.820 -0.964 1.00 67.56 304 ALA A O 1
ATOM 2363 N N . GLY A 1 305 ? -56.310 -39.724 -1.456 1.00 65.56 305 GLY A N 1
ATOM 2364 C CA . GLY A 1 305 ? -57.128 -39.523 -0.250 1.00 65.56 305 GLY A CA 1
ATOM 2365 C C . GLY A 1 305 ? -56.338 -39.616 1.065 1.00 65.56 305 GLY A C 1
ATOM 2366 O O . GLY A 1 305 ? -56.924 -39.745 2.141 1.00 65.56 305 GLY A O 1
ATOM 2367 N N . SER A 1 306 ? -55.003 -39.581 0.991 1.00 66.62 306 SER A N 1
ATOM 2368 C CA . SER A 1 306 ? -54.106 -39.892 2.103 1.00 66.62 306 SER A CA 1
ATOM 2369 C C . SER A 1 306 ? -53.954 -38.698 3.047 1.00 66.62 306 SER A C 1
ATOM 2371 O O . SER A 1 306 ? -53.281 -37.706 2.760 1.00 66.62 306 SER A O 1
ATOM 2373 N N . VAL A 1 307 ? -54.597 -38.793 4.211 1.00 64.75 307 VAL A N 1
ATOM 2374 C CA . VAL A 1 307 ? -54.501 -37.795 5.291 1.00 64.75 307 VAL A CA 1
ATOM 2375 C C . VAL A 1 307 ? -53.065 -37.651 5.832 1.00 64.75 307 VAL A C 1
ATOM 2377 O O . VAL A 1 307 ? -52.641 -36.512 6.049 1.00 64.75 307 VAL A O 1
ATOM 2380 N N . PRO A 1 308 ? -52.269 -38.732 5.990 1.00 70.25 308 PRO A N 1
ATOM 2381 C CA . PRO A 1 308 ? -50.878 -38.612 6.430 1.00 70.25 308 PRO A CA 1
ATOM 2382 C C . PRO A 1 308 ? -49.994 -37.787 5.486 1.00 70.25 308 PRO A C 1
ATOM 2384 O O . PRO A 1 308 ? -49.160 -37.019 5.963 1.00 70.25 308 PRO A O 1
ATOM 2387 N N . SER A 1 309 ? -50.187 -37.879 4.163 1.00 61.19 309 SER A N 1
ATOM 2388 C CA . SER A 1 309 ? -49.380 -37.102 3.208 1.00 61.19 309 SER A CA 1
ATOM 2389 C C . SER A 1 309 ? -49.716 -35.611 3.228 1.00 61.19 309 SER A C 1
ATOM 2391 O O . SER A 1 309 ? -48.821 -34.781 3.074 1.00 61.19 309 SER A O 1
ATOM 2393 N N . LEU A 1 310 ? -50.986 -35.263 3.471 1.00 67.56 310 LEU A N 1
ATOM 2394 C CA . LEU A 1 310 ? -51.410 -33.870 3.624 1.00 67.56 310 LEU A CA 1
ATOM 2395 C C . LEU A 1 310 ? -50.826 -33.251 4.898 1.00 67.56 310 LEU A C 1
ATOM 2397 O O . LEU A 1 310 ? -50.265 -32.156 4.859 1.00 67.56 310 LEU A O 1
ATOM 2401 N N . ALA A 1 311 ? -50.930 -33.973 6.019 1.00 65.44 311 ALA A N 1
ATOM 2402 C CA . ALA A 1 311 ? -50.406 -33.533 7.307 1.00 65.44 311 ALA A CA 1
ATOM 2403 C C . ALA A 1 311 ? -48.880 -33.365 7.265 1.00 65.44 311 ALA A C 1
ATOM 2405 O O . ALA A 1 311 ? -48.364 -32.362 7.754 1.00 65.44 311 ALA A O 1
ATOM 2406 N N . ALA A 1 312 ? -48.165 -34.293 6.623 1.00 68.06 312 ALA A N 1
ATOM 2407 C CA . ALA A 1 312 ? -46.724 -34.190 6.433 1.00 68.06 312 ALA A CA 1
ATOM 2408 C C . ALA A 1 312 ? -46.345 -32.981 5.560 1.00 68.06 312 ALA A C 1
ATOM 2410 O O . ALA A 1 312 ? -45.505 -32.181 5.966 1.00 68.06 312 ALA A O 1
ATOM 2411 N N . GLY A 1 313 ? -46.982 -32.797 4.398 1.00 66.31 313 GLY A N 1
ATOM 2412 C CA . GLY A 1 313 ? -46.658 -31.687 3.492 1.00 66.31 313 GLY A CA 1
ATOM 2413 C C . GLY A 1 313 ? -46.890 -30.308 4.112 1.00 66.31 313 GLY A C 1
ATOM 2414 O O . GLY A 1 313 ? -46.058 -29.415 3.962 1.00 66.31 313 GLY A O 1
ATOM 2415 N N . LEU A 1 314 ? -47.973 -30.142 4.877 1.00 68.25 314 LEU A N 1
ATOM 2416 C CA . LEU A 1 314 ? -48.261 -28.880 5.564 1.00 68.25 314 LEU A CA 1
ATOM 2417 C C . LEU A 1 314 ? -47.347 -28.644 6.775 1.00 68.25 314 LEU A C 1
ATOM 2419 O O . LEU A 1 314 ? -46.920 -27.513 7.001 1.00 68.25 314 LEU A O 1
ATOM 2423 N N . LEU A 1 315 ? -46.994 -29.691 7.526 1.00 68.44 315 LEU A N 1
ATOM 2424 C CA . LEU A 1 315 ? -46.097 -29.578 8.679 1.00 68.44 315 LEU A CA 1
ATOM 2425 C C . LEU A 1 315 ? -44.656 -29.273 8.249 1.00 68.44 315 LEU A C 1
ATOM 2427 O O . LEU A 1 315 ? -44.049 -28.333 8.761 1.00 68.44 315 LEU A O 1
ATOM 2431 N N . PHE A 1 316 ? -44.118 -30.003 7.268 1.00 69.31 316 PHE A N 1
ATOM 2432 C CA . PHE A 1 316 ? -42.768 -29.753 6.753 1.00 69.31 316 PHE A CA 1
ATOM 2433 C C . PHE A 1 316 ? -42.684 -28.447 5.952 1.00 69.31 316 PHE A C 1
ATOM 2435 O O . PHE A 1 316 ? -41.696 -27.726 6.086 1.00 69.31 316 PHE A O 1
ATOM 2442 N N . GLY A 1 317 ? -43.728 -28.087 5.196 1.00 68.31 317 GLY A N 1
ATOM 2443 C CA . GLY A 1 317 ? -43.826 -26.784 4.531 1.00 68.31 317 GLY A CA 1
ATOM 2444 C C . GLY A 1 317 ? -43.874 -25.619 5.527 1.00 68.31 317 GLY A C 1
ATOM 2445 O O . GLY A 1 317 ? -43.194 -24.614 5.332 1.00 68.31 317 GLY A O 1
ATOM 2446 N N . GLY A 1 318 ? -44.600 -25.776 6.641 1.00 67.12 318 GLY A N 1
ATOM 2447 C CA . GLY A 1 318 ? -44.671 -24.783 7.716 1.00 67.12 318 GLY A CA 1
ATOM 2448 C C . GLY A 1 318 ? -43.341 -24.581 8.447 1.00 67.12 318 GLY A C 1
ATOM 2449 O O . GLY A 1 318 ? -42.929 -23.442 8.662 1.00 67.12 318 GLY A O 1
ATOM 2450 N N . ILE A 1 319 ? -42.627 -25.663 8.776 1.00 68.38 319 ILE A N 1
ATOM 2451 C CA . ILE A 1 319 ? -41.299 -25.584 9.414 1.00 68.38 319 ILE A CA 1
ATOM 2452 C C . ILE A 1 319 ? -40.273 -24.957 8.460 1.00 68.38 319 ILE A C 1
ATOM 2454 O O . ILE A 1 319 ? -39.494 -24.102 8.881 1.00 68.38 319 ILE A O 1
ATOM 2458 N N . ALA A 1 320 ? -40.297 -25.325 7.175 1.00 66.69 320 ALA A N 1
ATOM 2459 C CA . ALA A 1 320 ? -39.431 -24.723 6.162 1.00 66.69 320 ALA A CA 1
ATOM 2460 C C . ALA A 1 320 ? -39.715 -23.220 5.986 1.00 66.69 320 ALA A C 1
ATOM 2462 O O . ALA A 1 320 ? -38.781 -22.421 5.929 1.00 66.69 320 ALA A O 1
ATOM 2463 N N . GLY A 1 321 ? -40.991 -22.822 5.980 1.00 65.50 321 GLY A N 1
ATOM 2464 C CA . GLY A 1 321 ? -41.400 -21.417 5.943 1.00 65.50 321 GLY A CA 1
ATOM 2465 C C . GLY A 1 321 ? -40.977 -20.633 7.189 1.00 65.50 321 GLY A C 1
ATOM 2466 O O . GLY A 1 321 ? -40.543 -19.489 7.075 1.00 65.50 321 GLY A O 1
ATOM 2467 N N . LEU A 1 322 ? -41.029 -21.249 8.375 1.00 65.06 322 LEU A N 1
ATOM 2468 C CA . LEU A 1 322 ? -40.562 -20.635 9.622 1.00 65.06 322 LEU A CA 1
ATOM 2469 C C . LEU A 1 322 ? -39.036 -20.460 9.641 1.00 65.06 322 LEU A C 1
ATOM 2471 O O . LEU A 1 322 ? -38.544 -19.426 10.088 1.00 65.06 322 LEU A O 1
ATOM 2475 N N . GLY A 1 323 ? -38.288 -21.446 9.140 1.00 64.69 323 GLY A N 1
ATOM 2476 C CA . GLY A 1 323 ? -36.836 -21.350 8.977 1.00 64.69 323 GLY A CA 1
ATOM 2477 C C . GLY A 1 323 ? -36.442 -20.240 8.000 1.00 64.69 323 GLY A C 1
ATOM 2478 O O . GLY A 1 323 ? -35.555 -19.444 8.302 1.00 64.69 323 GLY A O 1
ATOM 2479 N N . ALA A 1 324 ? -37.157 -20.124 6.875 1.00 63.12 324 ALA A N 1
ATOM 2480 C CA . ALA A 1 324 ? -36.982 -19.022 5.929 1.00 63.12 324 ALA A CA 1
ATOM 2481 C C . ALA A 1 324 ? -37.307 -17.660 6.569 1.00 63.12 324 ALA A C 1
ATOM 2483 O O . ALA A 1 324 ? -36.566 -16.702 6.374 1.00 63.12 324 ALA A O 1
ATOM 2484 N N . TYR A 1 325 ? -38.350 -17.582 7.402 1.00 63.03 325 TYR A N 1
ATOM 2485 C CA . TYR A 1 325 ? -38.697 -16.364 8.138 1.00 63.03 325 TYR A CA 1
ATOM 2486 C C . TYR A 1 325 ? -37.642 -15.960 9.181 1.00 63.03 325 TYR A C 1
ATOM 2488 O O . TYR A 1 325 ? -37.351 -14.780 9.320 1.00 63.03 325 TYR A O 1
ATOM 2496 N N . GLN A 1 326 ? -37.038 -16.912 9.899 1.00 63.47 326 GLN A N 1
ATOM 2497 C CA . GLN A 1 326 ? -35.973 -16.605 10.866 1.00 63.47 326 GLN A CA 1
ATOM 2498 C C . GLN A 1 326 ? -34.694 -16.077 10.200 1.00 63.47 326 GLN A C 1
ATOM 2500 O O . GLN A 1 326 ? -33.959 -15.321 10.834 1.00 63.47 326 GLN A O 1
ATOM 2505 N N . LEU A 1 327 ? -34.432 -16.462 8.945 1.00 57.75 327 LEU A N 1
ATOM 2506 C CA . LEU A 1 327 ? -33.348 -15.893 8.139 1.00 57.75 327 LEU A CA 1
ATOM 2507 C C . LEU A 1 327 ? -33.727 -14.560 7.468 1.00 57.75 327 LEU A C 1
ATOM 2509 O O . LEU A 1 327 ? -32.851 -13.717 7.287 1.00 57.75 327 LEU A O 1
ATOM 2513 N N . SER A 1 328 ? -35.000 -14.368 7.111 1.00 58.81 328 SER A N 1
ATOM 2514 C CA . SER A 1 328 ? -35.511 -13.165 6.440 1.00 58.81 328 SER A CA 1
ATOM 2515 C C . SER A 1 328 ? -35.573 -11.980 7.409 1.00 58.81 328 SER A C 1
ATOM 2517 O O . SER A 1 328 ? -36.316 -12.000 8.390 1.00 58.81 328 SER A O 1
ATOM 2519 N N . GLN A 1 329 ? -34.844 -10.901 7.115 1.00 54.34 329 GLN A N 1
ATOM 2520 C CA . GLN A 1 329 ? -34.856 -9.677 7.932 1.00 54.34 329 GLN A CA 1
ATOM 2521 C C . GLN A 1 329 ? -36.066 -8.760 7.661 1.00 54.34 329 GLN A C 1
ATOM 2523 O O . GLN A 1 329 ? -36.281 -7.804 8.408 1.00 54.34 329 GLN A O 1
ATOM 2528 N N . ASP A 1 330 ? -36.892 -9.075 6.656 1.00 56.66 330 ASP A N 1
ATOM 2529 C CA . ASP A 1 330 ? -38.027 -8.243 6.253 1.00 56.66 330 ASP A CA 1
ATOM 2530 C C . ASP A 1 330 ? -39.327 -8.526 7.041 1.00 56.66 330 ASP A C 1
ATOM 2532 O O . ASP A 1 330 ? -39.880 -9.630 6.965 1.00 56.66 330 ASP A O 1
ATOM 2536 N N . PRO A 1 331 ? -39.913 -7.517 7.723 1.00 56.16 331 PRO A N 1
ATOM 2537 C CA . PRO A 1 331 ? -41.142 -7.679 8.508 1.00 56.16 331 PRO A CA 1
ATOM 2538 C C . PRO A 1 331 ? -42.410 -7.877 7.657 1.00 56.16 331 PRO A C 1
ATOM 2540 O O . PRO A 1 331 ? -43.445 -8.289 8.177 1.00 56.16 331 PRO A O 1
ATOM 2543 N N . LYS A 1 332 ? -42.366 -7.621 6.341 1.00 56.00 332 LYS A N 1
ATOM 2544 C CA . LYS A 1 332 ? -43.534 -7.759 5.447 1.00 56.00 332 LYS A CA 1
ATOM 2545 C C . LYS A 1 332 ? -43.866 -9.216 5.086 1.00 56.00 332 LYS A C 1
ATOM 2547 O O . LYS A 1 332 ? -45.019 -9.509 4.776 1.00 56.00 332 LYS A O 1
ATOM 2552 N N . ASN A 1 333 ? -42.909 -10.140 5.204 1.00 60.41 333 ASN A N 1
ATOM 2553 C CA . ASN A 1 333 ? -43.083 -11.554 4.832 1.00 60.41 333 ASN A CA 1
ATOM 2554 C C . ASN A 1 333 ? -43.817 -12.399 5.900 1.00 60.41 333 ASN A C 1
ATOM 2556 O O . ASN A 1 333 ? -44.135 -13.564 5.661 1.00 60.41 333 ASN A O 1
ATOM 2560 N N . ILE A 1 334 ? -44.145 -11.812 7.059 1.00 55.78 334 ILE A N 1
ATOM 2561 C CA . ILE A 1 334 ? -44.840 -12.472 8.183 1.00 55.78 334 ILE A CA 1
ATOM 2562 C C . ILE A 1 334 ? -46.213 -13.010 7.764 1.00 55.78 334 ILE A C 1
ATOM 2564 O O . ILE A 1 334 ? -46.576 -14.139 8.106 1.00 55.78 334 ILE A O 1
ATOM 2568 N N . TRP A 1 335 ? -46.958 -12.227 6.980 1.00 55.31 335 TRP A N 1
ATOM 2569 C CA . TRP A 1 335 ? -48.324 -12.553 6.564 1.00 55.31 335 TRP A CA 1
ATOM 2570 C C . TRP A 1 335 ? -48.414 -13.865 5.779 1.00 55.31 335 TRP A C 1
ATOM 2572 O O . TRP A 1 335 ? -49.367 -14.616 5.961 1.00 55.31 335 TRP A O 1
ATOM 2582 N N . LEU A 1 336 ? -47.392 -14.205 4.988 1.00 59.41 336 LEU A N 1
ATOM 2583 C CA . LEU A 1 336 ? -47.338 -15.468 4.242 1.00 59.41 336 LEU A CA 1
ATOM 2584 C C . LEU A 1 336 ? -47.265 -16.689 5.175 1.00 59.41 336 LEU A C 1
ATOM 2586 O O . LEU A 1 336 ? -47.943 -17.689 4.938 1.00 59.41 336 LEU A O 1
ATOM 2590 N N . SER A 1 337 ? -46.513 -16.595 6.276 1.00 56.97 337 SER A N 1
ATOM 2591 C CA . SER A 1 337 ? -46.426 -17.667 7.282 1.00 56.97 337 SER A CA 1
ATOM 2592 C C . SER A 1 337 ? -47.686 -17.777 8.154 1.00 56.97 337 SER A C 1
ATOM 2594 O O . SER A 1 337 ? -48.102 -18.880 8.521 1.00 56.97 337 SER A O 1
ATOM 2596 N N . LEU A 1 338 ? -48.344 -16.646 8.435 1.00 57.00 338 LEU A N 1
ATOM 2597 C CA . LEU A 1 338 ? -49.602 -16.605 9.183 1.00 57.00 338 LEU A CA 1
ATOM 2598 C C . LEU A 1 338 ? -50.767 -17.184 8.365 1.00 57.00 338 LEU A C 1
ATOM 2600 O O . LEU A 1 338 ? -51.588 -17.923 8.900 1.00 57.00 338 LEU A O 1
ATOM 2604 N N . ILE A 1 339 ? -50.811 -16.918 7.056 1.00 61.88 339 ILE A N 1
ATOM 2605 C CA . ILE A 1 339 ? -51.832 -17.478 6.156 1.00 61.88 339 ILE A CA 1
ATOM 2606 C C . ILE A 1 339 ? -51.645 -18.996 6.006 1.00 61.88 339 ILE A C 1
ATOM 2608 O O . ILE A 1 339 ? -52.616 -19.754 6.089 1.00 61.88 339 ILE A O 1
ATOM 2612 N N . ALA A 1 340 ? -50.405 -19.470 5.847 1.00 58.03 340 ALA A N 1
ATOM 2613 C CA . ALA A 1 340 ? -50.116 -20.902 5.740 1.00 58.03 340 ALA A CA 1
ATOM 2614 C C . ALA A 1 340 ? -50.452 -21.677 7.032 1.00 58.03 340 ALA A C 1
ATOM 2616 O O . ALA A 1 340 ? -50.989 -22.782 6.973 1.00 58.03 340 ALA A O 1
ATOM 2617 N N . SER A 1 341 ? -50.195 -21.094 8.207 1.00 56.78 341 SER A N 1
ATOM 2618 C CA . SER A 1 341 ? -50.560 -21.713 9.493 1.00 56.78 341 SER A CA 1
ATOM 2619 C C . SER A 1 341 ? -52.062 -21.624 9.793 1.00 56.78 341 SER A C 1
ATOM 2621 O O . SER A 1 341 ? -52.650 -22.600 10.263 1.00 56.78 341 SER A O 1
ATOM 2623 N N . GLY A 1 342 ? -52.714 -20.507 9.458 1.00 58.25 342 GLY A N 1
ATOM 2624 C CA . GLY A 1 342 ? -54.156 -20.319 9.640 1.00 58.25 342 GLY A CA 1
ATOM 2625 C C . GLY A 1 342 ? -55.008 -21.245 8.768 1.00 58.25 342 GLY A C 1
ATOM 2626 O O . GLY A 1 342 ? -55.997 -21.802 9.242 1.00 58.25 342 GLY A O 1
ATOM 2627 N N . THR A 1 343 ? -54.603 -21.484 7.518 1.00 59.41 343 THR A N 1
ATOM 2628 C CA . THR A 1 343 ? -55.293 -22.432 6.621 1.00 59.41 343 THR A CA 1
ATOM 2629 C C . THR A 1 343 ? -55.186 -23.875 7.115 1.00 59.41 343 THR A C 1
ATOM 2631 O O . THR A 1 343 ? -56.185 -24.597 7.111 1.00 59.41 343 THR A O 1
ATOM 2634 N N . LEU A 1 344 ? -54.021 -24.283 7.631 1.00 57.22 344 LEU A N 1
ATOM 2635 C CA . LEU A 1 344 ? -53.836 -25.591 8.264 1.00 57.22 344 LEU A CA 1
ATOM 2636 C C . LEU A 1 344 ? -54.747 -25.764 9.489 1.00 57.22 344 LEU A C 1
ATOM 2638 O O . LEU A 1 344 ? -55.416 -26.791 9.620 1.00 57.22 344 LEU A O 1
ATOM 2642 N N . ALA A 1 345 ? -54.799 -24.755 10.363 1.00 54.28 345 ALA A N 1
ATOM 2643 C CA . ALA A 1 345 ? -55.639 -24.772 11.558 1.00 54.28 345 ALA A CA 1
ATOM 2644 C C . ALA A 1 345 ? -57.139 -24.784 11.215 1.00 54.28 345 ALA A C 1
ATOM 2646 O O . ALA A 1 345 ? -57.897 -25.533 11.829 1.00 54.28 345 ALA A O 1
ATOM 2647 N N . GLY A 1 346 ? -57.564 -24.020 10.204 1.00 56.22 346 GLY A N 1
ATOM 2648 C CA . GLY A 1 346 ? -58.957 -23.965 9.753 1.00 56.22 346 GLY A CA 1
ATOM 2649 C C . GLY A 1 346 ? -59.446 -25.282 9.146 1.00 56.22 346 GLY A C 1
ATOM 2650 O O . GLY A 1 346 ? -60.510 -25.774 9.523 1.00 56.22 346 GLY A O 1
ATOM 2651 N N . ILE A 1 347 ? -58.651 -25.901 8.265 1.00 58.62 347 ILE A N 1
ATOM 2652 C CA . ILE A 1 347 ? -59.011 -27.170 7.607 1.00 58.62 347 ILE A CA 1
ATOM 2653 C C . ILE A 1 347 ? -59.045 -28.324 8.621 1.00 58.62 347 ILE A C 1
ATOM 2655 O O . ILE A 1 347 ? -59.971 -29.140 8.602 1.00 58.62 347 ILE A O 1
ATOM 2659 N N . MET A 1 348 ? -58.074 -28.382 9.538 1.00 51.56 348 MET A N 1
ATOM 2660 C CA . MET A 1 348 ? -58.063 -29.377 10.617 1.00 51.56 348 MET A CA 1
ATOM 2661 C C . MET A 1 348 ? -59.195 -29.134 11.629 1.00 51.56 348 MET A C 1
ATOM 2663 O O . MET A 1 348 ? -59.843 -30.088 12.058 1.00 51.56 348 MET A O 1
ATOM 2667 N N . GLY A 1 349 ? -59.485 -27.873 11.967 1.00 49.00 349 GLY A N 1
ATOM 2668 C CA . GLY A 1 349 ? -60.535 -27.486 12.913 1.00 49.00 349 GLY A CA 1
ATOM 2669 C C . GLY A 1 349 ? -61.951 -27.792 12.422 1.00 49.00 349 GLY A C 1
ATOM 2670 O O . GLY A 1 349 ? -62.739 -28.381 13.164 1.00 49.00 349 GLY A O 1
ATOM 2671 N N . MET A 1 350 ? -62.270 -27.483 11.158 1.00 52.41 350 MET A N 1
ATOM 2672 C CA . MET A 1 350 ? -63.602 -27.732 10.581 1.00 52.41 350 MET A CA 1
ATOM 2673 C C . MET A 1 350 ? -63.955 -29.220 10.512 1.00 52.41 350 MET A C 1
ATOM 2675 O O . MET A 1 350 ? -65.096 -29.598 10.775 1.00 52.41 350 MET A O 1
ATOM 2679 N N . ARG A 1 351 ? -62.994 -30.095 10.188 1.00 46.19 351 ARG A N 1
ATOM 2680 C CA . ARG A 1 351 ? -63.268 -31.540 10.115 1.00 46.19 351 ARG A CA 1
ATOM 2681 C C . ARG A 1 351 ? -63.335 -32.186 11.500 1.00 46.19 351 ARG A C 1
ATOM 2683 O O . ARG A 1 351 ? -64.038 -33.180 11.667 1.00 46.19 351 ARG A O 1
ATOM 2690 N N . PHE A 1 352 ? -62.652 -31.610 12.490 1.00 50.97 352 PHE A N 1
ATOM 2691 C CA . PHE A 1 352 ? -62.656 -32.125 13.856 1.00 50.97 352 PHE A CA 1
ATOM 2692 C C . PHE A 1 352 ? -63.935 -31.764 14.618 1.00 50.97 352 PHE A C 1
ATOM 2694 O O . PHE A 1 352 ? -64.486 -32.637 15.292 1.00 50.97 352 PHE A O 1
ATOM 2701 N N . TYR A 1 353 ? -64.459 -30.544 14.425 1.00 51.00 353 TYR A N 1
ATOM 2702 C CA . TYR A 1 353 ? -65.768 -30.116 14.943 1.00 51.00 353 TYR A CA 1
ATOM 2703 C C . TYR A 1 353 ? -66.889 -31.093 14.549 1.00 51.00 353 TYR A C 1
ATOM 2705 O O . TYR A 1 353 ? -67.743 -31.423 15.364 1.00 51.00 353 TYR A O 1
ATOM 2713 N N . ASN A 1 354 ? -66.805 -31.666 13.345 1.00 49.41 354 ASN A N 1
ATOM 2714 C CA . ASN A 1 354 ? -67.774 -32.640 12.840 1.00 49.41 354 ASN A CA 1
ATOM 2715 C C . ASN A 1 354 ? -67.498 -34.104 13.252 1.00 49.41 354 ASN A C 1
ATOM 2717 O O . ASN A 1 354 ? -68.274 -34.983 12.887 1.00 49.41 354 ASN A O 1
ATOM 2721 N N . SER A 1 355 ? -66.410 -34.403 13.977 1.00 53.72 355 SER A N 1
ATOM 2722 C CA . SER A 1 355 ? -65.971 -35.788 14.261 1.00 53.72 355 SER A CA 1
ATOM 2723 C C . SER A 1 355 ? -66.142 -36.256 15.714 1.00 53.72 355 SER A C 1
ATOM 2725 O O . SER A 1 355 ? -66.073 -37.458 15.973 1.00 53.72 355 SER A O 1
ATOM 2727 N N . GLY A 1 356 ? -66.369 -35.338 16.662 1.00 52.81 356 GLY A N 1
ATOM 2728 C CA . GLY A 1 356 ? -66.795 -35.644 18.037 1.00 52.81 356 GLY A CA 1
ATOM 2729 C C . GLY A 1 356 ? -65.849 -36.488 18.912 1.00 52.81 356 GLY A C 1
ATOM 2730 O O . GLY A 1 356 ? -66.273 -36.942 19.971 1.00 52.81 356 GLY A O 1
ATOM 2731 N N . LYS A 1 357 ? -64.590 -36.732 18.521 1.00 50.66 357 LYS A N 1
ATOM 2732 C CA . LYS A 1 357 ? -63.638 -37.575 19.280 1.00 50.66 357 LYS A CA 1
ATOM 2733 C C . LYS A 1 357 ? -62.458 -36.767 19.804 1.00 50.66 357 LYS A C 1
ATOM 2735 O O . LYS A 1 357 ? -61.908 -35.974 19.063 1.00 50.66 357 LYS A O 1
ATOM 2740 N N . ILE A 1 358 ? -62.017 -37.012 21.039 1.00 49.28 358 ILE A N 1
ATOM 2741 C CA . ILE A 1 358 ? -60.888 -36.315 21.683 1.00 49.28 358 ILE A CA 1
ATOM 2742 C C . ILE A 1 358 ? -59.652 -37.225 21.672 1.00 49.28 358 ILE A C 1
ATOM 2744 O O . ILE A 1 358 ? -59.719 -38.278 22.294 1.00 49.28 358 ILE A O 1
ATOM 2748 N N . MET A 1 359 ? -58.554 -36.834 20.993 1.00 48.59 359 MET A N 1
ATOM 2749 C CA . MET A 1 359 ? -57.144 -37.245 21.254 1.00 48.59 359 MET A CA 1
ATOM 2750 C C . MET A 1 359 ? -56.161 -36.668 20.191 1.00 48.59 359 MET A C 1
ATOM 2752 O O . MET A 1 359 ? -56.589 -35.978 19.265 1.00 48.59 359 MET A O 1
ATOM 2756 N N . PRO A 1 360 ? -54.844 -36.967 20.257 1.00 46.38 360 PRO A N 1
ATOM 2757 C CA . PRO A 1 360 ? -53.711 -36.120 20.681 1.00 46.38 360 PRO A CA 1
ATOM 2758 C C . PRO A 1 360 ? -53.353 -34.942 19.738 1.00 46.38 360 PRO A C 1
ATOM 2760 O O . PRO A 1 360 ? -52.373 -34.235 19.967 1.00 46.38 360 PRO A O 1
ATOM 2763 N N . ALA A 1 361 ? -54.138 -34.684 18.688 1.00 43.75 361 ALA A N 1
ATOM 2764 C CA . ALA A 1 361 ? -53.923 -33.579 17.748 1.00 43.75 361 ALA A CA 1
ATOM 2765 C C . ALA A 1 361 ? -54.140 -32.193 18.384 1.00 43.75 361 ALA A C 1
ATOM 2767 O O . ALA A 1 361 ? -53.568 -31.210 17.918 1.00 43.75 361 ALA A O 1
ATOM 2768 N N . GLY A 1 362 ? -54.883 -32.115 19.496 1.00 46.44 362 GLY A N 1
ATOM 2769 C CA . GLY A 1 362 ? -55.011 -30.895 20.303 1.00 46.44 362 GLY A CA 1
ATOM 2770 C C . GLY A 1 362 ? -53.674 -30.383 20.854 1.00 46.44 362 GLY A C 1
ATOM 2771 O O . GLY A 1 362 ? -53.509 -29.183 21.039 1.00 46.44 362 GLY A O 1
ATOM 2772 N N . LEU A 1 363 ? -52.685 -31.266 21.025 1.00 47.59 363 LEU A N 1
ATOM 2773 C CA . LEU A 1 363 ? -51.329 -30.907 21.451 1.00 47.59 363 LEU A CA 1
ATOM 2774 C C . LEU A 1 363 ? -50.532 -30.250 20.307 1.00 47.59 363 LEU A C 1
ATOM 2776 O O . LEU A 1 363 ? -49.767 -29.319 20.538 1.00 47.59 363 LEU A O 1
ATOM 2780 N N . ILE A 1 364 ? -50.778 -30.668 19.060 1.00 50.72 364 ILE A N 1
ATOM 2781 C CA . ILE A 1 364 ? -50.156 -30.104 17.848 1.00 50.72 364 ILE A CA 1
ATOM 2782 C C . ILE A 1 364 ? -50.844 -28.790 17.447 1.00 50.72 364 ILE A C 1
ATOM 2784 O O . ILE A 1 364 ? -50.170 -27.814 17.117 1.00 50.72 364 ILE A O 1
ATOM 2788 N N . ALA A 1 365 ? -52.175 -28.725 17.547 1.00 48.44 365 ALA A N 1
ATOM 2789 C CA . ALA A 1 365 ? -52.931 -27.485 17.377 1.00 48.44 365 ALA A CA 1
ATOM 2790 C C . ALA A 1 365 ? -52.566 -26.459 18.463 1.00 48.44 365 ALA A C 1
ATOM 2792 O O . ALA A 1 365 ? -52.320 -25.297 18.150 1.00 48.44 365 ALA A O 1
ATOM 2793 N N . GLY A 1 366 ? -52.425 -26.903 19.717 1.00 52.47 366 GLY A N 1
ATOM 2794 C CA . GLY A 1 366 ? -51.931 -26.085 20.825 1.00 52.47 366 GLY A CA 1
ATOM 2795 C C . GLY A 1 366 ? -50.506 -25.580 20.599 1.00 52.47 366 GLY A C 1
ATOM 2796 O O . GLY A 1 366 ? -50.232 -24.409 20.848 1.00 52.47 366 GLY A O 1
ATOM 2797 N N . ALA A 1 367 ? -49.611 -26.408 20.051 1.00 53.84 367 ALA A N 1
ATOM 2798 C CA . ALA A 1 367 ? -48.256 -25.987 19.690 1.00 53.84 367 ALA A CA 1
ATOM 2799 C C . ALA A 1 367 ? -48.249 -24.929 18.572 1.00 53.84 367 ALA A C 1
ATOM 2801 O O . ALA A 1 367 ? -47.491 -23.964 18.652 1.00 53.84 367 ALA A O 1
ATOM 2802 N N . SER A 1 368 ? -49.120 -25.061 17.566 1.00 50.53 368 SER A N 1
ATOM 2803 C CA . SER A 1 368 ? -49.268 -24.066 16.496 1.00 50.53 368 SER A CA 1
ATOM 2804 C C . SER A 1 368 ? -49.820 -22.738 17.026 1.00 50.53 368 SER A C 1
ATOM 2806 O O . SER A 1 368 ? -49.258 -21.683 16.739 1.00 50.53 368 SER A O 1
ATOM 2808 N N . LEU A 1 369 ? -50.840 -22.779 17.889 1.00 53.19 369 LEU A N 1
ATOM 2809 C CA . LEU A 1 369 ? -51.441 -21.588 18.498 1.00 53.19 369 LEU A CA 1
ATOM 2810 C C . LEU A 1 369 ? -50.479 -20.891 19.476 1.00 53.19 369 LEU A C 1
ATOM 2812 O O . LEU A 1 369 ? -50.386 -19.665 19.493 1.00 53.19 369 LEU A O 1
ATOM 2816 N N . MET A 1 370 ? -49.688 -21.663 20.229 1.00 55.38 370 MET A N 1
ATOM 2817 C CA . MET A 1 370 ? -48.621 -21.142 21.092 1.00 55.38 370 MET A CA 1
ATOM 2818 C C . MET A 1 370 ? -47.486 -20.509 20.272 1.00 55.38 370 MET A C 1
ATOM 2820 O O . MET A 1 370 ? -46.919 -19.494 20.678 1.00 55.38 370 MET A O 1
ATOM 2824 N N . MET A 1 371 ? -47.161 -21.073 19.104 1.00 55.75 371 MET A N 1
ATOM 2825 C CA . MET A 1 371 ? -46.163 -20.511 18.191 1.00 55.75 371 MET A CA 1
ATOM 2826 C C . MET A 1 371 ? -46.648 -19.188 17.576 1.00 55.75 371 MET A C 1
ATOM 2828 O O . MET A 1 371 ? -45.874 -18.233 17.533 1.00 55.75 371 MET A O 1
ATOM 2832 N N . VAL A 1 372 ? -47.929 -19.096 17.198 1.00 57.09 372 VAL A N 1
ATOM 2833 C CA . VAL A 1 372 ? -48.577 -17.847 16.748 1.00 57.09 372 VAL A CA 1
ATOM 2834 C C . VAL A 1 372 ? -48.590 -16.802 17.867 1.00 57.09 372 VAL A C 1
ATOM 2836 O O . VAL A 1 372 ? -48.202 -15.660 17.632 1.00 57.09 372 VAL A O 1
ATOM 2839 N N . GLY A 1 373 ? -48.933 -17.190 19.100 1.00 59.09 373 GLY A N 1
ATOM 2840 C CA . GLY A 1 373 ? -48.888 -16.298 20.265 1.00 59.09 373 GLY A CA 1
ATOM 2841 C C . GLY A 1 373 ? -47.479 -15.777 20.566 1.00 59.09 373 GLY A C 1
ATOM 2842 O O . GLY A 1 373 ? -47.294 -14.584 20.803 1.00 59.09 373 GLY A O 1
ATOM 2843 N N . ARG A 1 374 ? -46.455 -16.638 20.475 1.00 56.88 374 ARG A N 1
ATOM 2844 C CA . ARG A 1 374 ? -45.044 -16.231 20.613 1.00 56.88 374 ARG A CA 1
ATOM 2845 C C . ARG A 1 374 ? -44.575 -15.314 19.482 1.00 56.88 374 ARG A C 1
ATOM 2847 O O . ARG A 1 374 ? -43.772 -14.423 19.745 1.00 56.88 374 ARG A O 1
ATOM 2854 N N . LEU A 1 375 ? -45.042 -15.517 18.247 1.00 55.62 375 LEU A N 1
ATOM 2855 C CA . LEU A 1 375 ? -44.753 -14.604 17.135 1.00 55.62 375 LEU A CA 1
ATOM 2856 C C . LEU A 1 375 ? -45.425 -13.240 17.342 1.00 55.62 375 LEU A C 1
ATOM 2858 O O . LEU A 1 375 ? -44.774 -12.221 17.133 1.00 55.62 375 LEU A O 1
ATOM 2862 N N . GLY A 1 376 ? -46.680 -13.223 17.802 1.00 56.69 376 GLY A N 1
ATOM 2863 C CA . GLY A 1 376 ? -47.418 -11.997 18.116 1.00 56.69 376 GLY A CA 1
ATOM 2864 C C . GLY A 1 376 ? -46.773 -11.184 19.241 1.00 56.69 376 GLY A C 1
ATOM 2865 O O . GLY A 1 376 ? -46.606 -9.977 19.103 1.00 56.69 376 GLY A O 1
ATOM 2866 N N . LEU A 1 377 ? -46.306 -11.841 20.309 1.00 56.59 377 LEU A N 1
ATOM 2867 C CA . LEU A 1 377 ? -45.559 -11.182 21.391 1.00 56.59 377 LEU A CA 1
ATOM 2868 C C . LEU A 1 377 ? -44.227 -10.592 20.900 1.00 56.59 377 LEU A C 1
ATOM 2870 O O . LEU A 1 377 ? -43.899 -9.456 21.226 1.00 56.59 377 LEU A O 1
ATOM 2874 N N . LYS A 1 378 ? -43.496 -11.305 20.030 1.00 54.69 378 LYS A N 1
ATOM 2875 C CA . LYS A 1 378 ? -42.263 -10.785 19.409 1.00 54.69 378 LYS A CA 1
ATOM 2876 C C . LYS A 1 378 ? -42.492 -9.611 18.447 1.00 54.69 378 LYS A C 1
ATOM 2878 O O . LYS A 1 378 ? -41.537 -8.889 18.170 1.00 54.69 378 LYS A O 1
ATOM 2883 N N . MET A 1 379 ? -43.708 -9.422 17.924 1.00 49.47 379 MET A N 1
ATOM 2884 C CA . MET A 1 379 ? -44.071 -8.213 17.170 1.00 49.47 379 MET A CA 1
ATOM 2885 C C . MET A 1 379 ? -44.277 -7.003 18.089 1.00 49.47 379 MET A C 1
ATOM 2887 O O . MET A 1 379 ? -44.002 -5.892 17.656 1.00 49.47 379 MET A O 1
ATOM 2891 N N . TYR A 1 380 ? -44.716 -7.208 19.336 1.00 51.31 380 TYR A N 1
ATOM 2892 C CA . TYR A 1 380 ? -44.934 -6.124 20.302 1.00 51.31 380 TYR A CA 1
ATOM 2893 C C . TYR A 1 380 ? -43.616 -5.581 20.888 1.00 51.31 380 TYR A C 1
ATOM 2895 O O . TYR A 1 380 ? -43.505 -4.389 21.151 1.00 51.31 380 TYR A O 1
ATOM 2903 N N . ASP A 1 381 ? -42.592 -6.434 21.016 1.00 49.03 381 ASP A N 1
ATOM 2904 C CA . ASP A 1 381 ? -41.283 -6.071 21.589 1.00 49.03 381 ASP A CA 1
ATOM 2905 C C . ASP A 1 381 ? -40.299 -5.412 20.602 1.00 49.03 381 ASP A C 1
ATOM 2907 O O . ASP A 1 381 ? -39.209 -4.995 21.003 1.00 49.03 381 ASP A O 1
ATOM 2911 N N . LYS A 1 382 ? -40.627 -5.305 19.307 1.00 43.78 382 LYS A N 1
ATOM 2912 C CA . LYS A 1 382 ? -39.788 -4.560 18.354 1.00 43.78 382 LYS A CA 1
ATOM 2913 C C . LYS A 1 382 ? -40.283 -3.113 18.269 1.00 43.78 382 LYS A C 1
ATOM 2915 O O . LYS A 1 382 ? -41.344 -2.895 17.686 1.00 43.78 382 LYS A O 1
ATOM 2920 N N . PRO A 1 383 ? -39.539 -2.114 18.783 1.00 38.03 383 PRO A N 1
ATOM 2921 C CA . PRO A 1 383 ? -39.920 -0.724 18.597 1.00 38.03 383 PRO A CA 1
ATOM 2922 C C . PRO A 1 383 ? -39.921 -0.399 17.101 1.00 38.03 383 PRO A C 1
ATOM 2924 O O . PRO A 1 383 ? -38.946 -0.651 16.386 1.00 38.03 383 PRO A O 1
ATOM 2927 N N . HIS A 1 384 ? -41.043 0.144 16.633 1.00 42.09 384 HIS A N 1
ATOM 2928 C CA . HIS A 1 384 ? -41.157 0.780 15.329 1.00 42.09 384 HIS A CA 1
ATOM 2929 C C . HIS A 1 384 ? -40.276 2.034 15.311 1.00 42.09 384 HIS A C 1
ATOM 2931 O O . HIS A 1 384 ? -40.753 3.132 15.579 1.00 42.09 384 HIS A O 1
ATOM 2937 N N . ASN A 1 385 ? -38.994 1.878 14.987 1.00 32.62 385 ASN A N 1
ATOM 2938 C CA . ASN A 1 385 ? -38.219 2.992 14.457 1.00 32.62 385 ASN A CA 1
ATOM 2939 C C . ASN A 1 385 ? -38.473 3.033 12.951 1.00 32.62 385 ASN A C 1
ATOM 2941 O O . ASN A 1 385 ? -37.992 2.173 12.208 1.00 32.62 385 ASN A O 1
ATOM 2945 N N . GLY A 1 386 ? -39.348 3.966 12.568 1.00 37.12 386 GLY A N 1
ATOM 2946 C CA . GLY A 1 386 ? -39.520 4.422 11.192 1.00 37.12 386 GLY A CA 1
ATOM 2947 C C . GLY A 1 386 ? -38.363 5.285 10.720 1.00 37.12 386 GLY A C 1
ATOM 2948 O O . GLY A 1 386 ? -37.546 5.706 11.572 1.00 37.12 386 GLY A O 1
#